Protein 3GSE (pdb70)

InterPro domains:
  IPR004561 Isochorismate synthase [TIGR00543] (122-446)
  IPR005801 ADC synthase [G3DSA:3.60.120.10] (1-457)
  IPR005801 ADC synthase [SSF56322] (25-448)
  IPR015890 Chorismate-utilising enzyme, C-terminal [PF00425] (191-440)
  IPR034681 Isochorismate synthase MenF [MF_01935] (5-450)
  IPR044250 Isochorismate synthase MenF-like [PTHR47253] (3-453)

CATH classification: 3.60.120.10

Foldseek 3Di:
DVVVVLVVVLVVLPDDDFQFFDKDKDKDWDALVCVVQQLLQQLQAQADWWKWKAALVNFKIKIFGAFDDWDLDQVVVLVVQVVCVPDPPQKKFWFQWLDFDDLVGGRITIGRGQWMWMGGHRIIMIMGMAGDRGGSNVRSVVSSVSSVRRDDGDDFDAFDWAFDDKDKVVHLVLLQVLLVVVLVVCCQFKWKAKMKIKTFTPFATSPSNLLVLCPVAWHCWMWMKTHRHPFKIKIFTHNAWLWKFFFQKIKHKQWWFKDWADPDPVVRVVVQVVRLPDPVRVVRSVVLVVLLCVLCVVFFPDKDKDDWHWDHTRTMITIMIMMMTGTPHQRVVSSQVSRPQGCVNFNPPPVVRVVSCVPRRPDGCTRASTWTTMDHNRITIIGGRARMWIGGTRMIMTMWIFMRGNVDDSVVRVVPTSVVSHHHD

Radius of gyration: 22.05 Å; Cα contacts (8 Å, |Δi|>4): 978; chains: 1; bounding box: 44×46×69 Å

Solvent-accessible surface area: 19055 Å² total; per-residue (Å²): 174,27,88,42,18,24,31,95,0,92,138,96,2,78,62,63,24,58,119,110,54,28,42,63,32,2,90,33,109,15,55,32,118,8,0,133,73,1,0,39,7,0,28,20,5,94,25,55,7,0,0,0,0,55,9,35,60,80,111,6,8,0,0,0,0,3,76,26,96,57,14,49,46,7,121,72,0,9,57,18,4,92,133,19,87,100,22,121,29,3,32,0,0,0,0,2,10,31,77,74,31,136,79,173,44,38,49,2,21,0,0,0,0,17,0,4,0,10,5,80,28,178,179,6,29,0,4,0,2,0,17,26,154,87,4,10,55,127,11,1,118,119,0,23,72,23,13,84,86,24,73,70,48,145,92,45,75,129,44,81,7,95,8,91,112,45,53,62,36,12,19,66,65,80,0,96,84,21,2,88,72,0,41,86,57,34,191,45,96,52,0,15,0,12,23,23,9,25,0,32,0,53,76,87,15,38,11,7,4,0,0,10,21,0,57,132,48,10,110,126,2,0,4,0,0,0,29,41,63,103,174,56,2,1,0,0,1,0,3,8,15,3,0,13,5,63,129,67,69,0,29,6,3,0,14,11,1,57,19,62,16,78,140,36,93,96,99,1,60,106,52,14,81,130,0,52,144,27,110,169,19,26,145,62,0,75,100,13,6,85,17,15,35,101,16,0,112,67,8,22,95,59,46,101,54,94,98,37,61,45,25,65,6,74,138,38,2,27,0,16,24,73,0,36,6,94,7,64,199,45,28,3,38,52,2,23,142,61,5,21,6,19,6,38,9,2,1,35,61,85,81,37,0,100,118,9,9,86,159,44,28,130,102,64,8,11,10,17,1,1,1,0,0,0,0,7,75,122,46,0,0,0,0,0,0,30,78,0,0,77,2,50,18,83,62,0,18,12,30,40,26,5,28,0,72,72,74,16,66,10,106,110,33,57,145,108,29,36,65,85,32,10,113,112,133

Organism: Yersinia pestis (NCBI:txid632)

B-factor: mean 21.82, std 6.81, range [2.0, 85.93]

Sequence (425 aa):
QLSGLLGELRQKLCAGFPEQAGIQQLIFPAPGLVGRQLLEWLTAQTHFPQFYWRHRDNHEEAAVCGQTRSFADMKDADDFIQQNPDANGLRIWGLNAFEPVMVNAQASFLFLPRLEILRRGKKTSLTLNLSSETSLQKDALQAITFIDQLMAARALPVLNARIQHSSHTPGYPQWRNLIQQALNDIELDKVVLARTTTLTLNKPLSCAAFMAASRQVNHRCYHFMLRFDDRQAFLGSSPERLYLRQQLHLETEALAGTVSNLDSDPQAAVLADWLMHDEKNQRENLLVVDDICQRLQGGVTAVDVMPPEIIRLRKVQHLRRRICAQLSRASDTDCLQRLQPTAAVAGLPREAARQFIAKHELFSRGWYAGSAGYLSLKRTEFSVALRSARVDGQQIHLYAGAGIVAGSDAEQEWQEILQSLLEHE

Secondary structure (DSSP, 8-state):
-HHHHHHHHHHHHHS---SSSEEEEEEEEE-GGGGGSHHHHHHT---S-EEEEE-TTSSEEEEEEEEEEEESSHHHHHHHHHT-TT-TT--EEEEEEEEEE----EEEEEEEEEEEEEEETTEEEEEEEEEESS-HHHHHHHHHHHHHT-----PPPP---EEEEEEEES-HHHHHHHHHHHHHHH---EEEEEEEEEEEESS---HHHHHHHHHHH-TT-EEEEEESSSSEEEEEEE--EEEEEETTEEEEEEEEEEEE--SSHHHHHHHHHHHHT-HHHHHHHHHHHHHHHHHHGGGEEEEEEPPPEEEE-SSEEEEEEEEEEEESS--HHHHHHHHSS-HHHHEESHHHHHHHHHHH--S--TTTTSEEEEE-SSEEEEEE--SEEEEETTEEEEEEEEEE-TT--HHHHHHH--GGGSEE-

Nearest PDB structures (foldseek):
  3gse-assembly1_A  TM=1.002E+00  e=3.896E-93  Yersinia pestis
  2eua-assembly2_B  TM=9.730E-01  e=2.051E-58  Escherichia coli
  5jxz-assembly1_A  TM=7.949E-01  e=3.054E-24  Escherichia coli O157:H7
  5jy4-assembly2_B  TM=7.811E-01  e=8.581E-24  Escherichia coli O157:H7
  5jy8-assembly1_A  TM=7.919E-01  e=2.704E-23  Escherichia coli O157:H7

Structure (mmCIF, N/CA/C/O backbone):
data_3GSE
#
_entry.id   3GSE
#
_cell.length_a   84.190
_cell.length_b   76.997
_cell.length_c   70.414
_cell.angle_alpha   90.00
_cell.angle_beta   90.39
_cell.angle_gamma   90.00
#
_symmetry.space_group_name_H-M   'C 1 2 1'
#
loop_
_entity.id
_entity.type
_entity.pdbx_description
1 polymer 'Menaquinone-specific isochorismate synthase'
2 non-polymer 'SULFATE ION'
3 water water
#
loop_
_atom_site.group_PDB
_atom_site.id
_atom_site.type_symbol
_atom_site.label_atom_id
_atom_site.label_alt_id
_atom_site.label_comp_id
_atom_site.label_asym_id
_atom_site.label_entity_id
_atom_site.label_seq_id
_atom_site.pdbx_PDB_ins_code
_atom_site.Cartn_x
_atom_site.Cartn_y
_atom_site.Cartn_z
_atom_site.occupancy
_atom_site.B_iso_or_equiv
_atom_site.auth_seq_id
_atom_site.auth_comp_id
_atom_site.auth_asym_id
_atom_site.auth_atom_id
_atom_site.pdbx_PDB_model_num
ATOM 1 N N . GLN A 1 6 ? -3.742 -2.246 10.518 1.00 24.50 3 GLN A N 1
ATOM 2 C CA . GLN A 1 6 ? -3.926 -3.337 9.515 1.00 24.80 3 GLN A CA 1
ATOM 3 C C . GLN A 1 6 ? -5.404 -3.751 9.361 1.00 24.35 3 GLN A C 1
ATOM 4 O O . GLN A 1 6 ? -6.198 -3.691 10.317 1.00 23.78 3 GLN A O 1
ATOM 10 N N . LEU A 1 7 ? -5.760 -4.160 8.141 1.00 23.73 4 LEU A N 1
ATOM 11 C CA . LEU A 1 7 ? -7.089 -4.700 7.830 1.00 23.01 4 LEU A CA 1
ATOM 12 C C . LEU A 1 7 ? -7.489 -5.867 8.728 1.00 22.68 4 LEU A C 1
ATOM 13 O O . LEU A 1 7 ? -8.642 -5.991 9.122 1.00 21.63 4 LEU A O 1
ATOM 18 N N . SER A 1 8 ? -6.522 -6.714 9.064 1.00 22.53 5 SER A N 1
ATOM 19 C CA . SER A 1 8 ? -6.752 -7.824 9.965 1.00 21.79 5 SER A CA 1
ATOM 20 C C . SER A 1 8 ? -7.280 -7.375 11.335 1.00 21.54 5 SER A C 1
ATOM 21 O O . SER A 1 8 ? -8.135 -8.048 11.921 1.00 21.68 5 SER A O 1
ATOM 24 N N . GLY A 1 9 ? -6.804 -6.234 11.834 1.00 20.41 6 GLY A N 1
ATOM 25 C CA . GLY A 1 9 ? -7.322 -5.696 13.098 1.00 19.80 6 GLY A CA 1
ATOM 26 C C . GLY A 1 9 ? -8.795 -5.280 12.942 1.00 19.28 6 GLY A C 1
ATOM 27 O O . GLY A 1 9 ? -9.625 -5.604 13.766 1.00 18.75 6 GLY A O 1
ATOM 28 N N . LEU A 1 10 ? -9.081 -4.548 11.876 1.00 18.68 7 LEU A N 1
ATOM 29 C CA . LEU A 1 10 ? -10.419 -4.026 11.576 1.00 19.32 7 LEU A CA 1
ATOM 30 C C . LEU A 1 10 ? -11.392 -5.171 11.409 1.00 18.19 7 LEU A C 1
ATOM 31 O O . LEU A 1 10 ? -12.475 -5.145 11.966 1.00 17.90 7 LEU A O 1
ATOM 36 N N . LEU A 1 11 ? -10.963 -6.221 10.712 1.00 17.73 8 LEU A N 1
ATOM 37 C CA . LEU A 1 11 ? -11.812 -7.378 10.479 1.00 17.31 8 LEU A CA 1
ATOM 38 C C . LEU A 1 11 ? -12.123 -8.115 11.793 1.00 18.05 8 LEU A C 1
ATOM 39 O O . LEU A 1 11 ? -13.224 -8.654 11.965 1.00 18.06 8 LEU A O 1
ATOM 44 N N . GLY A 1 12 ? -11.177 -8.115 12.727 1.00 18.21 9 GLY A N 1
ATOM 45 C CA . GLY A 1 12 ? -11.458 -8.605 14.097 1.00 18.49 9 GLY A CA 1
ATOM 46 C C . GLY A 1 12 ? -12.475 -7.761 14.875 1.00 18.68 9 GLY A C 1
ATOM 47 O O . GLY A 1 12 ? -13.386 -8.288 15.501 1.00 18.69 9 GLY A O 1
ATOM 48 N N . GLU A 1 13 ? -12.334 -6.445 14.844 1.00 18.69 10 GLU A N 1
ATOM 49 C CA . GLU A 1 13 ? -13.345 -5.579 15.426 1.00 19.19 10 GLU A CA 1
ATOM 50 C C . GLU A 1 13 ? -14.712 -5.851 14.789 1.00 18.76 10 GLU A C 1
ATOM 51 O O . GLU A 1 13 ? -15.727 -5.985 15.473 1.00 19.38 10 GLU A O 1
ATOM 57 N N . LEU A 1 14 ? -14.763 -5.938 13.474 1.00 18.03 11 LEU A N 1
ATOM 58 C CA . LEU A 1 14 ? -16.034 -6.236 12.812 1.00 17.81 11 LEU A CA 1
ATOM 59 C C . LEU A 1 14 ? -16.623 -7.580 13.351 1.00 18.64 11 LEU A C 1
ATOM 60 O O . LEU A 1 14 ? -17.835 -7.729 13.640 1.00 17.68 11 LEU A O 1
ATOM 65 N N . ARG A 1 15 ? -15.744 -8.565 13.460 1.00 18.35 12 ARG A N 1
ATOM 66 C CA . ARG A 1 15 ? -16.158 -9.898 13.828 1.00 18.60 12 ARG A CA 1
ATOM 67 C C . ARG A 1 15 ? -16.725 -9.887 15.237 1.00 18.35 12 ARG A C 1
ATOM 68 O O . ARG A 1 15 ? -17.758 -10.518 15.478 1.00 16.80 12 ARG A O 1
ATOM 76 N N . GLN A 1 16 ? -16.032 -9.189 16.151 1.00 17.78 13 GLN A N 1
ATOM 77 C CA . GLN A 1 16 ? -16.518 -9.008 17.522 1.00 18.43 13 GLN A CA 1
ATOM 78 C C . GLN A 1 16 ? -17.926 -8.426 17.547 1.00 18.49 13 GLN A C 1
ATOM 79 O O . GLN A 1 16 ? -18.781 -8.883 18.311 1.00 18.26 13 GLN A O 1
ATOM 85 N N . LYS A 1 17 ? -18.153 -7.406 16.736 1.00 18.48 14 LYS A N 1
ATOM 86 C CA . LYS A 1 17 ? -19.436 -6.774 16.719 1.00 19.80 14 LYS A CA 1
ATOM 87 C C . LYS A 1 17 ? -20.511 -7.717 16.165 1.00 19.49 14 LYS A C 1
ATOM 88 O O . LYS A 1 17 ? -21.659 -7.696 16.609 1.00 19.53 14 LYS A O 1
ATOM 94 N N . LEU A 1 18 ? -20.135 -8.550 15.218 1.00 19.26 15 LEU A N 1
ATOM 95 C CA . LEU A 1 18 ? -21.065 -9.545 14.689 1.00 19.42 15 LEU A CA 1
ATOM 96 C C . LEU A 1 18 ? -21.449 -10.572 15.748 1.00 20.22 15 LEU A C 1
ATOM 97 O O . LEU A 1 18 ? -22.562 -11.078 15.735 1.00 19.93 15 LEU A O 1
ATOM 102 N N . CYS A 1 19 ? -20.543 -10.833 16.687 1.00 20.77 16 CYS A N 1
ATOM 103 C CA . CYS A 1 19 ? -20.783 -11.822 17.731 1.00 22.16 16 CYS A CA 1
ATOM 104 C C . CYS A 1 19 ? -21.690 -11.366 18.849 1.00 22.71 16 CYS A C 1
ATOM 105 O O . CYS A 1 19 ? -22.172 -12.187 19.592 1.00 22.90 16 CYS A O 1
ATOM 108 N N . ALA A 1 20 ? -21.892 -10.059 18.995 1.00 23.44 17 ALA A N 1
ATOM 109 C CA . ALA A 1 20 ? -22.908 -9.563 19.883 1.00 24.17 17 ALA A CA 1
ATOM 110 C C . ALA A 1 20 ? -24.283 -9.788 19.211 1.00 25.03 17 ALA A C 1
ATOM 111 O O . ALA A 1 20 ? -24.391 -10.266 18.083 1.00 25.62 17 ALA A O 1
ATOM 113 N N . GLY A 1 21 ? -25.356 -9.489 19.900 1.00 26.24 18 GLY A N 1
ATOM 114 C CA . GLY A 1 21 ? -26.668 -9.891 19.361 1.00 26.74 18 GLY A CA 1
ATOM 115 C C . GLY A 1 21 ? -27.096 -9.128 18.116 1.00 26.30 18 GLY A C 1
ATOM 116 O O . GLY A 1 21 ? -26.541 -8.083 17.797 1.00 26.57 18 GLY A O 1
ATOM 117 N N . PHE A 1 22 ? -28.099 -9.669 17.434 1.00 26.04 19 PHE A N 1
ATOM 118 C CA . PHE A 1 22 ? -28.873 -8.964 16.418 1.00 25.81 19 PHE A CA 1
ATOM 119 C C . PHE A 1 22 ? -30.272 -9.479 16.500 1.00 26.60 19 PHE A C 1
ATOM 120 O O . PHE A 1 22 ? -30.478 -10.614 16.910 1.00 26.93 19 PHE A O 1
ATOM 128 N N . PRO A 1 23 ? -31.247 -8.675 16.086 1.00 27.86 20 PRO A N 1
ATOM 129 C CA . PRO A 1 23 ? -32.615 -9.172 16.240 1.00 28.68 20 PRO A CA 1
ATOM 130 C C . PRO A 1 23 ? -32.867 -10.467 15.476 1.00 29.09 20 PRO A C 1
ATOM 131 O O . PRO A 1 23 ? -32.390 -10.635 14.368 1.00 28.86 20 PRO A O 1
ATOM 135 N N . GLU A 1 24 ? -33.602 -11.386 16.080 1.00 30.17 21 GLU A N 1
ATOM 136 C CA . GLU A 1 24 ? -34.117 -12.513 15.330 1.00 30.95 21 GLU A CA 1
ATOM 137 C C . GLU A 1 24 ? -35.388 -12.045 14.645 1.00 31.03 21 GLU A C 1
ATOM 138 O O . GLU A 1 24 ? -36.458 -12.562 14.913 1.00 31.41 21 GLU A O 1
ATOM 144 N N . GLN A 1 25 ? -35.258 -11.049 13.764 1.00 31.09 22 GLN A N 1
ATOM 145 C CA . GLN A 1 25 ? -36.360 -10.616 12.899 1.00 30.97 22 GLN A CA 1
ATOM 146 C C . GLN A 1 25 ? -35.813 -10.031 11.599 1.00 30.38 22 GLN A C 1
ATOM 147 O O . GLN A 1 25 ? -34.617 -9.692 11.514 1.00 30.18 22 GLN A O 1
ATOM 153 N N . ALA A 1 26 ? -36.688 -9.921 10.594 1.00 29.28 23 ALA A N 1
ATOM 154 C CA . ALA A 1 26 ? -36.300 -9.452 9.263 1.00 28.45 23 ALA A CA 1
ATOM 155 C C . ALA A 1 26 ? -35.682 -8.063 9.303 1.00 27.87 23 ALA A C 1
ATOM 156 O O . ALA A 1 26 ? -36.013 -7.259 10.147 1.00 27.80 23 ALA A O 1
ATOM 158 N N . GLY A 1 27 ? -34.757 -7.781 8.406 1.00 27.57 24 GLY A N 1
ATOM 159 C CA . GLY A 1 27 ? -34.175 -6.471 8.397 1.00 27.70 24 GLY A CA 1
ATOM 160 C C . GLY A 1 27 ? -33.001 -6.273 7.487 1.00 27.96 24 GLY A C 1
ATOM 161 O O . GLY A 1 27 ? -32.673 -7.118 6.653 1.00 28.11 24 GLY A O 1
ATOM 162 N N . ILE A 1 28 ? -32.366 -5.129 7.686 1.00 27.75 25 ILE A N 1
ATOM 163 C CA . ILE A 1 28 ? -31.186 -4.750 6.961 1.00 27.71 25 ILE A CA 1
ATOM 164 C C . ILE A 1 28 ? -30.328 -3.904 7.896 1.00 26.43 25 ILE A C 1
ATOM 165 O O . ILE A 1 28 ? -30.857 -3.065 8.625 1.00 26.22 25 ILE A O 1
ATOM 170 N N . GLN A 1 29 ? -29.016 -4.113 7.878 1.00 25.22 26 GLN A N 1
ATOM 171 C CA . GLN A 1 29 ? -28.111 -3.289 8.685 1.00 24.29 26 GLN A CA 1
ATOM 172 C C . GLN A 1 29 ? -26.706 -3.173 8.070 1.00 22.90 26 GLN A C 1
ATOM 173 O O . GLN A 1 29 ? -26.225 -4.094 7.453 1.00 22.30 26 GLN A O 1
ATOM 179 N N . GLN A 1 30 ? -26.062 -2.032 8.264 1.00 21.69 27 GLN A N 1
ATOM 180 C CA . GLN A 1 30 ? -24.726 -1.784 7.763 1.00 21.53 27 GLN A CA 1
ATOM 181 C C . GLN A 1 30 ? -23.792 -1.638 8.962 1.00 20.26 27 GLN A C 1
ATOM 182 O O . GLN A 1 30 ? -24.093 -0.939 9.885 1.00 20.21 27 GLN A O 1
ATOM 188 N N . LEU A 1 31 ? -22.676 -2.338 8.955 1.00 19.71 28 LEU A N 1
ATOM 189 C CA . LEU A 1 31 ? -21.632 -2.116 9.950 1.00 18.94 28 LEU A CA 1
ATOM 190 C C . LEU A 1 31 ? -20.529 -1.409 9.190 1.00 18.93 28 LEU A C 1
ATOM 191 O O . LEU A 1 31 ? -19.988 -1.942 8.225 1.00 19.10 28 LEU A O 1
ATOM 196 N N . ILE A 1 32 ? -20.230 -0.186 9.608 1.00 19.45 29 ILE A N 1
ATOM 197 C CA . ILE A 1 32 ? -19.363 0.717 8.888 1.00 19.38 29 ILE A CA 1
ATOM 198 C C . ILE A 1 32 ? -18.124 1.014 9.748 1.00 19.76 29 ILE A C 1
ATOM 199 O O . ILE A 1 32 ? -18.221 1.520 10.865 1.00 20.43 29 ILE A O 1
ATOM 204 N N . PHE A 1 33 ? -16.964 0.654 9.244 1.00 19.91 30 PHE A N 1
ATOM 205 C CA . PHE A 1 33 ? -15.724 0.805 9.977 1.00 20.69 30 PHE A CA 1
ATOM 206 C C . PHE A 1 33 ? -14.738 1.642 9.153 1.00 20.66 30 PHE A C 1
ATOM 207 O O . PHE A 1 33 ? -14.339 1.229 8.065 1.00 21.13 30 PHE A O 1
ATOM 215 N N . PRO A 1 34 ? -14.367 2.834 9.641 1.00 20.34 31 PRO A N 1
ATOM 216 C CA . PRO A 1 34 ? -13.242 3.525 9.037 1.00 20.74 31 PRO A CA 1
ATOM 217 C C . PRO A 1 34 ? -11.994 2.632 8.916 1.00 20.66 31 PRO A C 1
ATOM 218 O O . PRO A 1 34 ? -11.701 1.880 9.807 1.00 21.56 31 PRO A O 1
ATOM 222 N N . ALA A 1 35 ? -11.314 2.677 7.780 1.00 20.81 32 ALA A N 1
ATOM 223 C CA . ALA A 1 35 ? -10.193 1.790 7.532 1.00 20.81 32 ALA A CA 1
ATOM 224 C C . ALA A 1 35 ? -8.952 2.602 7.351 1.00 20.55 32 ALA A C 1
ATOM 225 O O . ALA A 1 35 ? -9.041 3.755 6.966 1.00 20.88 32 ALA A O 1
ATOM 227 N N . PRO A 1 36 ? -7.782 1.995 7.584 1.00 20.80 33 PRO A N 1
ATOM 228 C CA . PRO A 1 36 ? -6.539 2.713 7.298 1.00 21.19 33 PRO A CA 1
ATOM 229 C C . PRO A 1 36 ? -6.443 3.072 5.808 1.00 21.12 33 PRO A C 1
ATOM 230 O O . PRO A 1 36 ? -6.885 2.316 4.937 1.00 21.74 33 PRO A O 1
ATOM 234 N N . GLY A 1 37 ? -5.908 4.237 5.515 1.00 20.69 34 GLY A N 1
ATOM 235 C CA . GLY A 1 37 ? -5.855 4.681 4.133 1.00 20.66 34 GLY A CA 1
ATOM 236 C C . GLY A 1 37 ? -5.131 3.703 3.222 1.00 20.29 34 GLY A C 1
ATOM 237 O O . GLY A 1 37 ? -5.505 3.524 2.051 1.00 20.80 34 GLY A O 1
ATOM 238 N N . LEU A 1 38 ? -4.096 3.071 3.749 1.00 19.69 35 LEU A N 1
ATOM 239 C CA . LEU A 1 38 ? -3.317 2.124 2.962 1.00 19.65 35 LEU A CA 1
ATOM 240 C C . LEU A 1 38 ? -4.210 1.040 2.378 1.00 19.09 35 LEU A C 1
ATOM 241 O O . LEU A 1 38 ? -3.993 0.612 1.266 1.00 19.38 35 LEU A O 1
ATOM 246 N N . VAL A 1 39 ? -5.206 0.581 3.133 1.00 19.18 36 VAL A N 1
ATOM 247 C CA . VAL A 1 39 ? -6.101 -0.467 2.633 1.00 18.78 36 VAL A CA 1
ATOM 248 C C . VAL A 1 39 ? -6.733 0.009 1.303 1.00 18.42 36 VAL A C 1
ATOM 249 O O . VAL A 1 39 ? -6.956 -0.783 0.400 1.00 18.73 36 VAL A O 1
ATOM 253 N N . GLY A 1 40 ? -6.987 1.305 1.178 1.00 17.55 37 GLY A N 1
ATOM 254 C CA . GLY A 1 40 ? -7.573 1.843 -0.042 1.00 17.79 37 GLY A CA 1
ATOM 255 C C . GLY A 1 40 ? -6.675 1.819 -1.262 1.00 17.71 37 GLY A C 1
ATOM 256 O O . GLY A 1 40 ? -7.141 1.992 -2.391 1.00 17.94 37 GLY A O 1
ATOM 257 N N . ARG A 1 41 ? -5.384 1.622 -1.034 1.00 17.97 38 ARG A N 1
ATOM 258 C CA . ARG A 1 41 ? -4.369 1.554 -2.095 1.00 18.50 38 ARG A CA 1
ATOM 259 C C . ARG A 1 41 ? -4.111 0.071 -2.507 1.00 18.16 38 ARG A C 1
ATOM 260 O O . ARG A 1 41 ? -3.428 -0.203 -3.483 1.00 18.97 38 ARG A O 1
ATOM 268 N N . GLN A 1 42 ? -4.664 -0.872 -1.757 1.00 17.68 39 GLN A N 1
ATOM 269 C CA . GLN A 1 42 ? -4.423 -2.315 -1.956 1.00 17.78 39 GLN A CA 1
ATOM 270 C C . GLN A 1 42 ? -5.706 -3.077 -2.324 1.00 17.33 39 GLN A C 1
ATOM 271 O O . GLN A 1 42 ? -5.850 -4.243 -2.007 1.00 16.74 39 GLN A O 1
ATOM 277 N N . LEU A 1 43 ? -6.640 -2.428 -3.002 1.00 16.75 40 LEU A N 1
ATOM 278 C CA . LEU A 1 43 ? -7.975 -3.037 -3.117 1.00 16.51 40 LEU A CA 1
ATOM 279 C C . LEU A 1 43 ? -8.078 -4.181 -4.138 1.00 16.58 40 LEU A C 1
ATOM 280 O O . LEU A 1 43 ? -8.763 -5.153 -3.877 1.00 15.91 40 LEU A O 1
ATOM 285 N N . LEU A 1 44 ? -7.400 -4.083 -5.288 1.00 17.05 41 LEU A N 1
ATOM 286 C CA . LEU A 1 44 ? -7.391 -5.192 -6.281 1.00 16.95 41 LEU A CA 1
ATOM 287 C C . LEU A 1 44 ? -6.636 -6.414 -5.688 1.00 16.67 41 LEU A C 1
ATOM 288 O O . LEU A 1 44 ? -7.116 -7.547 -5.800 1.00 15.57 41 LEU A O 1
ATOM 293 N N . GLU A 1 45 ? -5.495 -6.154 -5.047 1.00 16.14 42 GLU A N 1
ATOM 294 C CA . GLU A 1 45 ? -4.731 -7.164 -4.308 1.00 16.75 42 GLU A CA 1
ATOM 295 C C . GLU A 1 45 ? -5.592 -7.927 -3.309 1.00 17.09 42 GLU A C 1
ATOM 296 O O . GLU A 1 45 ? -5.486 -9.129 -3.221 1.00 18.14 42 GLU A O 1
ATOM 302 N N . TRP A 1 46 ? -6.446 -7.222 -2.566 1.00 16.50 43 TRP A N 1
ATOM 303 C CA . TRP A 1 46 ? -7.277 -7.843 -1.556 1.00 16.49 43 TRP A CA 1
ATOM 304 C C . TRP A 1 46 ? -8.446 -8.612 -2.201 1.00 16.62 43 TRP A C 1
ATOM 305 O O . TRP A 1 46 ? -8.755 -9.741 -1.810 1.00 16.70 43 TRP A O 1
ATOM 316 N N . LEU A 1 47 ? -9.118 -7.988 -3.158 1.00 16.99 44 LEU A N 1
ATOM 317 C CA . LEU A 1 47 ? -10.310 -8.585 -3.755 1.00 17.11 44 LEU A CA 1
ATOM 318 C C . LEU A 1 47 ? -9.976 -9.943 -4.388 1.00 17.68 44 LEU A C 1
ATOM 319 O O . LEU A 1 47 ? -10.618 -10.947 -4.130 1.00 16.86 44 LEU A O 1
ATOM 324 N N . THR A 1 48 ? -8.934 -9.965 -5.200 1.00 18.69 45 THR A N 1
ATOM 325 C CA . THR A 1 48 ? -8.612 -11.149 -6.006 1.00 18.95 45 THR A CA 1
ATOM 326 C C . THR A 1 48 ? -7.983 -12.307 -5.210 1.00 17.97 45 THR A C 1
ATOM 327 O O . THR A 1 48 ? -7.967 -13.435 -5.696 1.00 19.05 45 THR A O 1
ATOM 331 N N . ALA A 1 49 ? -7.565 -12.067 -3.973 1.00 16.75 46 ALA A N 1
ATOM 332 C CA . ALA A 1 49 ? -7.169 -13.156 -3.079 1.00 16.58 46 ALA A CA 1
ATOM 333 C C . ALA A 1 49 ? -8.400 -13.886 -2.536 1.00 16.55 46 ALA A C 1
ATOM 334 O O . ALA A 1 49 ? -8.288 -14.967 -1.966 1.00 16.51 46 ALA A O 1
ATOM 336 N N . GLN A 1 50 ? -9.576 -13.288 -2.672 1.00 16.36 47 GLN A N 1
ATOM 337 C CA . GLN A 1 50 ? -10.757 -13.873 -2.065 1.00 16.24 47 GLN A CA 1
ATOM 338 C C . GLN A 1 50 ? -11.332 -14.953 -2.962 1.00 15.84 47 GLN A C 1
ATOM 339 O O . GLN A 1 50 ? -11.264 -14.855 -4.173 1.00 16.32 47 GLN A O 1
ATOM 345 N N . THR A 1 51 ? -11.865 -15.987 -2.326 1.00 15.87 48 THR A N 1
ATOM 346 C CA . THR A 1 51 ? -12.587 -17.056 -2.982 1.00 16.20 48 THR A CA 1
ATOM 347 C C . THR A 1 51 ? -14.118 -16.895 -2.898 1.00 15.94 48 THR A C 1
ATOM 348 O O . THR A 1 51 ? -14.826 -17.804 -3.322 1.00 15.67 48 THR A O 1
ATOM 352 N N . HIS A 1 52 ? -14.626 -15.791 -2.327 1.00 16.17 49 HIS A N 1
ATOM 353 C CA . HIS A 1 52 ? -16.092 -15.509 -2.324 1.00 16.21 49 HIS A CA 1
ATOM 354 C C . HIS A 1 52 ? -16.487 -14.718 -3.566 1.00 16.60 49 HIS A C 1
ATOM 355 O O . HIS A 1 52 ? -15.820 -13.748 -3.945 1.00 16.78 49 HIS A O 1
ATOM 362 N N . PHE A 1 53 ? -17.598 -15.088 -4.176 1.00 17.15 50 PHE A N 1
ATOM 363 C CA . PHE A 1 53 ? -18.105 -14.399 -5.356 1.00 18.22 50 PHE A CA 1
ATOM 364 C C . PHE A 1 53 ? -19.571 -13.979 -5.191 1.00 18.20 50 PHE A C 1
ATOM 365 O O . PHE A 1 53 ? -20.290 -14.533 -4.372 1.00 18.61 50 PHE A O 1
ATOM 373 N N . PRO A 1 54 ? -20.040 -13.033 -6.018 1.00 18.22 51 PRO A N 1
ATOM 374 C CA . PRO A 1 54 ? -19.341 -12.274 -7.058 1.00 17.68 51 PRO A CA 1
ATOM 375 C C . PRO A 1 54 ? -18.386 -11.276 -6.455 1.00 17.58 51 PRO A C 1
ATOM 376 O O . PRO A 1 54 ? -18.504 -10.950 -5.274 1.00 16.16 51 PRO A O 1
ATOM 380 N N . GLN A 1 55 ? -17.489 -10.765 -7.291 1.00 17.45 52 GLN A N 1
ATOM 381 C CA . GLN A 1 55 ? -16.555 -9.718 -6.900 1.00 17.25 52 GLN A CA 1
ATOM 382 C C . GLN A 1 55 ? -16.703 -8.584 -7.890 1.00 17.32 52 GLN A C 1
ATOM 383 O O . GLN A 1 55 ? -16.923 -8.825 -9.079 1.00 17.50 52 GLN A O 1
ATOM 389 N N . PHE A 1 56 ? -16.633 -7.345 -7.397 1.00 16.55 53 PHE A N 1
ATOM 390 C CA . PHE A 1 56 ? -16.610 -6.200 -8.292 1.00 16.27 53 PHE A CA 1
ATOM 391 C C . PHE A 1 56 ? -15.552 -5.202 -7.845 1.00 14.95 53 PHE A C 1
ATOM 392 O O . PHE A 1 56 ? -15.540 -4.790 -6.705 1.00 12.50 53 PHE A O 1
ATOM 400 N N . TYR A 1 57 ? -14.649 -4.883 -8.767 1.00 14.82 54 TYR A N 1
ATOM 401 C CA . TYR A 1 57 ? -13.594 -3.898 -8.573 1.00 14.73 54 TYR A CA 1
ATOM 402 C C . TYR A 1 57 ? -13.928 -2.663 -9.386 1.00 14.84 54 TYR A C 1
ATOM 403 O O . TYR A 1 57 ? -14.363 -2.780 -10.514 1.00 15.74 54 TYR A O 1
ATOM 412 N N . TRP A 1 58 ? -13.673 -1.489 -8.831 1.00 14.57 55 TRP A N 1
ATOM 413 C CA . TRP A 1 58 ? -14.034 -0.221 -9.445 1.00 14.64 55 TRP A CA 1
ATOM 414 C C . TRP A 1 58 ? -12.910 0.764 -9.179 1.00 14.43 55 TRP A C 1
ATOM 415 O O . TRP A 1 58 ? -12.480 0.913 -8.034 1.00 14.61 55 TRP A O 1
ATOM 426 N N . ARG A 1 59 ? -12.425 1.414 -10.218 1.00 14.57 56 ARG A N 1
ATOM 427 C CA . ARG A 1 59 ? -11.523 2.541 -10.029 1.00 15.01 56 ARG A CA 1
ATOM 428 C C . ARG A 1 59 ? -11.952 3.660 -10.946 1.00 14.18 56 ARG A C 1
ATOM 429 O O . ARG A 1 59 ? -11.963 3.510 -12.162 1.00 14.17 56 ARG A O 1
ATOM 437 N N . HIS A 1 60 ? -12.329 4.773 -10.345 1.00 13.68 57 HIS A N 1
ATOM 438 C CA . HIS A 1 60 ? -12.785 5.935 -11.096 1.00 13.09 57 HIS A CA 1
ATOM 439 C C . HIS A 1 60 ? -11.657 6.509 -11.969 1.00 13.18 57 HIS A C 1
ATOM 440 O O . HIS A 1 60 ? -10.461 6.479 -11.608 1.00 12.77 57 HIS A O 1
ATOM 447 N N . ARG A 1 61 ? -12.060 7.005 -13.143 1.00 12.92 58 ARG A N 1
ATOM 448 C CA . ARG A 1 61 ? -11.157 7.608 -14.076 1.00 13.20 58 ARG A CA 1
ATOM 449 C C . ARG A 1 61 ? -10.424 8.771 -13.442 1.00 13.82 58 ARG A C 1
ATOM 450 O O . ARG A 1 61 ? -9.350 9.059 -13.878 1.00 12.05 58 ARG A O 1
ATOM 458 N N . ASP A 1 62 ? -11.002 9.403 -12.405 1.00 14.69 59 ASP A N 1
ATOM 459 C CA . ASP A 1 62 ? -10.342 10.510 -11.711 1.00 15.52 59 ASP A CA 1
ATOM 460 C C . ASP A 1 62 ? -9.309 10.122 -10.648 1.00 15.80 59 ASP A C 1
ATOM 461 O O . ASP A 1 62 ? -8.736 11.010 -10.072 1.00 14.47 59 ASP A O 1
ATOM 466 N N . ASN A 1 63 ? -9.100 8.823 -10.393 1.00 16.68 60 ASN A N 1
ATOM 467 C CA . ASN A 1 63 ? -8.090 8.348 -9.416 1.00 17.96 60 ASN A CA 1
ATOM 468 C C . ASN A 1 63 ? -8.496 8.623 -7.949 1.00 17.52 60 ASN A C 1
ATOM 469 O O . ASN A 1 63 ? -7.708 8.357 -7.032 1.00 16.70 60 ASN A O 1
ATOM 474 N N . HIS A 1 64 ? -9.704 9.142 -7.744 1.00 17.14 61 HIS A N 1
ATOM 475 C CA . HIS A 1 64 ? -10.132 9.548 -6.429 1.00 18.48 61 HIS A CA 1
ATOM 476 C C . HIS A 1 64 ? -11.138 8.621 -5.774 1.00 18.69 61 HIS A C 1
ATOM 477 O O . HIS A 1 64 ? -11.307 8.698 -4.570 1.00 20.72 61 HIS A O 1
ATOM 484 N N . GLU A 1 65 ? -11.783 7.746 -6.539 1.00 17.98 62 GLU A N 1
ATOM 485 C CA . GLU A 1 65 ? -12.744 6.798 -5.998 1.00 16.85 62 GLU A CA 1
ATOM 486 C C . GLU A 1 65 ? -12.365 5.380 -6.427 1.00 16.43 62 GLU A C 1
ATOM 487 O O . GLU A 1 65 ? -12.083 5.141 -7.605 1.00 16.60 62 GLU A O 1
ATOM 493 N N . GLU A 1 66 ? -12.393 4.438 -5.484 1.00 15.71 63 GLU A N 1
ATOM 494 C CA . GLU A 1 66 ? -11.995 3.059 -5.750 1.00 15.68 63 GLU A CA 1
ATOM 495 C C . GLU A 1 66 ? -12.636 2.093 -4.771 1.00 15.05 63 GLU A C 1
ATOM 496 O O . GLU A 1 66 ? -12.744 2.379 -3.589 1.00 15.67 63 GLU A O 1
ATOM 502 N N . ALA A 1 67 ? -13.031 0.932 -5.259 1.00 14.60 64 ALA A N 1
ATOM 503 C CA . ALA A 1 67 ? -13.784 -0.020 -4.444 1.00 14.81 64 ALA A CA 1
ATOM 504 C C . ALA A 1 67 ? -13.428 -1.469 -4.759 1.00 14.81 64 ALA A C 1
ATOM 505 O O . ALA A 1 67 ? -13.135 -1.822 -5.914 1.00 14.58 64 ALA A O 1
ATOM 507 N N . ALA A 1 68 ? -13.506 -2.300 -3.720 1.00 15.53 65 ALA A N 1
ATOM 508 C CA . ALA A 1 68 ? -13.453 -3.754 -3.841 1.00 15.88 65 ALA A CA 1
ATOM 509 C C . ALA A 1 68 ? -14.694 -4.285 -3.141 1.00 16.46 65 ALA A C 1
ATOM 510 O O . ALA A 1 68 ? -14.888 -4.062 -1.961 1.00 16.21 65 ALA A O 1
ATOM 512 N N . VAL A 1 69 ? -15.564 -4.950 -3.876 1.00 17.33 66 VAL A N 1
ATOM 513 C CA . VAL A 1 69 ? -16.768 -5.494 -3.273 1.00 17.65 66 VAL A CA 1
ATOM 514 C C . VAL A 1 69 ? -16.841 -6.979 -3.564 1.00 18.82 66 VAL A C 1
ATOM 515 O O . VAL A 1 69 ? -16.549 -7.433 -4.657 1.00 19.21 66 VAL A O 1
ATOM 519 N N . CYS A 1 70 ? -17.292 -7.710 -2.562 1.00 19.96 67 CYS A N 1
ATOM 520 C CA . CYS A 1 70 ? -17.130 -9.121 -2.467 1.00 21.61 67 CYS A CA 1
ATOM 521 C C . CYS A 1 70 ? -18.396 -9.826 -1.847 1.00 20.85 67 CYS A C 1
ATOM 522 O O . CYS A 1 70 ? -18.903 -9.441 -0.805 1.00 20.11 67 CYS A O 1
ATOM 525 N N . GLY A 1 71 ? -18.878 -10.884 -2.473 1.00 20.29 68 GLY A N 1
ATOM 526 C CA . GLY A 1 71 ? -20.031 -11.595 -1.943 1.00 20.37 68 GLY A CA 1
ATOM 527 C C . GLY A 1 71 ? -21.316 -10.821 -2.169 1.00 20.77 68 GLY A C 1
ATOM 528 O O . GLY A 1 71 ? -21.294 -9.659 -2.505 1.00 21.21 68 GLY A O 1
ATOM 529 N N . GLN A 1 72 ? -22.446 -11.453 -1.958 1.00 21.39 69 GLN A N 1
ATOM 530 C CA . GLN A 1 72 ? -23.664 -10.759 -2.125 1.00 22.60 69 GLN A CA 1
ATOM 531 C C . GLN A 1 72 ? -24.647 -11.080 -1.037 1.00 23.07 69 GLN A C 1
ATOM 532 O O . GLN A 1 72 ? -24.634 -12.143 -0.457 1.00 23.48 69 GLN A O 1
ATOM 538 N N . THR A 1 73 ? -25.536 -10.135 -0.825 1.00 23.74 70 THR A N 1
ATOM 539 C CA . THR A 1 73 ? -26.514 -10.199 0.220 1.00 24.62 70 THR A CA 1
ATOM 540 C C . THR A 1 73 ? -27.911 -10.100 -0.461 1.00 24.44 70 THR A C 1
ATOM 541 O O . THR A 1 73 ? -28.871 -10.716 -0.009 1.00 24.61 70 THR A O 1
ATOM 545 N N . ARG A 1 74 ? -27.992 -9.343 -1.559 1.00 24.19 71 ARG A N 1
ATOM 546 C CA . ARG A 1 74 ? -29.130 -9.350 -2.498 1.00 24.62 71 ARG A CA 1
ATOM 547 C C . ARG A 1 74 ? -28.595 -9.143 -3.929 1.00 23.98 71 ARG A C 1
ATOM 548 O O . ARG A 1 74 ? -27.596 -8.451 -4.145 1.00 23.87 71 ARG A O 1
ATOM 556 N N . SER A 1 75 ? -29.260 -9.738 -4.907 1.00 22.94 72 SER A N 1
ATOM 557 C CA . SER A 1 75 ? -28.956 -9.424 -6.294 1.00 22.32 72 SER A CA 1
ATOM 558 C C . SER A 1 75 ? -30.217 -9.105 -7.051 1.00 20.78 72 SER A C 1
ATOM 559 O O . SER A 1 75 ? -31.272 -9.598 -6.729 1.00 20.25 72 SER A O 1
ATOM 562 N N . PHE A 1 76 ? -30.094 -8.259 -8.057 1.00 20.02 73 PHE A N 1
ATOM 563 C CA . PHE A 1 76 ? -31.257 -7.806 -8.810 1.00 19.69 73 PHE A CA 1
ATOM 564 C C . PHE A 1 76 ? -30.916 -8.019 -10.260 1.00 19.39 73 PHE A C 1
ATOM 565 O O . PHE A 1 76 ? -29.753 -7.886 -10.638 1.00 19.24 73 PHE A O 1
ATOM 573 N N . ALA A 1 77 ? -31.936 -8.358 -11.043 1.00 19.36 74 ALA A N 1
ATOM 574 C CA . ALA A 1 77 ? -31.795 -8.654 -12.455 1.00 19.79 74 ALA A CA 1
ATOM 575 C C . ALA A 1 77 ? -32.093 -7.438 -13.329 1.00 20.01 74 ALA A C 1
ATOM 576 O O . ALA A 1 77 ? -31.957 -7.504 -14.555 1.00 19.87 74 ALA A O 1
ATOM 578 N N . ASP A 1 78 ? -32.511 -6.333 -12.724 1.00 20.40 75 ASP A N 1
ATOM 579 C CA . ASP A 1 78 ? -32.674 -5.100 -13.474 1.00 20.66 75 ASP A CA 1
ATOM 580 C C . ASP A 1 78 ? -32.675 -3.863 -12.558 1.00 19.93 75 ASP A C 1
ATOM 581 O O . ASP A 1 78 ? -32.878 -3.956 -11.353 1.00 19.72 75 ASP A O 1
ATOM 586 N N . MET A 1 79 ? -32.405 -2.719 -13.167 1.00 18.89 76 MET A N 1
ATOM 587 C CA . MET A 1 79 ? -32.323 -1.449 -12.485 1.00 18.66 76 MET A CA 1
ATOM 588 C C . MET A 1 79 ? -33.579 -1.093 -11.708 1.00 18.27 76 MET A C 1
ATOM 589 O O . MET A 1 79 ? -33.465 -0.622 -10.582 1.00 17.60 76 MET A O 1
ATOM 594 N N . LYS A 1 80 ? -34.764 -1.296 -12.299 1.00 17.87 77 LYS A N 1
ATOM 595 C CA . LYS A 1 80 ? -36.018 -1.033 -11.597 1.00 17.66 77 LYS A CA 1
ATOM 596 C C . LYS A 1 80 ? -36.047 -1.674 -10.208 1.00 17.67 77 LYS A C 1
ATOM 597 O O . LYS A 1 80 ? -36.318 -1.010 -9.216 1.00 17.79 77 LYS A O 1
ATOM 603 N N . ASP A 1 81 ? -35.773 -2.968 -10.137 1.00 17.80 78 ASP A N 1
ATOM 604 C CA . ASP A 1 81 ? -35.797 -3.686 -8.862 1.00 18.26 78 ASP A CA 1
ATOM 605 C C . ASP A 1 81 ? -34.690 -3.240 -7.903 1.00 18.60 78 ASP A C 1
ATOM 606 O O . ASP A 1 81 ? -34.897 -3.167 -6.695 1.00 18.44 78 ASP A O 1
ATOM 611 N N . ALA A 1 82 ? -33.507 -2.967 -8.435 1.00 18.72 79 ALA A N 1
ATOM 612 C CA . ALA A 1 82 ? -32.400 -2.447 -7.609 1.00 18.99 79 ALA A CA 1
ATOM 613 C C . ALA A 1 82 ? -32.759 -1.065 -7.066 1.00 19.30 79 ALA A C 1
ATOM 614 O O . ALA A 1 82 ? -32.559 -0.784 -5.886 1.00 19.11 79 ALA A O 1
ATOM 616 N N . ASP A 1 83 ? -33.305 -0.223 -7.941 1.00 20.20 80 ASP A N 1
ATOM 617 C CA . ASP A 1 83 ? -33.746 1.136 -7.591 1.00 21.24 80 ASP A CA 1
ATOM 618 C C . ASP A 1 83 ? -34.863 1.095 -6.531 1.00 20.85 80 ASP A C 1
ATOM 619 O O . ASP A 1 83 ? -34.782 1.784 -5.518 1.00 20.41 80 ASP A O 1
ATOM 624 N N . ASP A 1 84 ? -35.873 0.257 -6.766 1.00 20.54 81 ASP A N 1
ATOM 625 C CA . ASP A 1 84 ? -36.988 0.080 -5.826 1.00 20.77 81 ASP A CA 1
ATOM 626 C C . ASP A 1 84 ? -36.505 -0.319 -4.422 1.00 20.90 81 ASP A C 1
ATOM 627 O O . ASP A 1 84 ? -37.008 0.174 -3.423 1.00 21.57 81 ASP A O 1
ATOM 632 N N . PHE A 1 85 ? -35.513 -1.188 -4.355 1.00 20.89 82 PHE A N 1
ATOM 633 C CA . PHE A 1 85 ? -34.902 -1.570 -3.090 1.00 21.10 82 PHE A CA 1
ATOM 634 C C . PHE A 1 85 ? -34.182 -0.399 -2.403 1.00 21.57 82 PHE A C 1
ATOM 635 O O . PHE A 1 85 ? -34.289 -0.229 -1.205 1.00 21.77 82 PHE A O 1
ATOM 643 N N . ILE A 1 86 ? -33.452 0.425 -3.143 1.00 22.58 83 ILE A N 1
ATOM 644 C CA . ILE A 1 86 ? -32.843 1.613 -2.525 1.00 22.64 83 ILE A CA 1
ATOM 645 C C . ILE A 1 86 ? -33.941 2.544 -1.982 1.00 23.22 83 ILE A C 1
ATOM 646 O O . ILE A 1 86 ? -33.820 3.048 -0.867 1.00 22.63 83 ILE A O 1
ATOM 651 N N . GLN A 1 87 ? -35.019 2.739 -2.750 1.00 24.25 84 GLN A N 1
ATOM 652 C CA . GLN A 1 87 ? -36.070 3.694 -2.382 1.00 24.97 84 GLN A CA 1
ATOM 653 C C . GLN A 1 87 ? -36.779 3.251 -1.106 1.00 25.72 84 GLN A C 1
ATOM 654 O O . GLN A 1 87 ? -37.193 4.065 -0.313 1.00 26.26 84 GLN A O 1
ATOM 660 N N . GLN A 1 88 ? -36.932 1.951 -0.939 1.00 26.82 85 GLN A N 1
ATOM 661 C CA . GLN A 1 88 ? -37.558 1.379 0.237 1.00 27.77 85 GLN A CA 1
ATOM 662 C C . GLN A 1 88 ? -36.627 1.400 1.435 1.00 27.84 85 GLN A C 1
ATOM 663 O O . GLN A 1 88 ? -37.022 0.996 2.500 1.00 28.72 85 GLN A O 1
ATOM 669 N N . ASN A 1 89 ? -35.392 1.854 1.271 1.00 27.63 86 ASN A N 1
ATOM 670 C CA . ASN A 1 89 ? -34.485 2.018 2.399 1.00 27.94 86 ASN A CA 1
ATOM 671 C C . ASN A 1 89 ? -33.913 3.429 2.557 1.00 28.08 86 ASN A C 1
ATOM 672 O O . ASN A 1 89 ? -32.718 3.589 2.647 1.00 27.68 86 ASN A O 1
ATOM 677 N N . PRO A 1 90 ? -34.787 4.448 2.654 1.00 28.88 87 PRO A N 1
ATOM 678 C CA . PRO A 1 90 ? -34.340 5.836 2.741 1.00 29.63 87 PRO A CA 1
ATOM 679 C C . PRO A 1 90 ? -33.489 6.078 3.967 1.00 30.52 87 PRO A C 1
ATOM 680 O O . PRO A 1 90 ? -32.595 6.896 3.938 1.00 31.88 87 PRO A O 1
ATOM 684 N N . ASP A 1 91 ? -33.765 5.343 5.025 1.00 31.30 88 ASP A N 1
ATOM 685 C CA . ASP A 1 91 ? -32.952 5.329 6.236 1.00 32.27 88 ASP A CA 1
ATOM 686 C C . ASP A 1 91 ? -31.455 5.123 6.011 1.00 32.65 88 ASP A C 1
ATOM 687 O O . ASP A 1 91 ? -30.623 5.815 6.604 1.00 32.72 88 ASP A O 1
ATOM 692 N N . ALA A 1 92 ? -31.128 4.142 5.179 1.00 32.96 89 ALA A N 1
ATOM 693 C CA . ALA A 1 92 ? -29.821 3.509 5.218 1.00 33.31 89 ALA A CA 1
ATOM 694 C C . ALA A 1 92 ? -28.845 4.276 4.349 1.00 33.21 89 ALA A C 1
ATOM 695 O O . ALA A 1 92 ? -28.776 4.030 3.153 1.00 34.26 89 ALA A O 1
ATOM 697 N N . ASN A 1 93 ? -28.125 5.228 4.933 1.00 32.78 90 ASN A N 1
ATOM 698 C CA . ASN A 1 93 ? -27.134 5.999 4.163 1.00 32.92 90 ASN A CA 1
ATOM 699 C C . ASN A 1 93 ? -25.976 5.103 3.701 1.00 31.29 90 ASN A C 1
ATOM 700 O O . ASN A 1 93 ? -25.500 4.256 4.459 1.00 31.59 90 ASN A O 1
ATOM 705 N N . GLY A 1 94 ? -25.539 5.274 2.453 1.00 29.43 91 GLY A N 1
ATOM 706 C CA . GLY A 1 94 ? -24.376 4.530 1.960 1.00 27.44 91 GLY A CA 1
ATOM 707 C C . GLY A 1 94 ? -24.690 3.106 1.565 1.00 25.13 91 GLY A C 1
ATOM 708 O O . GLY A 1 94 ? -23.807 2.329 1.321 1.00 24.16 91 GLY A O 1
ATOM 709 N N . LEU A 1 95 ? -25.969 2.775 1.496 1.00 23.41 92 LEU A N 1
ATOM 710 C CA . LEU A 1 95 ? -26.410 1.527 0.900 1.00 21.19 92 LEU A CA 1
ATOM 711 C C . LEU A 1 95 ? -26.157 1.585 -0.617 1.00 18.73 92 LEU A C 1
ATOM 712 O O . LEU A 1 95 ? -26.944 2.117 -1.382 1.00 18.36 92 LEU A O 1
ATOM 717 N N . ARG A 1 96 ? -25.056 1.017 -1.056 1.00 16.38 93 ARG A N 1
ATOM 718 C CA . ARG A 1 96 ? -24.715 1.081 -2.459 1.00 15.73 93 ARG A CA 1
ATOM 719 C C . ARG A 1 96 ? -24.874 -0.265 -3.117 1.00 14.32 93 ARG A C 1
ATOM 720 O O . ARG A 1 96 ? -24.399 -1.265 -2.598 1.00 14.17 93 ARG A O 1
ATOM 728 N N . ILE A 1 97 ? -25.479 -0.264 -4.294 1.00 13.10 94 ILE A N 1
ATOM 729 C CA . ILE A 1 97 ? -25.633 -1.466 -5.088 1.00 12.35 94 ILE A CA 1
ATOM 730 C C . ILE A 1 97 ? -24.710 -1.389 -6.297 1.00 12.41 94 ILE A C 1
ATOM 731 O O . ILE A 1 97 ? -24.678 -0.363 -6.967 1.00 12.13 94 ILE A O 1
ATOM 736 N N . TRP A 1 98 ? -23.998 -2.479 -6.595 1.00 12.29 95 TRP A N 1
ATOM 737 C CA . TRP A 1 98 ? -22.912 -2.470 -7.567 1.00 12.11 95 TRP A CA 1
ATOM 738 C C . TRP A 1 98 ? -23.179 -3.445 -8.727 1.00 12.09 95 TRP A C 1
ATOM 739 O O . TRP A 1 98 ? -23.787 -4.495 -8.546 1.00 11.11 95 TRP A O 1
ATOM 750 N N . GLY A 1 99 ? -22.692 -3.089 -9.909 1.00 11.81 96 GLY A N 1
ATOM 751 C CA . GLY A 1 99 ? -22.673 -4.018 -11.017 1.00 12.39 96 GLY A CA 1
ATOM 752 C C . GLY A 1 99 ? -22.843 -3.442 -12.412 1.00 12.24 96 GLY A C 1
ATOM 753 O O . GLY A 1 99 ? -22.429 -2.300 -12.718 1.00 12.65 96 GLY A O 1
ATOM 754 N N . LEU A 1 100 ? -23.472 -4.271 -13.237 1.00 11.69 97 LEU A N 1
ATOM 755 C CA . LEU A 1 100 ? -23.509 -4.148 -14.675 1.00 11.34 97 LEU A CA 1
ATOM 756 C C . LEU A 1 100 ? -24.920 -3.985 -15.162 1.00 11.51 97 LEU A C 1
ATOM 757 O O . LEU A 1 100 ? -25.827 -4.659 -14.673 1.00 10.86 97 LEU A O 1
ATOM 762 N N . ASN A 1 101 ? -25.098 -3.086 -16.128 1.00 12.21 98 ASN A N 1
ATOM 763 C CA . ASN A 1 101 ? -26.316 -3.054 -16.941 1.00 12.88 98 ASN A CA 1
ATOM 764 C C . ASN A 1 101 ? -25.951 -3.410 -18.370 1.00 13.44 98 ASN A C 1
ATOM 765 O O . ASN A 1 101 ? -25.229 -2.653 -19.046 1.00 14.79 98 ASN A O 1
ATOM 770 N N . ALA A 1 102 ? -26.444 -4.548 -18.841 1.00 13.26 99 ALA A N 1
ATOM 771 C CA . ALA A 1 102 ? -26.085 -5.028 -20.166 1.00 13.75 99 ALA A CA 1
ATOM 772 C C . ALA A 1 102 ? -26.590 -4.143 -21.307 1.00 14.40 99 ALA A C 1
ATOM 773 O O . ALA A 1 102 ? -27.579 -3.409 -21.187 1.00 13.09 99 ALA A O 1
ATOM 775 N N . PHE A 1 103 ? -25.901 -4.237 -22.439 1.00 15.24 100 PHE A N 1
ATOM 776 C CA . PHE A 1 103 ? -26.400 -3.653 -23.669 1.00 15.37 100 PHE A CA 1
ATOM 777 C C . PHE A 1 103 ? -27.621 -4.486 -24.055 1.00 16.63 100 PHE A C 1
ATOM 778 O O . PHE A 1 103 ? -28.642 -3.943 -24.456 1.00 17.13 100 PHE A O 1
ATOM 786 N N . GLU A 1 104 ? -27.509 -5.806 -23.918 1.00 18.42 101 GLU A N 1
ATOM 787 C CA . GLU A 1 104 ? -28.603 -6.741 -24.257 1.00 19.83 101 GLU A CA 1
ATOM 788 C C . GLU A 1 104 ? -28.596 -7.837 -23.195 1.00 20.20 101 GLU A C 1
ATOM 789 O O . GLU A 1 104 ? -27.508 -8.231 -22.741 1.00 19.43 101 GLU A O 1
ATOM 795 N N . PRO A 1 105 ? -29.795 -8.328 -22.783 1.00 20.83 102 PRO A N 1
ATOM 796 C CA . PRO A 1 105 ? -29.864 -9.203 -21.597 1.00 21.33 102 PRO A CA 1
ATOM 797 C C . PRO A 1 105 ? -28.987 -10.470 -21.652 1.00 21.91 102 PRO A C 1
ATOM 798 O O . PRO A 1 105 ? -28.905 -11.109 -22.683 1.00 21.69 102 PRO A O 1
ATOM 802 N N . VAL A 1 106 ? -28.364 -10.830 -20.534 1.00 23.13 103 VAL A N 1
ATOM 803 C CA . VAL A 1 106 ? -27.405 -11.936 -20.481 1.00 24.05 103 VAL A CA 1
ATOM 804 C C . VAL A 1 106 ? -27.870 -13.050 -19.533 1.00 24.86 103 VAL A C 1
ATOM 805 O O . VAL A 1 106 ? -28.295 -12.790 -18.420 1.00 24.93 103 VAL A O 1
ATOM 809 N N . MET A 1 107 ? -27.730 -14.294 -19.963 1.00 26.29 104 MET A N 1
ATOM 810 C CA . MET A 1 107 ? -27.859 -15.445 -19.063 1.00 27.43 104 MET A CA 1
ATOM 811 C C . MET A 1 107 ? -26.675 -15.523 -18.091 1.00 27.62 104 MET A C 1
ATOM 812 O O . MET A 1 107 ? -25.570 -15.819 -18.516 1.00 27.49 104 MET A O 1
ATOM 817 N N . VAL A 1 108 ? -26.906 -15.270 -16.801 1.00 28.06 105 VAL A N 1
ATOM 818 C CA . VAL A 1 108 ? -25.795 -15.075 -15.841 1.00 28.99 105 VAL A CA 1
ATOM 819 C C . VAL A 1 108 ? -25.506 -16.272 -14.904 1.00 29.56 105 VAL A C 1
ATOM 820 O O . VAL A 1 108 ? -26.354 -17.165 -14.707 1.00 30.26 105 VAL A O 1
ATOM 824 N N . ASN A 1 122 ? -34.267 -17.234 -17.447 1.00 24.47 119 ASN A N 1
ATOM 825 C CA . ASN A 1 122 ? -34.231 -15.977 -18.196 1.00 24.75 119 ASN A CA 1
ATOM 826 C C . ASN A 1 122 ? -32.897 -15.220 -18.120 1.00 23.93 119 ASN A C 1
ATOM 827 O O . ASN A 1 122 ? -32.228 -15.212 -17.099 1.00 24.11 119 ASN A O 1
ATOM 832 N N . ALA A 1 123 ? -32.538 -14.593 -19.231 1.00 23.28 120 ALA A N 1
ATOM 833 C CA . ALA A 1 123 ? -31.446 -13.644 -19.293 1.00 23.09 120 ALA A CA 1
ATOM 834 C C . ALA A 1 123 ? -31.846 -12.363 -18.537 1.00 22.38 120 ALA A C 1
ATOM 835 O O . ALA A 1 123 ? -33.023 -12.017 -18.479 1.00 23.07 120 ALA A O 1
ATOM 837 N N . GLN A 1 124 ? -30.861 -11.661 -17.995 1.00 21.11 121 GLN A N 1
ATOM 838 C CA . GLN A 1 124 ? -31.066 -10.480 -17.139 1.00 20.10 121 GLN A CA 1
ATOM 839 C C . GLN A 1 124 ? -30.569 -9.225 -17.826 1.00 18.29 121 GLN A C 1
ATOM 840 O O . GLN A 1 124 ? -29.465 -9.246 -18.366 1.00 16.99 121 GLN A O 1
ATOM 846 N N . ALA A 1 125 ? -31.355 -8.147 -17.755 1.00 16.49 122 ALA A N 1
ATOM 847 C CA . ALA A 1 125 ? -30.970 -6.827 -18.290 1.00 16.05 122 ALA A CA 1
ATOM 848 C C . ALA A 1 125 ? -29.799 -6.219 -17.507 1.00 15.62 122 ALA A C 1
ATOM 849 O O . ALA A 1 125 ? -29.029 -5.445 -18.064 1.00 14.89 122 ALA A O 1
ATOM 851 N N . SER A 1 126 ? -29.670 -6.603 -16.238 1.00 15.05 123 SER A N 1
ATOM 852 C CA . SER A 1 126 ? -28.612 -6.122 -15.383 1.00 15.49 123 SER A CA 1
ATOM 853 C C . SER A 1 126 ? -28.142 -7.244 -14.441 1.00 15.78 123 SER A C 1
ATOM 854 O O . SER A 1 126 ? -28.846 -8.238 -14.295 1.00 15.63 123 SER A O 1
ATOM 857 N N . PHE A 1 127 ? -26.929 -7.098 -13.895 1.00 15.44 124 PHE A N 1
ATOM 858 C CA . PHE A 1 127 ? -26.437 -7.904 -12.774 1.00 16.36 124 PHE A CA 1
ATOM 859 C C . PHE A 1 127 ? -25.963 -6.952 -11.684 1.00 16.65 124 PHE A C 1
ATOM 860 O O . PHE A 1 127 ? -24.801 -6.469 -11.693 1.00 16.88 124 PHE A O 1
ATOM 868 N N . LEU A 1 128 ? -26.867 -6.670 -10.747 1.00 16.40 125 LEU A N 1
ATOM 869 C CA . LEU A 1 128 ? -26.647 -5.636 -9.729 1.00 15.74 125 LEU A CA 1
ATOM 870 C C . LEU A 1 128 ? -26.761 -6.307 -8.366 1.00 15.18 125 LEU A C 1
ATOM 871 O O . LEU A 1 128 ? -27.693 -7.056 -8.136 1.00 15.56 125 LEU A O 1
ATOM 876 N N . PHE A 1 129 ? -25.823 -6.058 -7.469 1.00 14.81 126 PHE A N 1
ATOM 877 C CA . PHE A 1 129 ? -25.876 -6.721 -6.184 1.00 14.57 126 PHE A CA 1
ATOM 878 C C . PHE A 1 129 ? -25.495 -5.827 -5.023 1.00 14.56 126 PHE A C 1
ATOM 879 O O . PHE A 1 129 ? -24.637 -4.938 -5.160 1.00 13.85 126 PHE A O 1
ATOM 887 N N . LEU A 1 130 ? -26.209 -6.032 -3.914 1.00 13.56 127 LEU A N 1
ATOM 888 C CA . LEU A 1 130 ? -25.849 -5.482 -2.631 1.00 14.40 127 LEU A CA 1
ATOM 889 C C . LEU A 1 130 ? -24.739 -6.360 -2.095 1.00 14.41 127 LEU A C 1
ATOM 890 O O . LEU A 1 130 ? -24.950 -7.549 -1.888 1.00 15.90 127 LEU A O 1
ATOM 895 N N . PRO A 1 131 ? -23.544 -5.812 -1.910 1.00 15.48 128 PRO A N 1
ATOM 896 C CA . PRO A 1 131 ? -22.446 -6.715 -1.498 1.00 16.26 128 PRO A CA 1
ATOM 897 C C . PRO A 1 131 ? -22.547 -7.220 -0.050 1.00 16.89 128 PRO A C 1
ATOM 898 O O . PRO A 1 131 ? -23.240 -6.626 0.794 1.00 17.44 128 PRO A O 1
ATOM 902 N N . ARG A 1 132 ? -21.892 -8.342 0.225 1.00 16.97 129 ARG A N 1
ATOM 903 C CA . ARG A 1 132 ? -21.642 -8.717 1.626 1.00 16.88 129 ARG A CA 1
ATOM 904 C C . ARG A 1 132 ? -20.669 -7.729 2.223 1.00 16.15 129 ARG A C 1
ATOM 905 O O . ARG A 1 132 ? -20.883 -7.268 3.314 1.00 16.57 129 ARG A O 1
ATOM 913 N N . LEU A 1 133 ? -19.592 -7.446 1.498 1.00 15.59 130 LEU A N 1
ATOM 914 C CA . LEU A 1 133 ? -18.518 -6.608 1.997 1.00 15.71 130 LEU A CA 1
ATOM 915 C C . LEU A 1 133 ? -18.080 -5.598 0.952 1.00 14.94 130 LEU A C 1
ATOM 916 O O . LEU A 1 133 ? -17.912 -5.941 -0.204 1.00 14.87 130 LEU A O 1
ATOM 921 N N . GLU A 1 134 ? -17.891 -4.351 1.375 1.00 14.20 131 GLU A N 1
ATOM 922 C CA . GLU A 1 134 ? -17.513 -3.280 0.480 1.00 13.34 131 GLU A CA 1
ATOM 923 C C . GLU A 1 134 ? -16.417 -2.521 1.137 1.00 12.29 131 GLU A C 1
ATOM 924 O O . GLU A 1 134 ? -16.589 -2.046 2.264 1.00 11.97 131 GLU A O 1
ATOM 930 N N . ILE A 1 135 ? -15.296 -2.400 0.451 1.00 11.71 132 ILE A N 1
ATOM 931 C CA . ILE A 1 135 ? -14.215 -1.524 0.904 1.00 12.54 132 ILE A CA 1
ATOM 932 C C . ILE A 1 135 ? -14.097 -0.417 -0.138 1.00 13.19 132 ILE A C 1
ATOM 933 O O . ILE A 1 135 ? -13.762 -0.685 -1.300 1.00 13.34 132 ILE A O 1
ATOM 938 N N . LEU A 1 136 ? -14.398 0.805 0.292 1.00 13.67 133 LEU A N 1
ATOM 939 C CA . LEU A 1 136 ? -14.554 1.953 -0.584 1.00 14.13 133 LEU A CA 1
ATOM 940 C C . LEU A 1 136 ? -13.548 3.017 -0.248 1.00 14.74 133 LEU A C 1
ATOM 941 O O . LEU A 1 136 ? -13.449 3.439 0.915 1.00 14.67 133 LEU A O 1
ATOM 946 N N . ARG A 1 137 ? -12.793 3.466 -1.248 1.00 15.38 134 ARG A N 1
ATOM 947 C CA . ARG A 1 137 ? -11.925 4.637 -1.049 1.00 15.69 134 ARG A CA 1
ATOM 948 C C . ARG A 1 137 ? -12.473 5.838 -1.815 1.00 16.21 134 ARG A C 1
ATOM 949 O O . ARG A 1 137 ? -12.792 5.731 -2.992 1.00 14.83 134 ARG A O 1
ATOM 957 N N . ARG A 1 138 ? -12.605 6.960 -1.112 1.00 17.54 135 ARG A N 1
ATOM 958 C CA . ARG A 1 138 ? -12.830 8.254 -1.720 1.00 19.93 135 ARG A CA 1
ATOM 959 C C . ARG A 1 138 ? -11.740 9.221 -1.269 1.00 21.24 135 ARG A C 1
ATOM 960 O O . ARG A 1 138 ? -11.720 9.639 -0.112 1.00 21.32 135 ARG A O 1
ATOM 968 N N . GLY A 1 139 ? -10.829 9.560 -2.184 1.00 23.04 136 GLY A N 1
ATOM 969 C CA . GLY A 1 139 ? -9.687 10.420 -1.867 1.00 24.00 136 GLY A CA 1
ATOM 970 C C . GLY A 1 139 ? -8.742 9.659 -0.963 1.00 25.21 136 GLY A C 1
ATOM 971 O O . GLY A 1 139 ? -8.227 8.607 -1.352 1.00 25.74 136 GLY A O 1
ATOM 972 N N . LYS A 1 140 ? -8.525 10.178 0.242 1.00 26.53 137 LYS A N 1
ATOM 973 C CA . LYS A 1 140 ? -7.653 9.546 1.238 1.00 27.67 137 LYS A CA 1
ATOM 974 C C . LYS A 1 140 ? -8.419 8.721 2.290 1.00 27.91 137 LYS A C 1
ATOM 975 O O . LYS A 1 140 ? -7.790 7.966 3.021 1.00 29.00 137 LYS A O 1
ATOM 981 N N . LYS A 1 141 ? -9.748 8.894 2.395 1.00 27.84 138 LYS A N 1
ATOM 982 C CA . LYS A 1 141 ? -10.565 8.171 3.393 1.00 26.53 138 LYS A CA 1
ATOM 983 C C . LYS A 1 141 ? -11.096 6.864 2.829 1.00 24.98 138 LYS A C 1
ATOM 984 O O . LYS A 1 141 ? -11.770 6.851 1.806 1.00 23.41 138 LYS A O 1
ATOM 990 N N . THR A 1 142 ? -10.791 5.770 3.530 1.00 23.90 139 THR A N 1
ATOM 991 C CA . THR A 1 142 ? -11.277 4.453 3.192 1.00 22.58 139 THR A CA 1
ATOM 992 C C . THR A 1 142 ? -12.207 3.933 4.309 1.00 22.03 139 THR A C 1
ATOM 993 O O . THR A 1 142 ? -11.928 4.059 5.513 1.00 20.86 139 THR A O 1
ATOM 997 N N . SER A 1 143 ? -13.316 3.341 3.889 1.00 20.99 140 SER A N 1
ATOM 998 C CA . SER A 1 143 ? -14.169 2.631 4.799 1.00 21.08 140 SER A CA 1
ATOM 999 C C . SER A 1 143 ? -14.548 1.251 4.300 1.00 20.45 140 SER A C 1
ATOM 1000 O O . SER A 1 143 ? -14.728 0.993 3.100 1.00 19.94 140 SER A O 1
ATOM 1003 N N . LEU A 1 144 ? -14.703 0.384 5.287 1.00 20.56 141 LEU A N 1
ATOM 1004 C CA . LEU A 1 144 ? -15.139 -0.996 5.137 1.00 20.26 141 LEU A CA 1
ATOM 1005 C C . LEU A 1 144 ? -16.571 -1.063 5.625 1.00 19.56 141 LEU A C 1
ATOM 1006 O O . LEU A 1 144 ? -16.870 -0.556 6.697 1.00 19.47 141 LEU A O 1
ATOM 1011 N N . THR A 1 145 ? -17.443 -1.672 4.839 1.00 18.54 142 THR A N 1
ATOM 1012 C CA . THR A 1 145 ? -18.835 -1.841 5.202 1.00 18.78 142 THR A CA 1
ATOM 1013 C C . THR A 1 145 ? -19.294 -3.288 5.044 1.00 18.39 142 THR A C 1
ATOM 1014 O O . THR A 1 145 ? -19.035 -3.914 4.016 1.00 18.62 142 THR A O 1
ATOM 1018 N N . LEU A 1 146 ? -19.973 -3.824 6.060 1.00 17.96 143 LEU A N 1
ATOM 1019 C CA . LEU A 1 146 ? -20.511 -5.180 5.971 1.00 17.61 143 LEU A CA 1
ATOM 1020 C C . LEU A 1 146 ? -22.002 -5.061 6.036 1.00 17.37 143 LEU A C 1
ATOM 1021 O O . LEU A 1 146 ? -22.523 -4.517 7.006 1.00 16.57 143 LEU A O 1
ATOM 1026 N N . ASN A 1 147 ? -22.682 -5.563 5.007 1.00 17.14 144 ASN A N 1
ATOM 1027 C CA . ASN A 1 147 ? -24.127 -5.537 4.977 1.00 17.60 144 ASN A CA 1
ATOM 1028 C C . ASN A 1 147 ? -24.706 -6.809 5.549 1.00 18.39 144 ASN A C 1
ATOM 1029 O O . ASN A 1 147 ? -24.278 -7.924 5.171 1.00 17.61 144 ASN A O 1
ATOM 1034 N N . LEU A 1 148 ? -25.684 -6.632 6.444 1.00 18.54 145 LEU A N 1
ATOM 1035 C CA . LEU A 1 148 ? -26.508 -7.720 6.926 1.00 19.08 145 LEU A CA 1
ATOM 1036 C C . LEU A 1 148 ? -27.905 -7.500 6.388 1.00 19.69 145 LEU A C 1
ATOM 1037 O O . LEU A 1 148 ? -28.404 -6.373 6.317 1.00 19.65 145 LEU A O 1
ATOM 1042 N N . SER A 1 149 ? -28.555 -8.606 6.064 1.00 20.67 146 SER A N 1
ATOM 1043 C CA . SER A 1 149 ? -29.846 -8.586 5.380 1.00 21.03 146 SER A CA 1
ATOM 1044 C C . SER A 1 149 ? -30.514 -9.910 5.610 1.00 21.20 146 SER A C 1
ATOM 1045 O O . SER A 1 149 ? -29.875 -10.965 5.417 1.00 21.51 146 SER A O 1
ATOM 1048 N N . SER A 1 150 ? -31.782 -9.877 6.008 1.00 21.01 147 SER A N 1
ATOM 1049 C CA . SER A 1 150 ? -32.573 -11.098 6.036 1.00 21.47 147 SER A CA 1
ATOM 1050 C C . SER A 1 150 ? -34.063 -10.845 5.964 1.00 22.43 147 SER A C 1
ATOM 1051 O O . SER A 1 150 ? -34.531 -9.776 6.348 1.00 22.09 147 SER A O 1
ATOM 1054 N N . GLU A 1 151 ? -34.791 -11.859 5.498 1.00 23.45 148 GLU A N 1
ATOM 1055 C CA . GLU A 1 151 ? -36.270 -11.845 5.506 1.00 24.79 148 GLU A CA 1
ATOM 1056 C C . GLU A 1 151 ? -36.848 -12.388 6.803 1.00 24.28 148 GLU A C 1
ATOM 1057 O O . GLU A 1 151 ? -38.062 -12.356 7.006 1.00 24.73 148 GLU A O 1
ATOM 1063 N N . THR A 1 152 ? -35.990 -12.897 7.680 1.00 24.03 149 THR A N 1
ATOM 1064 C CA . THR A 1 152 ? -36.467 -13.561 8.887 1.00 23.58 149 THR A CA 1
ATOM 1065 C C . THR A 1 152 ? -35.704 -13.179 10.133 1.00 23.56 149 THR A C 1
ATOM 1066 O O . THR A 1 152 ? -36.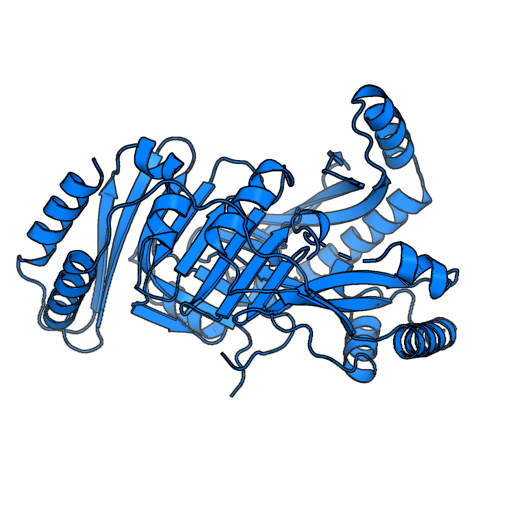314 -12.915 11.182 1.00 23.90 149 THR A O 1
ATOM 1070 N N . SER A 1 153 ? -34.377 -13.176 10.027 1.00 22.27 150 SER A N 1
ATOM 1071 C CA . SER A 1 153 ? -33.522 -13.014 11.187 1.00 22.08 150 SER A CA 1
ATOM 1072 C C . SER A 1 153 ? -32.165 -12.410 10.858 1.00 21.08 150 SER A C 1
ATOM 1073 O O . SER A 1 153 ? -31.347 -13.024 10.176 1.00 20.77 150 SER A O 1
ATOM 1076 N N . LEU A 1 154 ? -31.933 -11.210 11.365 1.00 20.43 151 LEU A N 1
ATOM 1077 C CA . LEU A 1 154 ? -30.638 -10.570 11.251 1.00 20.22 151 LEU A CA 1
ATOM 1078 C C . LEU A 1 154 ? -29.603 -11.338 12.051 1.00 20.43 151 LEU A C 1
ATOM 1079 O O . LEU A 1 154 ? -28.429 -11.312 11.707 1.00 20.98 151 LEU A O 1
ATOM 1084 N N . GLN A 1 155 ? -30.021 -12.000 13.124 1.00 21.07 152 GLN A N 1
ATOM 1085 C CA . GLN A 1 155 ? -29.131 -12.911 13.850 1.00 21.48 152 GLN A CA 1
ATOM 1086 C C . GLN A 1 155 ? -28.688 -14.084 12.968 1.00 21.84 152 GLN A C 1
ATOM 1087 O O . GLN A 1 155 ? -27.496 -14.384 12.893 1.00 21.29 152 GLN A O 1
ATOM 1093 N N . LYS A 1 156 ? -29.623 -14.753 12.294 1.00 22.15 153 LYS A N 1
ATOM 1094 C CA . LYS A 1 156 ? -29.216 -15.805 11.369 1.00 22.46 153 LYS A CA 1
ATOM 1095 C C . LYS A 1 156 ? -28.175 -15.241 10.401 1.00 22.20 153 LYS A C 1
ATOM 1096 O O . LYS A 1 156 ? -27.135 -15.868 10.176 1.00 22.31 153 LYS A O 1
ATOM 1102 N N . ASP A 1 157 ? -28.438 -14.066 9.831 1.00 21.02 154 ASP A N 1
ATOM 1103 C CA . ASP A 1 157 ? -27.515 -13.524 8.837 1.00 20.47 154 ASP A CA 1
ATOM 1104 C C . ASP A 1 157 ? -26.159 -13.142 9.422 1.00 19.62 154 ASP A C 1
ATOM 1105 O O . ASP A 1 157 ? -25.133 -13.310 8.745 1.00 18.85 154 ASP A O 1
ATOM 1110 N N . ALA A 1 158 ? -26.144 -12.643 10.659 1.00 18.58 155 ALA A N 1
ATOM 1111 C CA . ALA A 1 158 ? -24.869 -12.273 11.321 1.00 18.53 155 ALA A CA 1
ATOM 1112 C C . ALA A 1 158 ? -23.972 -13.503 11.417 1.00 18.34 155 ALA A C 1
ATOM 1113 O O . ALA A 1 158 ? -22.779 -13.440 11.154 1.00 18.10 155 ALA A O 1
ATOM 1115 N N . LEU A 1 159 ? -24.577 -14.640 11.728 1.00 19.09 156 LEU A N 1
ATOM 1116 C CA . LEU A 1 159 ? -23.850 -15.909 11.786 1.00 19.64 156 LEU A CA 1
ATOM 1117 C C . LEU A 1 159 ? -23.177 -16.261 10.466 1.00 18.60 156 LEU A C 1
ATOM 1118 O O . LEU A 1 159 ? -21.984 -16.523 10.412 1.00 18.43 156 LEU A O 1
ATOM 1123 N N . GLN A 1 160 ? -23.941 -16.240 9.384 1.00 17.92 157 GLN A N 1
ATOM 1124 C CA . GLN A 1 160 ? -23.354 -16.458 8.061 1.00 17.62 157 GLN A CA 1
ATOM 1125 C C . GLN A 1 160 ? -22.263 -15.466 7.740 1.00 16.08 157 GLN A C 1
ATOM 1126 O O . GLN A 1 160 ? -21.286 -15.819 7.111 1.00 15.92 157 GLN A O 1
ATOM 1132 N N . ALA A 1 161 ? -22.441 -14.212 8.150 1.00 15.24 158 ALA A N 1
ATOM 1133 C CA . ALA A 1 161 ? -21.412 -13.189 7.939 1.00 14.95 158 ALA A CA 1
ATOM 1134 C C . ALA A 1 161 ? -20.116 -13.507 8.683 1.00 14.03 158 ALA A C 1
ATOM 1135 O O . ALA A 1 161 ? -19.043 -13.183 8.191 1.00 12.29 158 ALA A O 1
ATOM 1137 N N . ILE A 1 162 ? -20.229 -14.076 9.887 1.00 14.27 159 ILE A N 1
ATOM 1138 C CA . ILE A 1 162 ? -19.045 -14.528 10.642 1.00 14.62 159 ILE A CA 1
ATOM 1139 C C . ILE A 1 162 ? -18.302 -15.610 9.833 1.00 14.09 159 ILE A C 1
ATOM 1140 O O . ILE A 1 162 ? -17.100 -15.542 9.673 1.00 13.68 159 ILE A O 1
ATOM 1145 N N . THR A 1 163 ? -19.034 -16.561 9.278 1.00 14.51 160 THR A N 1
ATOM 1146 C CA . THR A 1 163 ? -18.439 -17.608 8.402 1.00 14.86 160 THR A CA 1
ATOM 1147 C C . THR A 1 163 ? -17.664 -17.007 7.211 1.00 15.64 160 THR A C 1
ATOM 1148 O O . THR A 1 163 ? -16.501 -17.348 6.971 1.00 14.98 160 THR A O 1
ATOM 1152 N N . PHE A 1 164 ? -18.331 -16.094 6.495 1.00 16.17 161 PHE A N 1
ATOM 1153 C CA . PHE A 1 164 ? -17.756 -15.336 5.395 1.00 16.06 161 PHE A CA 1
ATOM 1154 C C . PHE A 1 164 ? -16.436 -14.661 5.812 1.00 16.28 161 PHE A C 1
ATOM 1155 O O . PHE A 1 164 ? -15.407 -14.763 5.133 1.00 15.38 161 PHE A O 1
ATOM 1163 N N . ILE A 1 165 ? -16.467 -13.977 6.937 1.00 17.06 162 ILE A N 1
ATOM 1164 C CA . ILE A 1 165 ? -15.266 -13.312 7.435 1.00 18.17 162 ILE A CA 1
ATOM 1165 C C . ILE A 1 165 ? -14.147 -14.327 7.710 1.00 17.30 162 ILE A C 1
ATOM 1166 O O . ILE A 1 165 ? -13.016 -14.113 7.313 1.00 17.42 162 ILE A O 1
ATOM 1171 N N . ASP A 1 166 ? -14.479 -15.440 8.362 1.00 17.06 163 ASP A N 1
ATOM 1172 C CA . ASP A 1 166 ? -13.475 -16.460 8.717 1.00 16.33 163 ASP A CA 1
ATOM 1173 C C . ASP A 1 166 ? -12.848 -17.145 7.503 1.00 15.77 163 ASP A C 1
ATOM 1174 O O . ASP A 1 166 ? -11.780 -17.751 7.635 1.00 15.83 163 ASP A O 1
ATOM 1179 N N . GLN A 1 167 ? -13.534 -17.068 6.359 1.00 14.77 164 GLN A N 1
ATOM 1180 C CA . GLN A 1 167 ? -13.053 -17.573 5.065 1.00 14.99 164 GLN A CA 1
ATOM 1181 C C . GLN A 1 167 ? -12.391 -16.515 4.133 1.00 15.08 164 GLN A C 1
ATOM 1182 O O . GLN A 1 167 ? -11.962 -16.847 3.023 1.00 14.74 164 GLN A O 1
ATOM 1188 N N . LEU A 1 168 ? -12.284 -15.264 4.576 1.00 15.21 165 LEU A N 1
ATOM 1189 C CA . LEU A 1 168 ? -11.444 -14.301 3.879 1.00 15.64 165 LEU A CA 1
ATOM 1190 C C . LEU A 1 168 ? -9.972 -14.717 3.899 1.00 16.44 165 LEU A C 1
ATOM 1191 O O . LEU A 1 168 ? -9.513 -15.409 4.826 1.00 16.60 165 LEU A O 1
ATOM 1196 N N . MET A 1 169 ? -9.248 -14.291 2.868 1.00 17.05 166 MET A N 1
ATOM 1197 C CA . MET A 1 169 ? -7.834 -14.602 2.710 1.00 17.90 166 MET A CA 1
ATOM 1198 C C . MET A 1 169 ? -7.027 -13.324 2.768 1.00 17.98 166 MET A C 1
ATOM 1199 O O . MET A 1 169 ? -7.539 -12.223 2.484 1.00 19.39 166 MET A O 1
ATOM 1204 N N . ALA A 1 170 ? -5.750 -13.485 3.078 1.00 17.33 167 ALA A N 1
ATOM 1205 C CA . ALA A 1 170 ? -4.815 -12.371 3.164 1.00 16.58 167 ALA A CA 1
ATOM 1206 C C . ALA A 1 170 ? -4.616 -11.791 1.775 1.00 16.33 167 ALA A C 1
ATOM 1207 O O . ALA A 1 170 ? -4.515 -12.536 0.817 1.00 16.01 167 ALA A O 1
ATOM 1209 N N . ALA A 1 171 ? -4.578 -10.465 1.648 1.00 16.32 168 ALA A N 1
ATOM 1210 C CA . ALA A 1 171 ? -4.176 -9.841 0.393 1.00 16.21 168 ALA A CA 1
ATOM 1211 C C . ALA A 1 171 ? -2.717 -10.230 0.077 1.00 17.36 168 ALA A C 1
ATOM 1212 O O . ALA A 1 171 ? -1.882 -10.392 0.995 1.00 16.11 168 ALA A O 1
ATOM 1214 N N . ARG A 1 172 ? -2.451 -10.358 -1.226 1.00 17.90 169 ARG A N 1
ATOM 1215 C CA . ARG A 1 172 ? -1.158 -10.718 -1.767 1.00 18.98 169 ARG A CA 1
ATOM 1216 C C . ARG A 1 172 ? -0.887 -9.847 -2.977 1.00 18.58 169 ARG A C 1
ATOM 1217 O O . ARG A 1 172 ? -1.840 -9.456 -3.701 1.00 18.54 169 ARG A O 1
ATOM 1225 N N . ALA A 1 173 ? 0.404 -9.585 -3.215 1.00 18.21 170 ALA A N 1
ATOM 1226 C CA . ALA A 1 173 ? 0.876 -8.904 -4.424 1.00 18.41 170 ALA A CA 1
ATOM 1227 C C . ALA A 1 173 ? 0.301 -9.589 -5.647 1.00 18.76 170 ALA A C 1
ATOM 1228 O O . ALA A 1 173 ? 0.047 -10.778 -5.646 1.00 18.90 170 ALA A O 1
ATOM 1230 N N . LEU A 1 174 ? 0.111 -8.813 -6.691 1.00 20.35 171 LEU A N 1
ATOM 1231 C CA . LEU A 1 174 ? -0.591 -9.276 -7.879 1.00 21.62 171 LEU A CA 1
ATOM 1232 C C . LEU A 1 174 ? 0.265 -10.201 -8.724 1.00 22.84 171 LEU A C 1
ATOM 1233 O O . LEU A 1 174 ? 1.409 -9.851 -9.059 1.00 22.20 171 LEU A O 1
ATOM 1238 N N . PRO A 1 175 ? -0.306 -11.367 -9.109 1.00 24.33 172 PRO A N 1
ATOM 1239 C CA . PRO A 1 175 ? 0.366 -12.306 -9.998 1.00 24.68 172 PRO A CA 1
ATOM 1240 C C . PRO A 1 175 ? 0.661 -11.727 -11.370 1.00 25.21 172 PRO A C 1
ATOM 1241 O O . PRO A 1 175 ? -0.161 -11.024 -11.943 1.00 25.74 172 PRO A O 1
ATOM 1245 N N . VAL A 1 176 ? 1.827 -12.065 -11.900 1.00 25.55 173 VAL A N 1
ATOM 1246 C CA . VAL A 1 176 ? 2.310 -11.547 -13.189 1.00 25.41 173 VAL A CA 1
ATOM 1247 C C . VAL A 1 176 ? 1.379 -11.979 -14.339 1.00 25.31 173 VAL A C 1
ATOM 1248 O O . VAL A 1 176 ? 0.782 -13.063 -14.290 1.00 26.02 173 VAL A O 1
ATOM 1252 N N . LEU A 1 177 ? 1.227 -11.127 -15.350 1.00 24.81 174 LEU A N 1
ATOM 1253 C CA . LEU A 1 177 ? 0.317 -11.425 -16.453 1.00 24.31 174 LEU A CA 1
ATOM 1254 C C . LEU A 1 177 ? 1.032 -12.446 -17.267 1.00 24.93 174 LEU A C 1
ATOM 1255 O O . LEU A 1 177 ? 2.110 -12.173 -17.807 1.00 23.92 174 LEU A O 1
ATOM 1260 N N . ASN A 1 178 ? 0.460 -13.648 -17.325 1.00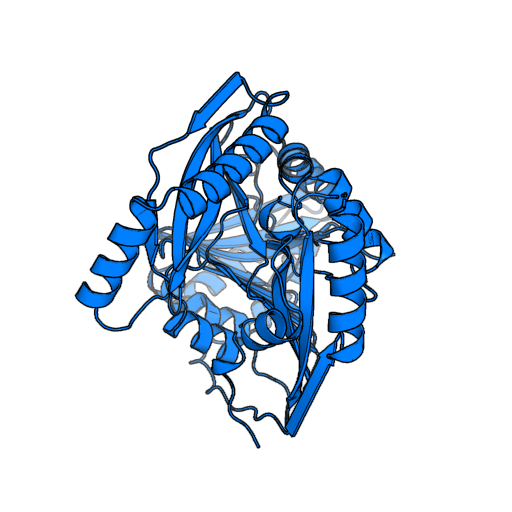 25.55 175 ASN A N 1
ATOM 1261 C CA . ASN A 1 178 ? 1.228 -14.788 -17.793 1.00 25.82 175 ASN A CA 1
ATOM 1262 C C . ASN A 1 178 ? 0.706 -15.537 -19.022 1.00 25.48 175 ASN A C 1
ATOM 1263 O O . ASN A 1 178 ? 1.502 -16.048 -19.810 1.00 25.23 175 ASN A O 1
ATOM 1268 N N . ALA A 1 179 ? -0.610 -15.593 -19.193 1.00 25.40 176 ALA A N 1
ATOM 1269 C CA . ALA A 1 179 ? -1.194 -16.400 -20.257 1.00 25.14 176 ALA A CA 1
ATOM 1270 C C . ALA A 1 179 ? -0.740 -15.898 -21.598 1.00 25.12 176 ALA A C 1
ATOM 1271 O O . ALA A 1 179 ? -0.437 -14.716 -21.768 1.00 25.37 176 ALA A O 1
ATOM 1273 N N . ARG A 1 180 ? -0.659 -16.833 -22.540 1.00 25.20 177 ARG A N 1
ATOM 1274 C CA . ARG A 1 180 ? -0.243 -16.561 -23.885 1.00 24.81 177 ARG A CA 1
ATOM 1275 C C . ARG A 1 180 ? -1.254 -17.097 -24.863 1.00 24.47 177 ARG A C 1
ATOM 1276 O O . ARG A 1 180 ? -1.871 -18.156 -24.639 1.00 23.61 177 ARG A O 1
ATOM 1284 N N . ILE A 1 181 ? -1.386 -16.347 -25.960 1.00 23.92 178 ILE A N 1
ATOM 1285 C CA . ILE A 1 181 ? -2.368 -16.613 -27.006 1.00 23.61 178 ILE A CA 1
ATOM 1286 C C . ILE A 1 181 ? -1.913 -17.795 -27.882 1.00 23.11 178 ILE A C 1
ATOM 1287 O O . ILE A 1 181 ? -0.797 -17.809 -28.401 1.00 22.35 178 ILE A O 1
ATOM 1292 N N . GLN A 1 182 ? -2.785 -18.780 -28.045 1.00 22.69 179 GLN A N 1
ATOM 1293 C CA . GLN A 1 182 ? -2.506 -19.860 -28.975 1.00 22.46 179 GLN A CA 1
ATOM 1294 C C . GLN A 1 182 ? -3.445 -19.886 -30.180 1.00 22.14 179 GLN A C 1
ATOM 1295 O O . GLN A 1 182 ? -3.201 -20.609 -31.122 1.00 21.74 179 GLN A O 1
ATOM 1301 N N . HIS A 1 183 ? -4.508 -19.098 -30.152 1.00 22.05 180 HIS A N 1
ATOM 1302 C CA . HIS A 1 183 ? -5.371 -18.960 -31.300 1.00 21.91 180 HIS A CA 1
ATOM 1303 C C . HIS A 1 183 ? -6.260 -17.722 -31.163 1.00 21.45 180 HIS A C 1
ATOM 1304 O O . HIS A 1 183 ? -6.688 -17.346 -30.070 1.00 20.72 180 HIS A O 1
ATOM 1311 N N . SER A 1 184 ? -6.512 -17.098 -32.295 1.00 21.44 181 SER A N 1
ATOM 1312 C CA . SER A 1 184 ? -7.373 -15.943 -32.388 1.00 21.69 181 SER A CA 1
ATOM 1313 C C . SER A 1 184 ? -8.396 -16.204 -33.493 1.00 21.56 181 SER A C 1
ATOM 1314 O O . SER A 1 184 ? -8.122 -16.896 -34.464 1.00 21.31 181 SER A O 1
ATOM 1317 N N . SER A 1 185 ? -9.597 -15.697 -33.299 1.00 21.45 182 SER A N 1
ATOM 1318 C CA . SER A 1 185 ? -10.603 -15.684 -34.338 1.00 21.83 182 SER A CA 1
ATOM 1319 C C . SER A 1 185 ? -11.477 -14.461 -34.113 1.00 21.67 182 SER A C 1
ATOM 1320 O O . SER A 1 185 ? -11.421 -13.817 -33.059 1.00 21.80 182 SER A O 1
ATOM 1323 N N . HIS A 1 186 ? -12.258 -14.130 -35.121 1.00 21.62 183 HIS A N 1
ATOM 1324 C CA . HIS A 1 186 ? -13.058 -12.942 -35.078 1.00 21.97 183 HIS A CA 1
ATOM 1325 C C . HIS A 1 186 ? -14.504 -13.259 -35.330 1.00 21.83 183 HIS A C 1
ATOM 1326 O O . HIS A 1 186 ? -14.811 -14.028 -36.197 1.00 21.67 183 HIS A O 1
ATOM 1333 N N . THR A 1 187 ? -15.377 -12.647 -34.534 1.00 22.32 184 THR A N 1
ATOM 1334 C CA . THR A 1 187 ? -16.799 -12.629 -34.783 1.00 21.70 184 THR A CA 1
ATOM 1335 C C . THR A 1 187 ? -17.293 -11.169 -34.819 1.00 20.53 184 THR A C 1
ATOM 1336 O O . THR A 1 187 ? -17.174 -10.446 -33.845 1.00 19.57 184 THR A O 1
ATOM 1340 N N . PRO A 1 188 ? -17.876 -10.744 -35.946 1.00 19.75 185 PRO A N 1
ATOM 1341 C CA . PRO A 1 188 ? -17.944 -11.515 -37.195 1.00 18.86 185 PRO A CA 1
ATOM 1342 C C . PRO A 1 188 ? -16.561 -11.628 -37.859 1.00 18.31 185 PRO A C 1
ATOM 1343 O O . PRO A 1 188 ? -15.687 -10.769 -37.640 1.00 17.33 185 PRO A O 1
ATOM 1347 N N . GLY A 1 189 ? -16.363 -12.692 -38.637 1.00 17.21 186 GLY A N 1
ATOM 1348 C CA . GLY A 1 189 ? -15.224 -12.775 -39.557 1.00 17.21 186 GLY A CA 1
ATOM 1349 C C . GLY A 1 189 ? -15.295 -11.718 -40.664 1.00 16.93 186 GLY A C 1
ATOM 1350 O O . GLY A 1 189 ? -16.331 -11.055 -40.837 1.00 15.99 186 GLY A O 1
ATOM 1351 N N . TYR A 1 190 ? -14.210 -11.568 -41.426 1.00 16.93 187 TYR A N 1
ATOM 1352 C CA . TYR A 1 190 ? -14.113 -10.454 -42.376 1.00 17.12 187 TYR A CA 1
ATOM 1353 C C . T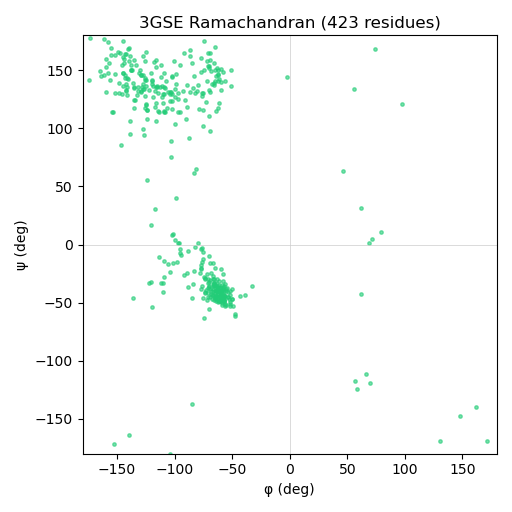YR A 1 190 ? -15.218 -10.443 -43.442 1.00 16.63 187 TYR A C 1
ATOM 1354 O O . TYR A 1 190 ? -15.787 -9.399 -43.726 1.00 16.49 187 TYR A O 1
ATOM 1363 N N . PRO A 1 191 ? -15.494 -11.593 -44.064 1.00 17.42 188 PRO A N 1
ATOM 1364 C CA . PRO A 1 191 ? -16.535 -11.603 -45.084 1.00 17.42 188 PRO A CA 1
ATOM 1365 C C . PRO A 1 191 ? -17.890 -11.139 -44.539 1.00 17.67 188 PRO A C 1
ATOM 1366 O O . PRO A 1 191 ? -18.595 -10.401 -45.206 1.00 17.26 188 PRO A O 1
ATOM 1370 N N . GLN A 1 192 ? -18.216 -11.532 -43.315 1.00 18.28 189 GLN A N 1
ATOM 1371 C CA . GLN A 1 192 ? -19.499 -11.155 -42.708 1.00 18.66 189 GLN A CA 1
ATOM 1372 C C . GLN A 1 192 ? -19.486 -9.682 -42.326 1.00 19.24 189 GLN A C 1
ATOM 1373 O O . GLN A 1 192 ? -20.486 -8.967 -42.498 1.00 19.03 189 GLN A O 1
ATOM 1379 N N . TRP A 1 193 ? -18.342 -9.228 -41.821 1.00 19.48 190 TRP A N 1
ATOM 1380 C CA . TRP A 1 193 ? -18.093 -7.803 -41.559 1.00 20.45 190 TRP A CA 1
ATOM 1381 C C . TRP A 1 193 ? -18.297 -6.955 -42.817 1.00 20.35 190 TRP A C 1
ATOM 1382 O O . TRP A 1 193 ? -19.032 -5.964 -42.822 1.00 20.04 190 TRP A O 1
ATOM 1393 N N . ARG A 1 194 ? -17.614 -7.364 -43.876 1.00 20.47 191 ARG A N 1
ATOM 1394 C CA . ARG A 1 194 ? -17.767 -6.758 -45.175 1.00 20.99 191 ARG A CA 1
ATOM 1395 C C . ARG A 1 194 ? -19.231 -6.808 -45.667 1.00 20.61 191 ARG A C 1
ATOM 1396 O O . ARG A 1 194 ? -19.778 -5.792 -46.065 1.00 20.29 191 ARG A O 1
ATOM 1404 N N . ASN A 1 195 ? -19.877 -7.968 -45.601 1.00 20.90 192 ASN A N 1
ATOM 1405 C CA . ASN A 1 195 ? -21.294 -8.088 -46.026 1.00 21.34 192 ASN A CA 1
ATOM 1406 C C . ASN A 1 195 ? -22.237 -7.226 -45.186 1.00 21.82 192 ASN A C 1
ATOM 1407 O O . ASN A 1 195 ? -23.202 -6.686 -45.684 1.00 21.48 192 ASN A O 1
ATOM 1412 N N . LEU A 1 196 ? -21.934 -7.104 -43.894 1.00 23.02 193 LEU A N 1
ATOM 1413 C CA . LEU A 1 196 ? -22.751 -6.329 -42.980 1.00 23.74 193 LEU A CA 1
ATOM 1414 C C . LEU A 1 196 ? -22.594 -4.844 -43.283 1.00 24.41 193 LEU A C 1
ATOM 1415 O O . LEU A 1 196 ? -23.588 -4.123 -43.356 1.00 24.37 193 LEU A O 1
ATOM 1420 N N . ILE A 1 197 ? -21.349 -4.402 -43.490 1.00 25.15 194 ILE A N 1
ATOM 1421 C CA . ILE A 1 197 ? -21.071 -2.998 -43.812 1.00 25.90 194 ILE A CA 1
ATOM 1422 C C . ILE A 1 197 ? -21.706 -2.584 -45.145 1.00 27.20 194 ILE A C 1
ATOM 1423 O O . ILE A 1 197 ? -22.223 -1.488 -45.250 1.00 27.57 194 ILE A O 1
ATOM 1428 N N . GLN A 1 198 ? -21.708 -3.470 -46.141 1.00 28.67 195 GLN A N 1
ATOM 1429 C CA . GLN A 1 198 ? -22.402 -3.192 -47.415 1.00 29.69 195 GLN A CA 1
ATOM 1430 C C . GLN A 1 198 ? -23.886 -2.988 -47.169 1.00 30.66 195 GLN A C 1
ATOM 1431 O O . GLN A 1 198 ? -24.524 -2.126 -47.773 1.00 30.20 195 GLN A O 1
ATOM 1437 N N . GLN A 1 199 ? -24.428 -3.812 -46.277 1.00 31.96 196 GLN A N 1
ATOM 1438 C CA . GLN A 1 199 ? -25.830 -3.704 -45.913 1.00 32.67 196 GLN A CA 1
ATOM 1439 C C . GLN A 1 199 ? -26.108 -2.342 -45.254 1.00 32.67 196 GLN A C 1
ATOM 1440 O O . GLN A 1 199 ? -27.206 -1.802 -45.388 1.00 32.73 196 GLN A O 1
ATOM 1446 N N . ALA A 1 200 ? -25.107 -1.780 -44.573 1.00 32.93 197 ALA A N 1
ATOM 1447 C CA . ALA A 1 200 ? -25.261 -0.461 -43.932 1.00 33.23 197 ALA A CA 1
ATOM 1448 C C . ALA A 1 200 ? -25.002 0.706 -44.894 1.00 33.27 197 ALA A C 1
ATOM 1449 O O . ALA A 1 200 ? -25.624 1.759 -44.767 1.00 33.36 197 ALA A O 1
ATOM 1451 N N . LEU A 1 201 ? -24.081 0.528 -45.836 1.00 33.23 198 LEU A N 1
ATOM 1452 C CA . LEU A 1 201 ? -23.876 1.513 -46.896 1.00 33.46 198 LEU A CA 1
ATOM 1453 C C . LEU A 1 201 ? -25.115 1.657 -47.794 1.00 33.79 198 LEU A C 1
ATOM 1454 O O . LEU A 1 201 ? -25.471 2.781 -48.190 1.00 33.63 198 LEU A O 1
ATOM 1459 N N . ASN A 1 202 ? -25.768 0.534 -48.104 1.00 34.07 199 ASN A N 1
ATOM 1460 C CA . ASN A 1 202 ? -27.002 0.564 -48.903 1.00 34.39 199 ASN A CA 1
ATOM 1461 C C . ASN A 1 202 ? -28.159 1.177 -48.104 1.00 34.59 199 ASN A C 1
ATOM 1462 O O . ASN A 1 202 ? -29.021 1.865 -48.674 1.00 33.74 199 ASN A O 1
ATOM 1467 N N . ASP A 1 203 ? -28.175 0.907 -46.792 1.00 35.18 200 ASP A N 1
ATOM 1468 C CA . ASP A 1 203 ? -29.175 1.482 -45.870 1.00 35.79 200 ASP A CA 1
ATOM 1469 C C . ASP A 1 203 ? -28.957 2.973 -45.649 1.00 35.97 200 ASP A C 1
ATOM 1470 O O . ASP A 1 203 ? -29.925 3.722 -45.532 1.00 36.26 200 ASP A O 1
ATOM 1475 N N . ILE A 1 204 ? -27.698 3.410 -45.605 1.00 36.00 201 ILE A N 1
ATOM 1476 C CA . ILE A 1 204 ? -27.405 4.838 -45.476 1.00 36.22 201 ILE A CA 1
ATOM 1477 C C . ILE A 1 204 ? -28.011 5.625 -46.664 1.00 36.81 201 ILE A C 1
ATOM 1478 O O . ILE A 1 204 ? -28.258 6.823 -46.536 1.00 37.02 201 ILE A O 1
ATOM 1483 N N . GLU A 1 205 ? -28.288 4.947 -47.788 1.00 37.33 202 GLU A N 1
ATOM 1484 C CA . GLU A 1 205 ? -29.037 5.540 -48.916 1.00 37.65 202 GLU A CA 1
ATOM 1485 C C . GLU A 1 205 ? -30.521 5.148 -48.921 1.00 37.70 202 GLU A C 1
ATOM 1486 O O . GLU A 1 205 ? -31.379 5.901 -48.450 1.00 37.67 202 GLU A O 1
ATOM 1492 N N . LEU A 1 209 ? -31.079 5.686 -42.237 1.00 35.32 206 LEU A N 1
ATOM 1493 C CA . LEU A 1 209 ? -29.846 5.572 -41.472 1.00 35.92 206 LEU A CA 1
ATOM 1494 C C . LEU A 1 209 ? -28.797 6.598 -41.928 1.00 36.01 206 LEU A C 1
ATOM 1495 O O . LEU A 1 209 ? -28.577 6.781 -43.125 1.00 35.90 206 LEU A O 1
ATOM 1500 N N . ASP A 1 210 ? -28.168 7.261 -40.957 1.00 36.11 207 ASP A N 1
ATOM 1501 C CA . ASP A 1 210 ? -27.054 8.183 -41.199 1.00 36.22 207 ASP A CA 1
ATOM 1502 C C . ASP A 1 210 ? -25.739 7.589 -40.665 1.00 35.51 207 ASP A C 1
ATOM 1503 O O . ASP A 1 210 ? -24.692 7.713 -41.298 1.00 35.81 207 ASP A O 1
ATOM 1508 N N . LYS A 1 211 ? -25.788 6.956 -39.492 1.00 34.84 208 LYS A N 1
ATOM 1509 C CA . LYS A 1 211 ? -24.600 6.282 -38.911 1.00 33.78 208 LYS A CA 1
ATOM 1510 C C . LYS A 1 211 ? -24.955 5.004 -38.133 1.00 32.44 208 LYS A C 1
ATOM 1511 O O . LYS A 1 211 ? -25.909 5.000 -37.359 1.00 32.77 208 LYS A O 1
ATOM 1517 N N . VAL A 1 212 ? -24.188 3.929 -38.329 1.00 30.64 209 VAL A N 1
ATOM 1518 C CA . VAL A 1 212 ? -24.317 2.744 -37.458 1.00 29.02 209 VAL A CA 1
ATOM 1519 C C . VAL A 1 212 ? -22.965 2.256 -36.964 1.00 27.69 209 VAL A C 1
ATOM 1520 O O . VAL A 1 212 ? -22.032 2.164 -37.729 1.00 27.06 209 VAL A O 1
ATOM 1524 N N . VAL A 1 213 ? -22.896 1.945 -35.668 1.00 26.68 210 VAL A N 1
ATOM 1525 C CA . VAL A 1 213 ? -21.699 1.409 -35.034 1.00 25.28 210 VAL A CA 1
ATOM 1526 C C . VAL A 1 213 ? -21.810 -0.104 -34.958 1.00 24.63 210 VAL A C 1
ATOM 1527 O O . VAL A 1 213 ? -22.778 -0.650 -34.428 1.00 23.76 210 VAL A O 1
ATOM 1531 N N . 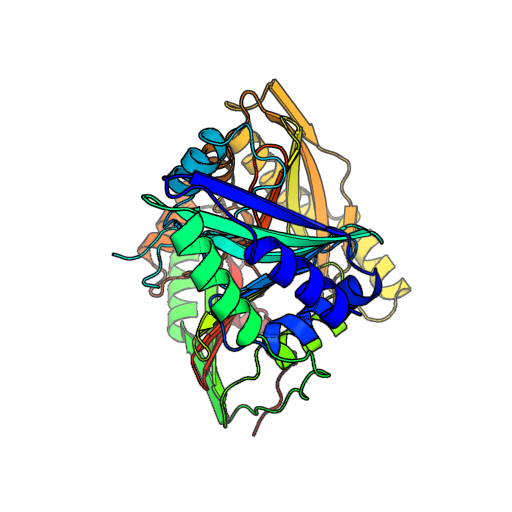LEU A 1 214 ? -20.809 -0.785 -35.495 1.00 24.05 211 LEU A N 1
ATOM 1532 C CA . LEU A 1 214 ? -20.851 -2.237 -35.606 1.00 23.80 211 LEU A CA 1
ATOM 1533 C C . LEU A 1 214 ? -19.740 -2.804 -34.753 1.00 23.11 211 LEU A C 1
ATOM 1534 O O . LEU A 1 214 ? -18.621 -2.313 -34.789 1.00 22.43 211 LEU A O 1
ATOM 1539 N N . ALA A 1 215 ? -20.079 -3.839 -33.999 1.00 23.12 212 ALA A N 1
ATOM 1540 C CA . ALA A 1 215 ? -19.186 -4.445 -33.025 1.00 23.66 212 ALA A CA 1
ATOM 1541 C C . ALA A 1 215 ? -18.455 -5.632 -33.622 1.00 23.52 212 ALA A C 1
ATOM 1542 O O . ALA A 1 215 ? -18.930 -6.268 -34.553 1.00 23.15 212 ALA A O 1
ATOM 1544 N N . ARG A 1 216 ? -17.290 -5.923 -33.071 1.00 23.85 213 ARG A N 1
ATOM 1545 C CA . ARG A 1 216 ? -16.594 -7.145 -33.399 1.00 24.14 213 ARG A CA 1
ATOM 1546 C C . ARG A 1 216 ? -15.940 -7.679 -32.148 1.00 24.66 213 ARG A C 1
ATOM 1547 O O . ARG A 1 216 ? -15.307 -6.917 -31.407 1.00 24.55 213 ARG A O 1
ATOM 1555 N N . THR A 1 217 ? -16.115 -8.980 -31.924 1.00 24.72 214 THR A N 1
ATOM 1556 C CA . THR A 1 217 ? -15.378 -9.707 -30.905 1.00 25.65 214 THR A CA 1
ATOM 1557 C C . THR A 1 217 ? -14.166 -10.487 -31.491 1.00 25.05 214 THR A C 1
ATOM 1558 O O . THR A 1 217 ? -14.227 -11.092 -32.593 1.00 24.77 214 THR A O 1
ATOM 1562 N N . THR A 1 218 ? -13.068 -10.422 -30.750 1.00 24.13 215 THR A N 1
ATOM 1563 C CA . THR A 1 218 ? -11.853 -11.137 -31.019 1.00 23.79 215 THR A CA 1
ATOM 1564 C C . THR A 1 218 ? -11.755 -12.200 -29.931 1.00 24.22 215 THR A C 1
ATOM 1565 O O . THR A 1 218 ? -11.623 -11.871 -28.755 1.00 24.61 215 THR A O 1
ATOM 1569 N N . THR A 1 219 ? -11.842 -13.478 -30.290 1.00 23.89 216 THR A N 1
ATOM 1570 C CA . THR A 1 219 ? -11.789 -14.525 -29.275 1.00 23.40 216 THR A CA 1
ATOM 1571 C C . THR A 1 219 ? -10.404 -15.120 -29.211 1.00 23.69 216 THR A C 1
ATOM 1572 O O . THR A 1 219 ? -10.026 -15.913 -30.075 1.00 23.51 216 THR A O 1
ATOM 1576 N N . LEU A 1 220 ? -9.656 -14.736 -28.178 1.00 23.46 217 LEU A N 1
ATOM 1577 C CA . LEU A 1 220 ? -8.334 -15.298 -27.939 1.00 23.03 217 LEU A CA 1
ATOM 1578 C C . LEU A 1 220 ? -8.487 -16.559 -27.125 1.00 23.00 217 LEU A C 1
ATOM 1579 O O . LEU A 1 220 ? -9.208 -16.559 -26.133 1.00 23.83 217 LEU A O 1
ATOM 1584 N N . THR A 1 221 ? -7.829 -17.628 -27.563 1.00 22.60 218 THR A N 1
ATOM 1585 C CA . THR A 1 221 ? -7.715 -18.846 -26.798 1.00 22.45 218 THR A CA 1
ATOM 1586 C C . THR A 1 221 ? -6.323 -18.887 -26.219 1.00 22.51 218 THR A C 1
ATOM 1587 O O . THR A 1 221 ? -5.333 -18.704 -26.935 1.00 22.01 218 THR A O 1
ATOM 1591 N N . LEU A 1 222 ? -6.267 -19.124 -24.909 1.00 23.24 219 LEU A N 1
ATOM 1592 C CA . LEU A 1 222 ? -5.038 -19.013 -24.138 1.00 23.29 219 LEU A CA 1
ATOM 1593 C C . LEU A 1 222 ? -4.565 -20.367 -23.657 1.00 24.19 219 LEU A C 1
ATOM 1594 O O . LEU A 1 222 ? -5.363 -21.293 -23.494 1.00 24.39 219 LEU A O 1
ATOM 1599 N N . ASN A 1 223 ? -3.259 -20.475 -23.433 1.00 25.05 220 ASN A N 1
ATOM 1600 C CA . ASN A 1 223 ? -2.676 -21.705 -22.912 1.00 26.43 220 ASN A CA 1
ATOM 1601 C C . ASN A 1 223 ? -3.085 -22.062 -21.467 1.00 27.07 220 ASN A C 1
ATOM 1602 O O . ASN A 1 223 ? -2.886 -23.196 -21.046 1.00 27.32 220 ASN A O 1
ATOM 1607 N N . LYS A 1 224 ? -3.641 -21.106 -20.720 1.00 27.93 221 LYS A N 1
ATOM 1608 C CA . LYS A 1 224 ? -4.214 -21.391 -19.399 1.00 28.67 221 LYS A CA 1
ATOM 1609 C C . LYS A 1 224 ? -5.223 -20.323 -19.003 1.00 28.53 221 LYS A C 1
ATOM 1610 O O . LYS A 1 224 ? -5.402 -19.344 -19.742 1.00 28.39 221 LYS A O 1
ATOM 1616 N N . PRO A 1 225 ? -5.915 -20.525 -17.856 1.00 28.23 222 PRO A N 1
ATOM 1617 C CA . PRO A 1 225 ? -6.891 -19.537 -17.386 1.00 27.70 222 PRO A CA 1
ATOM 1618 C C . PRO A 1 225 ? -6.287 -18.158 -17.130 1.00 27.23 222 PRO A C 1
ATOM 1619 O O . PRO A 1 225 ? -5.233 -18.033 -16.491 1.00 27.04 222 PRO A O 1
ATOM 1623 N N . LEU A 1 226 ? -6.952 -17.129 -17.631 1.00 26.13 223 LEU A N 1
ATOM 1624 C CA . LEU A 1 226 ? -6.435 -15.786 -17.458 1.00 26.23 223 LEU A CA 1
ATOM 1625 C C . LEU A 1 226 ? -6.582 -15.407 -15.974 1.00 25.45 223 LEU A C 1
ATOM 1626 O O . LEU A 1 226 ? -7.612 -15.669 -15.345 1.00 25.40 223 LEU A O 1
ATOM 1631 N N . SER A 1 227 ? -5.516 -14.859 -15.410 1.00 24.32 224 SER A N 1
ATOM 1632 C CA . SER A 1 227 ? -5.614 -14.155 -14.153 1.00 23.37 224 SER A CA 1
ATOM 1633 C C . SER A 1 227 ? -6.254 -12.782 -14.426 1.00 23.28 224 SER A C 1
ATOM 1634 O O . SER A 1 227 ? -5.582 -11.889 -14.939 1.00 21.09 224 SER A O 1
ATOM 1637 N N . CYS A 1 228 ? -7.554 -12.653 -14.108 1.00 23.37 225 CYS A N 1
ATOM 1638 C CA . CYS A 1 228 ? -8.293 -11.398 -14.203 1.00 23.96 225 CYS A CA 1
ATOM 1639 C C . CYS A 1 228 ? -7.612 -10.267 -13.448 1.00 23.64 225 CYS A C 1
ATOM 1640 O O . CYS A 1 228 ? -7.527 -9.137 -13.949 1.00 22.95 225 CYS A O 1
ATOM 1643 N N . ALA A 1 229 ? -7.173 -10.583 -12.232 1.00 23.02 226 ALA A N 1
ATOM 1644 C CA . ALA A 1 229 ? -6.354 -9.668 -11.432 1.00 23.11 226 ALA A CA 1
ATOM 1645 C C . ALA A 1 229 ? -5.240 -9.110 -12.257 1.00 22.64 226 ALA A C 1
ATOM 1646 O O . ALA A 1 229 ? -5.151 -7.897 -12.427 1.00 23.31 226 ALA A O 1
ATOM 1648 N N . ALA A 1 230 ? -4.392 -10.008 -12.772 1.00 22.66 227 ALA A N 1
ATOM 1649 C CA . ALA A 1 230 ? -3.163 -9.627 -13.514 1.00 22.01 227 ALA A CA 1
ATOM 1650 C C . ALA A 1 230 ? -3.469 -8.801 -14.791 1.00 21.60 227 ALA A C 1
ATOM 1651 O O . ALA A 1 230 ? -2.736 -7.869 -15.144 1.00 21.22 227 ALA A O 1
ATOM 1653 N N . PHE A 1 231 ? -4.586 -9.123 -15.442 1.00 21.29 228 PHE A N 1
ATOM 1654 C CA . PHE A 1 231 ? -5.016 -8.444 -16.644 1.00 21.23 228 PHE A CA 1
ATOM 1655 C C . PHE A 1 231 ? -5.519 -7.054 -16.328 1.00 21.40 228 PHE A C 1
ATOM 1656 O O . PHE A 1 231 ? -5.137 -6.080 -16.977 1.00 21.31 228 PHE A O 1
ATOM 1664 N N . MET A 1 232 ? -6.371 -6.959 -15.314 1.00 21.99 229 MET A N 1
ATOM 1665 C CA . MET A 1 232 ? -6.824 -5.665 -14.810 1.00 22.33 229 MET A CA 1
ATOM 1666 C C . MET A 1 232 ? -5.629 -4.784 -14.382 1.00 22.27 229 MET A C 1
ATOM 1667 O O . MET A 1 232 ? -5.638 -3.565 -14.646 1.00 23.20 229 MET A O 1
ATOM 1672 N N . ALA A 1 233 ? -4.605 -5.363 -13.748 1.00 20.32 230 ALA A N 1
ATOM 1673 C CA . ALA A 1 233 ? -3.495 -4.536 -13.267 1.00 19.92 230 ALA A CA 1
ATOM 1674 C C . ALA A 1 233 ? -2.678 -3.963 -14.431 1.00 19.54 230 ALA A C 1
ATOM 1675 O O . ALA A 1 233 ? -2.244 -2.805 -14.398 1.00 19.64 230 ALA A O 1
ATOM 1677 N N . ALA A 1 234 ? -2.472 -4.786 -15.453 1.00 19.16 231 ALA A N 1
ATOM 1678 C CA . ALA A 1 234 ? -1.754 -4.360 -16.642 1.00 18.87 231 ALA A CA 1
ATOM 1679 C C . ALA A 1 234 ? -2.539 -3.263 -17.387 1.00 18.26 231 ALA A C 1
ATOM 1680 O O . ALA A 1 234 ? -1.967 -2.281 -17.834 1.00 17.22 231 ALA A O 1
ATOM 1682 N N . SER A 1 235 ? -3.855 -3.392 -17.475 1.00 19.14 232 SER A N 1
ATOM 1683 C CA . SER A 1 235 ? -4.662 -2.356 -18.132 1.00 19.41 232 SER A CA 1
ATOM 1684 C C . SER A 1 235 ? -4.632 -1.024 -17.376 1.00 20.10 232 SER A C 1
ATOM 1685 O O . SER A 1 235 ? -4.639 0.042 -18.000 1.00 20.46 232 SER A O 1
ATOM 1688 N N . ARG A 1 236 ? -4.598 -1.067 -16.044 1.00 20.31 233 ARG A N 1
ATOM 1689 C CA . ARG A 1 236 ? -4.484 0.152 -15.238 1.00 20.63 233 ARG A CA 1
ATOM 1690 C C . ARG A 1 236 ? -3.182 0.884 -15.452 1.00 21.00 233 ARG A C 1
ATOM 1691 O O . ARG A 1 236 ? -3.124 2.094 -15.281 1.00 20.83 233 ARG A O 1
ATOM 1699 N N . GLN A 1 237 ? -2.104 0.151 -15.714 1.00 21.53 234 GLN A N 1
ATOM 1700 C CA . GLN A 1 237 ? -0.812 0.790 -15.813 1.00 21.84 234 GLN A CA 1
ATOM 1701 C C . GLN A 1 237 ? -0.756 1.554 -17.103 1.00 21.78 234 GLN A C 1
ATOM 1702 O O . GLN A 1 237 ? -0.050 2.525 -17.199 1.00 21.71 234 GLN A O 1
ATOM 1708 N N . VAL A 1 238 ? -1.494 1.104 -18.109 1.00 22.12 235 VAL A N 1
ATOM 1709 C CA . VAL A 1 238 ? -1.363 1.676 -19.435 1.00 22.31 235 VAL A CA 1
ATOM 1710 C C . VAL A 1 238 ? -2.561 2.539 -19.911 1.00 22.15 235 VAL A C 1
ATOM 1711 O O . VAL A 1 238 ? -2.395 3.441 -20.717 1.00 22.38 235 VAL A O 1
ATOM 1715 N N . ASN A 1 239 ? -3.759 2.253 -19.412 1.00 22.06 236 ASN A N 1
ATOM 1716 C CA . ASN A 1 239 ? -4.960 2.946 -19.824 1.00 21.55 236 ASN A CA 1
ATOM 1717 C C . ASN A 1 239 ? -5.362 3.944 -18.774 1.00 21.53 236 ASN A C 1
ATOM 1718 O O . ASN A 1 239 ? -6.329 3.735 -18.030 1.00 21.64 236 ASN A O 1
ATOM 1723 N N . HIS A 1 240 ? -4.617 5.039 -18.735 1.00 21.29 237 HIS A N 1
ATOM 1724 C CA . HIS A 1 240 ? -4.911 6.154 -17.849 1.00 21.66 237 HIS A CA 1
ATOM 1725 C C . HIS A 1 240 ? -6.185 6.905 -18.244 1.00 21.37 237 HIS A C 1
ATOM 1726 O O . HIS A 1 240 ? -6.631 6.838 -19.392 1.00 21.43 237 HIS A O 1
ATOM 1733 N N . ARG A 1 241 ? -6.758 7.621 -17.281 1.00 21.33 238 ARG A N 1
ATOM 1734 C CA . ARG A 1 241 ? -7.967 8.419 -17.478 1.00 21.25 238 ARG A CA 1
ATOM 1735 C C . ARG A 1 241 ? -9.159 7.575 -17.875 1.00 20.83 238 ARG A C 1
ATOM 1736 O O . ARG A 1 241 ? -10.052 8.049 -18.616 1.00 20.82 238 ARG A O 1
ATOM 1744 N N . CYS A 1 242 ? -9.178 6.341 -17.376 1.00 19.44 239 CYS A N 1
ATOM 1745 C CA . CYS A 1 242 ? -10.228 5.384 -17.663 1.00 18.93 239 CYS A CA 1
ATOM 1746 C C . CYS A 1 242 ? -10.822 4.854 -16.362 1.00 18.19 239 CYS A C 1
ATOM 1747 O O . CYS A 1 242 ? -10.114 4.710 -15.356 1.00 16.53 239 CYS A O 1
ATOM 1750 N N . TYR A 1 243 ? -12.137 4.626 -16.382 1.00 17.38 240 TYR A N 1
ATOM 1751 C CA . TYR A 1 243 ? -12.794 3.830 -15.349 1.00 17.81 240 TYR A CA 1
ATOM 1752 C C . TYR A 1 243 ? -12.435 2.363 -15.544 1.00 18.48 240 TYR A C 1
ATOM 1753 O O . TYR A 1 243 ? -12.676 1.815 -16.624 1.00 18.81 240 TYR A O 1
ATOM 1762 N N . HIS A 1 244 ? -11.857 1.733 -14.522 1.00 18.84 241 HIS A N 1
ATOM 1763 C CA . HIS A 1 244 ? -11.536 0.300 -14.563 1.00 18.91 241 HIS A CA 1
ATOM 1764 C C . HIS A 1 244 ? -12.608 -0.400 -13.751 1.00 18.85 241 HIS A C 1
ATOM 1765 O O . HIS A 1 244 ? -12.943 0.034 -12.629 1.00 19.45 241 HIS A O 1
ATOM 1772 N N . PHE A 1 245 ? -13.203 -1.424 -14.348 1.00 18.37 242 PHE A N 1
ATOM 1773 C CA . PHE A 1 245 ? -14.230 -2.182 -13.701 1.00 17.37 242 PHE A CA 1
ATOM 1774 C C . PHE A 1 245 ? -13.993 -3.641 -13.979 1.00 17.89 242 PHE A C 1
ATOM 1775 O O . PHE A 1 245 ? -13.432 -3.992 -15.017 1.00 18.20 242 PHE A O 1
ATOM 1783 N N . MET A 1 246 ? -14.406 -4.494 -13.036 1.00 18.29 243 MET A N 1
ATOM 1784 C CA . MET A 1 246 ? -14.230 -5.927 -13.151 1.00 18.73 243 MET A CA 1
ATOM 1785 C C . MET A 1 246 ? -15.279 -6.631 -12.340 1.00 18.42 243 MET A C 1
ATOM 1786 O O . MET A 1 246 ? -15.293 -6.522 -11.121 1.00 18.76 243 MET A O 1
ATOM 1791 N N . LEU A 1 247 ? -16.166 -7.355 -13.012 1.00 18.00 244 LEU A N 1
ATOM 1792 C CA . LEU A 1 247 ? -17.111 -8.161 -12.310 1.00 17.23 244 LEU A CA 1
ATOM 1793 C C . LEU A 1 247 ? -16.692 -9.618 -12.513 1.00 17.64 244 LEU A C 1
ATOM 1794 O O . LEU A 1 247 ? -16.667 -10.087 -13.619 1.00 17.99 244 LEU A O 1
ATOM 1799 N N . ARG A 1 248 ? -16.280 -10.300 -11.454 1.00 17.29 245 ARG A N 1
ATOM 1800 C CA . ARG A 1 248 ? -16.052 -11.749 -11.523 1.00 17.62 245 ARG A CA 1
ATOM 1801 C C . ARG A 1 248 ? -17.301 -12.458 -10.981 1.00 16.81 245 ARG A C 1
ATOM 1802 O O . ARG A 1 248 ? -17.660 -12.312 -9.810 1.00 14.58 245 ARG A O 1
ATOM 1810 N N . PHE A 1 249 ? -17.987 -13.174 -11.868 1.00 17.20 246 PHE A N 1
ATOM 1811 C CA . PHE A 1 249 ? -19.217 -13.908 -11.511 1.00 17.55 246 PHE A CA 1
ATOM 1812 C C . PHE A 1 249 ? -18.865 -15.131 -10.695 1.00 17.81 246 PHE A C 1
ATOM 1813 O O . PHE A 1 249 ? -19.550 -15.460 -9.762 1.00 16.92 246 PHE A O 1
ATOM 1821 N N . ASP A 1 250 ? -17.800 -15.803 -11.107 1.00 19.43 247 ASP A N 1
ATOM 1822 C CA . ASP A 1 250 ? -17.182 -16.880 -10.351 1.00 21.49 247 ASP A CA 1
ATOM 1823 C C . ASP A 1 250 ? -15.712 -16.925 -10.742 1.00 22.99 247 ASP A C 1
ATOM 1824 O O . ASP A 1 250 ? -15.248 -16.021 -11.472 1.00 23.25 247 ASP A O 1
ATOM 1829 N N . ASP A 1 251 ? -14.981 -17.950 -10.290 1.00 24.59 248 ASP A N 1
ATOM 1830 C CA . ASP A 1 251 ? -13.537 -17.995 -10.518 1.00 26.51 248 ASP A CA 1
ATOM 1831 C C . ASP A 1 251 ? -13.153 -18.237 -11.993 1.00 26.80 248 ASP A C 1
ATOM 1832 O O . ASP A 1 251 ? -11.996 -18.056 -12.353 1.00 27.82 248 ASP A O 1
ATOM 1837 N N . ARG A 1 252 ? -14.120 -18.568 -12.848 1.00 26.90 249 ARG A N 1
ATOM 1838 C CA . ARG A 1 252 ? -13.869 -18.702 -14.275 1.00 27.07 249 ARG A CA 1
ATOM 1839 C C . ARG A 1 252 ? -14.497 -17.618 -15.180 1.00 26.58 249 ARG A C 1
ATOM 1840 O O . ARG A 1 252 ? -13.924 -17.323 -16.231 1.00 27.42 249 ARG A O 1
ATOM 1848 N N . GLN A 1 253 ? -15.676 -17.080 -14.822 1.00 25.14 250 GLN A N 1
ATOM 1849 C CA . GLN A 1 253 ? -16.382 -16.070 -15.637 1.00 24.14 250 GLN A CA 1
ATOM 1850 C C . GLN A 1 253 ? -16.239 -14.669 -15.067 1.00 22.69 250 GLN A C 1
ATOM 1851 O O . GLN A 1 253 ? -16.516 -14.450 -13.884 1.00 21.39 250 GLN A O 1
ATOM 1857 N N . ALA A 1 254 ? -15.868 -13.719 -15.930 1.00 21.93 251 ALA A N 1
ATOM 1858 C CA . ALA A 1 254 ? -15.834 -12.286 -15.581 1.00 20.87 251 ALA A CA 1
ATOM 1859 C C . ALA A 1 254 ? -16.174 -11.404 -16.783 1.00 20.42 251 ALA A C 1
ATOM 1860 O O . ALA A 1 254 ? -16.176 -11.874 -17.934 1.00 19.68 251 ALA A O 1
ATOM 1862 N N . PHE A 1 255 ? -16.470 -10.133 -16.486 1.00 19.77 252 PHE A N 1
ATOM 1863 C CA . PHE A 1 255 ? -16.544 -9.051 -17.469 1.00 19.21 252 PHE A CA 1
ATOM 1864 C C . PHE A 1 255 ? -15.753 -7.872 -16.912 1.00 18.79 252 PHE A C 1
ATOM 1865 O O . PHE A 1 255 ? -15.955 -7.478 -15.781 1.00 18.97 252 PHE A O 1
ATOM 1873 N N . LEU A 1 256 ? -14.835 -7.328 -17.689 1.00 18.61 253 LEU A N 1
ATOM 1874 C CA . LEU A 1 256 ? -13.988 -6.253 -17.205 1.00 19.07 253 LEU A CA 1
ATOM 1875 C C . LEU A 1 256 ? -13.670 -5.256 -18.320 1.00 18.82 253 LEU A C 1
ATOM 1876 O O . LEU A 1 256 ? -13.813 -5.579 -19.500 1.00 19.57 253 LEU A O 1
ATOM 1881 N N . GLY A 1 257 ? -13.239 -4.056 -17.959 1.00 17.81 254 GLY A N 1
ATOM 1882 C CA . GLY A 1 257 ? -12.802 -3.090 -18.972 1.00 17.27 254 GLY A CA 1
ATOM 1883 C C . GLY A 1 257 ? -12.186 -1.820 -18.441 1.00 16.81 254 GLY A C 1
ATOM 1884 O O . GLY A 1 257 ? -12.098 -1.616 -17.237 1.00 17.66 254 GLY A O 1
ATOM 1885 N N . SER A 1 258 ? -11.749 -0.968 -19.353 1.00 16.60 255 SER A N 1
ATOM 1886 C CA . SER A 1 258 ? -11.185 0.315 -19.006 1.00 17.19 255 SER A CA 1
ATOM 1887 C C . SER A 1 258 ? -11.746 1.323 -20.030 1.00 17.57 255 SER A C 1
ATOM 1888 O O . SER A 1 258 ? -11.223 1.463 -21.125 1.00 17.12 255 SER A O 1
ATOM 1891 N N . SER A 1 259 ? -12.832 1.980 -19.641 1.00 17.14 256 SER A N 1
ATOM 1892 C CA . SER A 1 259 ? -13.550 2.908 -20.465 1.00 17.12 256 SER A CA 1
ATOM 1893 C C . SER A 1 259 ? -13.256 4.339 -20.052 1.00 16.72 256 SER A C 1
ATOM 1894 O O . SER A 1 259 ? -13.350 4.675 -18.873 1.00 16.96 256 SER A O 1
ATOM 1897 N N . PRO A 1 260 ? -12.936 5.203 -21.030 1.00 16.39 257 PRO A N 1
ATOM 1898 C CA . PRO A 1 260 ? -12.768 6.623 -20.722 1.00 16.36 257 PRO A CA 1
ATOM 1899 C C . PRO A 1 260 ? -14.083 7.376 -20.497 1.00 15.54 257 PRO A C 1
ATOM 1900 O O . PRO A 1 260 ? -14.047 8.509 -20.088 1.00 15.35 257 PRO A O 1
ATOM 1904 N N . GLU A 1 261 ? -15.228 6.731 -20.721 1.00 16.02 258 GLU A N 1
ATOM 1905 C CA . GLU A 1 261 ? -16.511 7.436 -20.829 1.00 16.64 258 GLU A CA 1
ATOM 1906 C C . GLU A 1 261 ? -17.493 7.228 -19.692 1.00 16.81 258 GLU A C 1
ATOM 1907 O O . GLU A 1 261 ? -17.833 6.103 -19.299 1.00 17.51 258 GLU A O 1
ATOM 1913 N N . ARG A 1 262 ? -17.988 8.336 -19.190 1.00 16.87 259 ARG A N 1
ATOM 1914 C CA . ARG A 1 262 ? -19.020 8.297 -18.198 1.00 16.67 259 ARG A CA 1
ATOM 1915 C C . ARG A 1 262 ? -20.351 8.167 -18.916 1.00 15.97 259 ARG A C 1
ATOM 1916 O O . ARG A 1 262 ? -20.550 8.880 -19.879 1.00 16.32 259 ARG A O 1
ATOM 1924 N N . LEU A 1 263 ? -21.237 7.280 -18.447 1.00 15.28 260 LEU A N 1
ATOM 1925 C CA . LEU A 1 263 ? -22.666 7.315 -18.826 1.00 14.50 260 LEU A CA 1
ATOM 1926 C C . LEU A 1 263 ? -23.379 8.470 -18.093 1.00 14.92 260 LEU A C 1
ATOM 1927 O O . LEU A 1 263 ? -23.927 9.399 -18.744 1.00 15.29 260 LEU A O 1
ATOM 1932 N N . TYR A 1 264 ? -23.419 8.396 -16.758 1.00 14.28 261 TYR A N 1
ATOM 1933 C CA . TYR A 1 264 ? -23.881 9.531 -15.949 1.00 14.58 261 TYR A CA 1
ATOM 1934 C C . TYR A 1 264 ? -23.435 9.487 -14.512 1.00 14.24 261 TYR A C 1
ATOM 1935 O O . TYR A 1 264 ? -23.165 8.424 -13.988 1.00 14.97 261 TYR A O 1
ATOM 1944 N N . LEU A 1 265 ? -23.328 10.671 -13.914 1.00 14.15 262 LEU A N 1
ATOM 1945 C CA . LEU A 1 265 ? -23.112 10.838 -12.481 1.00 14.37 262 LEU A CA 1
ATOM 1946 C C . LEU A 1 265 ? -24.324 11.554 -11.953 1.00 14.07 262 LEU A C 1
ATOM 1947 O O . LEU A 1 265 ? -24.800 12.499 -12.571 1.00 13.90 262 LEU A O 1
ATOM 1952 N N . ARG A 1 266 ? -24.884 11.043 -10.861 1.00 14.67 263 ARG A N 1
ATOM 1953 C CA . ARG A 1 266 ? -26.024 11.687 -10.240 1.00 15.00 263 ARG A CA 1
ATOM 1954 C C . ARG A 1 266 ? -25.751 11.963 -8.772 1.00 14.96 263 ARG A C 1
ATOM 1955 O O . ARG A 1 266 ? -25.374 11.079 -8.007 1.00 14.22 263 ARG A O 1
ATOM 1963 N N . GLN A 1 267 ? -25.961 13.217 -8.386 1.00 15.69 264 GLN A N 1
ATOM 1964 C CA . GLN A 1 267 ? -25.825 13.632 -7.014 1.00 15.74 264 GLN A CA 1
ATOM 1965 C C . GLN A 1 267 ? -27.098 14.341 -6.646 1.00 16.65 264 GLN A C 1
ATOM 1966 O O . GLN A 1 267 ? -27.275 15.508 -6.948 1.00 16.70 264 GLN A O 1
ATOM 1972 N N . GLN A 1 268 ? -27.990 13.626 -5.975 1.00 17.83 265 GLN A N 1
ATOM 1973 C CA . GLN A 1 268 ? -29.327 14.139 -5.674 1.00 18.13 265 GLN A CA 1
ATOM 1974 C C . GLN A 1 268 ? -29.892 14.445 -7.037 1.00 17.62 265 GLN A C 1
ATOM 1975 O O . GLN A 1 268 ? -29.935 13.557 -7.869 1.00 17.52 265 GLN A O 1
ATOM 1981 N N . LEU A 1 269 ? -30.338 15.666 -7.294 1.00 17.27 266 LEU A N 1
ATOM 1982 C CA . LEU A 1 269 ? -31.008 15.947 -8.566 1.00 17.52 266 LEU A CA 1
ATOM 1983 C C . LEU A 1 269 ? -29.998 16.521 -9.563 1.00 17.37 266 LEU A C 1
ATOM 1984 O O . LEU A 1 269 ? -30.367 16.849 -10.690 1.00 17.93 266 LEU A O 1
ATOM 1989 N N . HIS A 1 270 ? -28.729 16.647 -9.167 1.00 16.87 267 HIS A N 1
ATOM 1990 C CA . HIS A 1 270 ? -27.700 17.020 -10.117 1.00 16.54 267 HIS A CA 1
ATOM 1991 C C . HIS A 1 270 ? -27.288 15.833 -11.030 1.00 16.83 267 HIS A C 1
ATOM 1992 O O . HIS A 1 270 ? -27.029 14.736 -10.551 1.00 16.57 267 HIS A O 1
ATOM 1999 N N . LEU A 1 271 ? -27.250 16.044 -12.344 1.00 17.06 268 LEU A N 1
ATOM 2000 C CA . LEU A 1 271 ? -26.755 15.023 -13.266 1.00 16.91 268 LEU A CA 1
ATOM 2001 C C . LEU A 1 271 ? -25.688 15.596 -14.206 1.00 16.85 268 LEU A C 1
ATOM 2002 O O . LEU A 1 271 ? -25.804 16.740 -14.687 1.00 16.22 268 LEU A O 1
ATOM 2007 N N . GLU A 1 272 ? -24.607 14.830 -14.380 1.00 16.67 269 GLU A N 1
ATOM 2008 C CA . GLU A 1 272 ? -23.675 15.050 -15.443 1.00 17.25 269 GLU A CA 1
ATOM 2009 C C . GLU A 1 272 ? -23.588 13.846 -16.343 1.00 16.55 269 GLU A C 1
ATOM 2010 O O . GLU A 1 272 ? -23.588 12.697 -15.899 1.00 15.87 269 GLU A O 1
ATOM 2016 N N . THR A 1 273 ? -23.490 14.140 -17.630 1.00 16.77 270 THR A N 1
ATOM 2017 C CA . THR A 1 273 ? -23.103 13.157 -18.628 1.00 16.50 270 THR A CA 1
ATOM 2018 C C . THR A 1 273 ? -22.176 13.872 -19.594 1.00 15.83 270 THR A C 1
ATOM 2019 O O . THR A 1 273 ? -21.656 14.930 -19.278 1.00 14.78 270 THR A O 1
ATOM 2023 N N . GLU A 1 274 ? -21.938 13.297 -20.762 1.00 16.65 271 GLU A N 1
ATOM 2024 C CA . GLU A 1 274 ? -20.990 13.908 -21.668 1.00 17.27 271 GLU A CA 1
ATOM 2025 C C . GLU A 1 274 ? -21.116 13.348 -23.058 1.00 18.13 271 GLU A C 1
ATOM 2026 O O . GLU A 1 274 ? -21.456 12.168 -23.226 1.00 17.90 271 GLU A O 1
ATOM 2032 N N . ALA A 1 275 ? -20.808 14.188 -24.041 1.00 18.59 272 ALA A N 1
ATOM 2033 C CA . ALA A 1 275 ? -20.610 13.747 -25.425 1.00 19.05 272 ALA A CA 1
ATOM 2034 C C . ALA A 1 275 ? -19.122 13.537 -25.617 1.00 19.90 272 ALA A C 1
ATOM 2035 O O . ALA A 1 275 ? -18.358 14.486 -25.508 1.00 20.10 272 ALA A O 1
ATOM 2037 N N . LEU A 1 276 ? -18.727 12.286 -25.841 1.00 20.84 273 LEU A N 1
ATOM 2038 C CA . LEU A 1 276 ? -17.349 11.887 -26.108 1.00 22.04 273 LEU A CA 1
ATOM 2039 C C . LEU A 1 276 ? -17.373 11.319 -27.526 1.00 22.32 273 LEU A C 1
ATOM 2040 O O . LEU A 1 276 ? -17.935 10.226 -27.773 1.00 23.07 273 LEU A O 1
ATOM 2045 N N . ALA A 1 277 ? -16.832 12.103 -28.455 1.00 22.18 274 ALA A N 1
ATOM 2046 C CA . ALA A 1 277 ? -16.958 11.846 -29.885 1.00 21.83 274 ALA A CA 1
ATOM 2047 C C . ALA A 1 277 ? -16.110 12.857 -30.643 1.00 21.56 274 ALA A C 1
ATOM 2048 O O . ALA A 1 277 ? -16.012 14.015 -30.248 1.00 20.82 274 ALA A O 1
ATOM 2050 N N . GLY A 1 278 ? -15.470 12.405 -31.716 1.00 21.70 275 GLY A N 1
ATOM 2051 C CA . GLY A 1 278 ? -14.492 13.219 -32.405 1.00 21.47 275 GLY A CA 1
ATOM 2052 C C . GLY A 1 278 ? -13.121 12.808 -31.913 1.00 21.88 275 GLY A C 1
ATOM 2053 O O . GLY A 1 278 ? -12.845 12.905 -30.716 1.00 21.18 275 GLY A O 1
ATOM 2054 N N . THR A 1 279 ? -12.263 12.354 -32.840 1.00 21.83 276 THR A N 1
ATOM 2055 C CA . THR A 1 279 ? -10.990 11.711 -32.483 1.00 22.13 276 THR A CA 1
ATOM 2056 C C . THR A 1 279 ? -9.806 12.173 -33.346 1.00 21.10 276 THR A C 1
ATOM 2057 O O . THR A 1 279 ? -9.968 12.564 -34.460 1.00 19.31 276 THR A O 1
ATOM 2061 N N . VAL A 1 280 ? -8.614 12.153 -32.769 1.00 21.69 277 VAL A N 1
ATOM 2062 C CA . VAL A 1 280 ? -7.360 12.111 -33.532 1.00 21.45 277 VAL A CA 1
ATOM 2063 C C . VAL A 1 280 ? -6.393 11.210 -32.780 1.00 20.90 277 VAL A C 1
ATOM 2064 O O . VAL A 1 280 ? -6.622 10.928 -31.606 1.00 20.20 277 VAL A O 1
ATOM 2068 N N . SER A 1 281 ? -5.321 10.761 -33.444 1.00 20.25 278 SER A N 1
ATOM 2069 C CA . SER A 1 281 ? -4.377 9.905 -32.757 1.00 20.52 278 SER A CA 1
ATOM 2070 C C . SER A 1 281 ? -3.680 10.631 -31.622 1.00 19.24 278 SER A C 1
ATOM 2071 O O . SER A 1 281 ? -3.537 11.853 -31.606 1.00 19.19 278 SER A O 1
ATOM 2074 N N . ASN A 1 282 ? -3.325 9.853 -30.628 1.00 18.54 279 ASN A N 1
ATOM 2075 C CA . ASN A 1 282 ? -2.375 10.285 -29.640 1.00 18.26 279 ASN A CA 1
ATOM 2076 C C . ASN A 1 282 ? -1.010 9.960 -30.184 1.00 18.53 279 ASN A C 1
ATOM 2077 O O . ASN A 1 282 ? -0.896 9.147 -31.099 1.00 18.20 279 ASN A O 1
ATOM 2082 N N . LEU A 1 283 ? 0.011 10.590 -29.607 1.00 19.18 280 LEU A N 1
ATOM 2083 C CA . LEU A 1 283 ? 1.397 10.235 -29.832 1.00 19.75 280 LEU A CA 1
ATOM 2084 C C . LEU A 1 283 ? 2.152 10.401 -28.517 1.00 20.20 280 LEU A C 1
ATOM 2085 O O . LEU A 1 283 ? 1.878 11.333 -27.768 1.00 20.62 280 LEU A O 1
ATOM 2090 N N . ASP A 1 284 ? 3.107 9.510 -28.247 1.00 21.08 281 ASP A N 1
ATOM 2091 C CA . ASP A 1 284 ? 3.853 9.526 -26.973 1.00 22.01 281 ASP A CA 1
ATOM 2092 C C . ASP A 1 284 ? 4.483 10.890 -26.667 1.00 21.78 281 ASP A C 1
ATOM 2093 O O . ASP A 1 284 ? 4.481 11.332 -25.524 1.00 20.61 281 ASP A O 1
ATOM 2098 N N . SER A 1 285 ? 5.033 11.545 -27.691 1.00 21.65 282 SER A N 1
ATOM 2099 C CA . SER A 1 285 ? 5.516 12.923 -27.526 1.00 21.55 282 SER A CA 1
ATOM 2100 C C . SER A 1 285 ? 4.382 13.902 -27.155 1.00 21.32 282 SER A C 1
ATOM 2101 O O . SER A 1 285 ? 3.431 14.121 -27.914 1.00 21.13 282 SER A O 1
ATOM 2104 N N . ASP A 1 286 ? 4.520 14.485 -25.972 1.00 20.73 283 ASP A N 1
ATOM 2105 C CA . ASP A 1 286 ? 3.594 15.478 -25.453 1.00 20.36 283 ASP A CA 1
ATOM 2106 C C . ASP A 1 286 ? 3.334 16.630 -26.433 1.00 19.35 283 ASP A C 1
ATOM 2107 O O . ASP A 1 286 ? 2.185 16.940 -26.715 1.00 18.61 283 ASP A O 1
ATOM 2112 N N . PRO A 1 287 ? 4.400 17.286 -26.928 1.00 18.15 284 PRO A N 1
ATOM 2113 C CA . PRO A 1 287 ? 4.089 18.372 -27.844 1.00 17.79 284 PRO A CA 1
ATOM 2114 C C . PRO A 1 287 ? 3.573 17.911 -29.226 1.00 17.33 284 PRO A C 1
ATOM 2115 O O . PRO A 1 287 ? 2.875 18.670 -29.873 1.00 17.14 284 PRO A O 1
ATOM 2119 N N . GLN A 1 288 ? 3.906 16.706 -29.677 1.00 17.11 285 GLN A N 1
ATOM 2120 C CA . GLN A 1 288 ? 3.356 16.212 -30.952 1.00 17.03 285 GLN A CA 1
ATOM 2121 C C . GLN A 1 288 ? 1.869 16.000 -30.741 1.00 17.60 285 GLN A C 1
ATOM 2122 O O . GLN A 1 288 ? 1.050 16.399 -31.560 1.00 17.42 285 GLN A O 1
ATOM 2128 N N . ALA A 1 289 ? 1.530 15.412 -29.592 1.00 18.56 286 ALA A N 1
ATOM 2129 C CA . ALA A 1 289 ? 0.150 15.192 -29.180 1.00 18.62 286 ALA A CA 1
ATOM 2130 C C . ALA A 1 289 ? -0.619 16.493 -29.044 1.00 18.51 286 ALA A C 1
ATOM 2131 O O . ALA A 1 289 ? -1.768 16.580 -29.529 1.00 19.38 286 ALA A O 1
ATOM 2133 N N . ALA A 1 290 ? -0.003 17.495 -28.415 1.00 17.64 287 ALA A N 1
ATOM 2134 C CA . ALA A 1 290 ? -0.629 18.818 -28.245 1.00 18.16 287 ALA A CA 1
ATOM 2135 C C . ALA A 1 290 ? -1.006 19.435 -29.600 1.00 18.34 287 ALA A C 1
ATOM 2136 O O . ALA A 1 290 ? -2.098 19.971 -29.803 1.00 18.02 287 ALA A O 1
ATOM 2138 N N . VAL A 1 291 ? -0.076 19.347 -30.533 1.00 18.26 288 VAL A N 1
ATOM 2139 C CA . VAL A 1 291 ? -0.296 19.827 -31.882 1.00 18.59 288 VAL A CA 1
ATOM 2140 C C . VAL A 1 291 ? -1.547 19.154 -32.547 1.00 19.09 288 VAL A C 1
ATOM 2141 O O . VAL A 1 291 ? -2.401 19.834 -33.135 1.00 18.85 288 VAL A O 1
ATOM 2145 N N . LEU A 1 292 ? -1.705 17.836 -32.381 1.00 19.24 289 LEU A N 1
ATOM 2146 C CA . LEU A 1 292 ? -2.883 17.137 -32.930 1.00 18.43 289 LEU A CA 1
ATOM 2147 C C . LEU A 1 292 ? -4.200 17.452 -32.199 1.00 18.53 289 LEU A C 1
ATOM 2148 O O . LEU A 1 292 ? -5.255 17.469 -32.832 1.00 17.81 289 LEU A O 1
ATOM 2153 N N . ALA A 1 293 ? -4.121 17.686 -30.883 1.00 18.85 290 ALA A N 1
ATOM 2154 C CA . ALA A 1 293 ? -5.265 18.107 -30.046 1.00 19.61 290 ALA A CA 1
ATOM 2155 C C . ALA A 1 293 ? -5.773 19.478 -30.481 1.00 19.75 290 ALA A C 1
ATOM 2156 O O . ALA A 1 293 ? -6.970 19.690 -30.660 1.00 19.15 290 ALA A O 1
ATOM 2158 N N . ASP A 1 294 ? -4.834 20.395 -30.684 1.00 20.47 291 ASP A N 1
ATOM 2159 C CA . ASP A 1 294 ? -5.130 21.708 -31.294 1.00 21.41 291 ASP A CA 1
ATOM 2160 C C . ASP A 1 294 ? -5.889 21.545 -32.597 1.00 20.99 291 ASP A C 1
ATOM 2161 O O . ASP A 1 294 ? -6.937 22.162 -32.800 1.00 21.09 291 ASP A O 1
ATOM 2166 N N . TRP A 1 295 ? -5.366 20.699 -33.481 1.00 20.38 292 TRP A N 1
ATOM 2167 C CA . TRP A 1 295 ? -6.033 20.451 -34.762 1.00 20.04 292 TRP A CA 1
ATOM 2168 C C . TRP A 1 295 ? -7.459 19.945 -34.544 1.00 18.63 292 TRP A C 1
ATOM 2169 O O . TRP A 1 295 ? -8.378 20.356 -35.227 1.00 17.52 292 TRP A O 1
ATOM 2180 N N . LEU A 1 296 ? -7.608 19.016 -33.604 1.00 18.61 293 LEU A N 1
ATOM 2181 C CA . LEU A 1 296 ? -8.897 18.387 -33.313 1.00 17.96 293 LEU A CA 1
ATOM 2182 C C . LEU A 1 296 ? -9.862 19.446 -32.787 1.00 19.21 293 LEU A C 1
ATOM 2183 O O . LEU A 1 296 ? -10.983 19.558 -33.303 1.00 18.93 293 LEU A O 1
ATOM 2188 N N . MET A 1 297 ? -9.392 20.236 -31.812 1.00 19.94 294 MET A N 1
ATOM 2189 C CA . MET A 1 297 ? -10.152 21.350 -31.249 1.00 21.27 294 MET A CA 1
ATOM 2190 C C . MET A 1 297 ? -10.723 22.264 -32.328 1.00 21.91 294 MET A C 1
ATOM 2191 O O . MET A 1 297 ? -11.851 22.707 -32.215 1.00 22.02 294 MET A O 1
ATOM 2196 N N . HIS A 1 298 ? -9.972 22.514 -33.397 1.00 22.31 295 HIS A N 1
ATOM 2197 C CA . HIS A 1 298 ? -10.427 23.437 -34.439 1.00 22.06 295 HIS A CA 1
ATOM 2198 C C . HIS A 1 298 ? -10.976 22.761 -35.687 1.00 21.69 295 HIS A C 1
ATOM 2199 O O . HIS A 1 298 ? -11.238 23.434 -36.666 1.00 21.66 295 HIS A O 1
ATOM 2206 N N . ASP A 1 299 ? -11.172 21.447 -35.665 1.00 21.40 296 ASP A N 1
ATOM 2207 C CA . ASP A 1 299 ? -11.673 20.757 -36.853 1.00 21.43 296 ASP A CA 1
ATOM 2208 C C . ASP A 1 299 ? -13.180 20.702 -36.909 1.00 20.95 296 ASP A C 1
ATOM 2209 O O . ASP A 1 299 ? -13.798 20.059 -36.095 1.00 20.93 296 ASP A O 1
ATOM 2214 N N . GLU A 1 300 ? -13.755 21.309 -37.936 1.00 21.99 297 GLU A N 1
ATOM 2215 C CA . GLU A 1 300 ? -15.207 21.411 -38.069 1.00 21.63 297 GLU A CA 1
ATOM 2216 C C . GLU A 1 300 ? -15.897 20.064 -38.073 1.00 21.81 297 GLU A C 1
ATOM 2217 O O . GLU A 1 300 ? -16.913 19.883 -37.393 1.00 21.98 297 GLU A O 1
ATOM 2223 N N . LYS A 1 301 ? -15.353 19.118 -38.836 1.00 21.53 298 LYS A N 1
ATOM 2224 C CA . LYS A 1 301 ? -16.021 17.834 -39.025 1.00 21.85 298 LYS A CA 1
ATOM 2225 C C . LYS A 1 301 ? -16.141 17.109 -37.688 1.00 20.99 298 LYS A C 1
ATOM 2226 O O . LYS A 1 301 ? -17.215 16.612 -37.328 1.00 19.38 298 LYS A O 1
ATOM 2232 N N . ASN A 1 302 ? -15.024 17.061 -36.962 1.00 20.38 299 ASN A N 1
ATOM 2233 C CA . ASN A 1 302 ? -15.006 16.409 -35.658 1.00 20.38 299 ASN A CA 1
ATOM 2234 C C . ASN A 1 302 ? -15.864 17.143 -34.613 1.00 19.98 299 ASN A C 1
ATOM 2235 O O . ASN A 1 302 ? -16.528 16.520 -33.804 1.00 20.17 299 ASN A O 1
ATOM 2240 N N . GLN A 1 303 ? -15.820 18.469 -34.627 1.00 19.50 300 GLN A N 1
ATOM 2241 C CA . GLN A 1 303 ? -16.648 19.262 -33.752 1.00 19.23 300 GLN A CA 1
ATOM 2242 C C . GLN A 1 303 ? -18.131 18.979 -34.007 1.00 18.77 300 GLN A C 1
ATOM 2243 O O . GLN A 1 303 ? -18.885 18.800 -33.050 1.00 18.30 300 GLN A O 1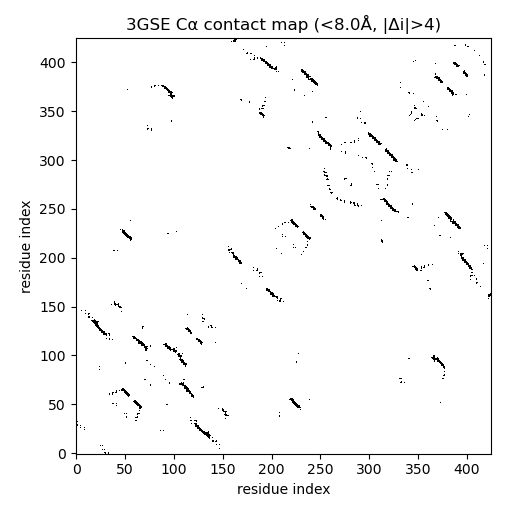
ATOM 2249 N N . ARG A 1 304 ? -18.540 18.961 -35.278 1.00 18.84 301 ARG A N 1
ATOM 2250 C CA . ARG A 1 304 ? -19.948 18.657 -35.646 1.00 19.70 301 ARG A CA 1
ATOM 2251 C C . ARG A 1 304 ? -20.358 17.266 -35.116 1.00 19.52 301 ARG A C 1
ATOM 2252 O O . ARG A 1 304 ? -21.431 17.115 -34.517 1.00 18.88 301 ARG A O 1
ATOM 2260 N N . GLU A 1 305 ? -19.490 16.272 -35.293 1.00 19.75 302 GLU A N 1
ATOM 2261 C CA . GLU A 1 305 ? -19.790 14.905 -34.796 1.00 20.25 302 GLU A CA 1
ATOM 2262 C C . GLU A 1 305 ? -20.053 14.957 -33.302 1.00 19.57 302 GLU A C 1
ATOM 2263 O O . GLU A 1 305 ? -21.012 14.385 -32.819 1.00 20.30 302 GLU A O 1
ATOM 2269 N N . ASN A 1 306 ? -19.188 15.651 -32.566 1.00 18.89 303 ASN A N 1
ATOM 2270 C CA . ASN A 1 306 ? -19.392 15.843 -31.135 1.00 17.99 303 ASN A CA 1
ATOM 2271 C C . ASN A 1 306 ? -20.703 16.554 -30.828 1.00 17.31 303 ASN A C 1
ATOM 2272 O O . ASN A 1 306 ? -21.401 16.168 -29.904 1.00 17.34 303 ASN A O 1
ATOM 2277 N N . LEU A 1 307 ? -21.046 17.579 -31.593 1.00 17.35 304 LEU A N 1
ATOM 2278 C CA . LEU A 1 307 ? -22.270 18.341 -31.300 1.00 17.18 304 LEU A CA 1
ATOM 2279 C C . LEU A 1 307 ? -23.542 17.542 -31.580 1.00 16.90 304 LEU A C 1
ATOM 2280 O O . LEU A 1 307 ? -24.547 17.716 -30.912 1.00 17.22 304 LEU A O 1
ATOM 2285 N N . LEU A 1 308 ? -23.522 16.668 -32.564 1.00 17.73 305 LEU A N 1
ATOM 2286 C CA . LEU A 1 308 ? -24.726 15.824 -32.800 1.00 17.80 305 LEU A CA 1
ATOM 2287 C C . LEU A 1 308 ? -24.902 14.829 -31.667 1.00 17.42 305 LEU A C 1
ATOM 2288 O O . LEU A 1 308 ? -26.032 14.450 -31.344 1.00 17.90 305 LEU A O 1
ATOM 2293 N N . VAL A 1 309 ? -23.799 14.395 -31.055 1.00 16.78 306 VAL A N 1
ATOM 2294 C CA . VAL A 1 309 ? -23.930 13.610 -29.828 1.00 16.41 306 VAL A CA 1
ATOM 2295 C C . VAL A 1 309 ? -24.571 14.448 -28.691 1.00 16.78 306 VAL A C 1
ATOM 2296 O O . VAL A 1 309 ? -25.506 13.988 -28.030 1.00 16.70 306 VAL A O 1
ATOM 2300 N N . VAL A 1 310 ? -24.112 15.687 -28.516 1.00 16.73 307 VAL A N 1
ATOM 2301 C CA . VAL A 1 310 ? -24.676 16.573 -27.528 1.00 16.66 307 VAL A CA 1
ATOM 2302 C C . VAL A 1 310 ? -26.182 16.770 -27.767 1.00 17.59 307 VAL A C 1
ATOM 2303 O O . VAL A 1 310 ? -26.972 16.742 -26.810 1.00 17.20 307 VAL A O 1
ATOM 2307 N N . ASP A 1 311 ? -26.575 16.948 -29.026 1.00 17.69 308 ASP A N 1
ATOM 2308 C CA . ASP A 1 311 ? -27.982 17.096 -29.366 1.00 18.96 308 ASP A CA 1
ATOM 2309 C C . ASP A 1 311 ? -28.830 15.862 -29.018 1.00 19.21 308 ASP A C 1
ATOM 2310 O O . ASP A 1 311 ? -29.910 15.998 -28.476 1.00 19.15 308 ASP A O 1
ATOM 2315 N N . ASP A 1 312 ? -28.323 14.665 -29.298 1.00 18.93 309 ASP A N 1
ATOM 2316 C CA . ASP A 1 312 ? -29.028 13.451 -28.961 1.00 18.71 309 ASP A CA 1
ATOM 2317 C C . ASP A 1 312 ? -29.238 13.352 -27.434 1.00 18.43 309 ASP A C 1
ATOM 2318 O O . ASP A 1 312 ? -30.348 13.116 -26.949 1.00 18.57 309 ASP A O 1
ATOM 2323 N N . ILE A 1 313 ? -28.177 13.579 -26.671 1.00 17.68 310 ILE A N 1
ATOM 2324 C CA . ILE A 1 313 ? -28.225 13.481 -25.218 1.00 16.90 310 ILE A CA 1
ATOM 2325 C C . ILE A 1 313 ? -29.244 14.474 -24.661 1.00 17.92 310 ILE A C 1
ATOM 2326 O O . ILE A 1 313 ? -30.117 14.107 -23.853 1.00 18.19 310 ILE A O 1
ATOM 2331 N N . CYS A 1 314 ? -29.167 15.719 -25.119 1.00 18.25 311 CYS A N 1
ATOM 2332 C CA . CYS A 1 314 ? -30.127 16.742 -24.697 1.00 19.11 311 CYS A CA 1
ATOM 2333 C C . CYS A 1 314 ? -31.539 16.354 -25.069 1.00 19.10 311 CYS A C 1
ATOM 2334 O O . CYS A 1 314 ? -32.458 16.533 -24.279 1.00 19.58 311 CYS A O 1
ATOM 2337 N N . GLN A 1 315 ? -31.702 15.793 -26.255 1.00 19.22 312 GLN A N 1
ATOM 2338 C CA . GLN A 1 315 ? -33.012 15.352 -26.704 1.00 20.03 312 GLN A CA 1
ATOM 2339 C C . GLN A 1 315 ? -33.556 14.251 -25.770 1.00 19.62 312 GLN A C 1
ATOM 2340 O O . GLN A 1 315 ? -34.720 14.235 -25.455 1.00 18.94 312 GLN A O 1
ATOM 2346 N N . ARG A 1 316 ? -32.697 13.356 -25.311 1.00 20.19 313 ARG A N 1
ATOM 2347 C CA . ARG A 1 316 ? -33.130 12.244 -24.451 1.00 20.80 313 ARG A CA 1
ATOM 2348 C C . ARG A 1 316 ? -33.448 12.704 -23.020 1.00 20.22 313 ARG A C 1
ATOM 2349 O O . ARG A 1 316 ? -34.213 12.059 -22.329 1.00 19.55 313 ARG A O 1
ATOM 2357 N N . LEU A 1 317 ? -32.806 13.777 -22.561 1.00 20.30 314 LEU A N 1
ATOM 2358 C CA . LEU A 1 317 ? -33.010 14.301 -21.198 1.00 20.10 314 LEU A CA 1
ATOM 2359 C C . LEU A 1 317 ? -34.228 15.221 -21.006 1.00 21.58 314 LEU A C 1
ATOM 2360 O O . LEU A 1 317 ? -34.719 15.372 -19.895 1.00 21.50 314 LEU A O 1
ATOM 2365 N N . GLN A 1 318 ? -34.707 15.845 -22.077 1.00 23.13 315 GLN A N 1
ATOM 2366 C CA . GLN A 1 318 ? -35.488 17.084 -21.927 1.00 24.41 315 GLN A CA 1
ATOM 2367 C C . GLN A 1 318 ? -36.792 16.953 -21.108 1.00 24.38 315 GLN A C 1
ATOM 2368 O O . GLN A 1 318 ? -37.140 17.877 -20.320 1.00 25.52 315 GLN A O 1
ATOM 2374 N N . GLY A 1 319 ? -37.495 15.832 -21.252 1.00 22.87 316 GLY A N 1
ATOM 2375 C CA . GLY A 1 319 ? -38.715 15.630 -20.471 1.00 22.57 316 GLY A CA 1
ATOM 2376 C C . GLY A 1 319 ? -38.521 15.244 -19.007 1.00 21.84 316 GLY A C 1
ATOM 2377 O O . GLY A 1 319 ? -39.503 15.103 -18.269 1.00 21.51 316 GLY A O 1
ATOM 2378 N N . GLY A 1 320 ? -37.266 15.045 -18.598 1.00 20.90 317 GLY A N 1
ATOM 2379 C CA . GLY A 1 320 ? -36.924 14.677 -17.230 1.00 20.02 317 GLY A CA 1
ATOM 2380 C C . GLY A 1 320 ? -36.012 15.677 -16.546 1.00 19.75 317 GLY A C 1
ATOM 2381 O O . GLY A 1 320 ? -35.419 15.393 -15.516 1.00 19.40 317 GLY A O 1
ATOM 2382 N N . VAL A 1 321 ? -35.897 16.878 -17.082 1.00 19.99 318 VAL A N 1
ATOM 2383 C CA . VAL A 1 321 ? -35.036 17.847 -16.426 1.00 19.46 318 VAL A CA 1
ATOM 2384 C C . VAL A 1 321 ? -35.734 19.158 -16.317 1.00 19.66 318 VAL A C 1
ATOM 2385 O O . VAL A 1 321 ? -36.645 19.447 -17.087 1.00 19.96 318 VAL A O 1
ATOM 2389 N N . THR A 1 322 ? -35.328 19.940 -15.324 1.00 20.43 319 THR A N 1
ATOM 2390 C CA . THR A 1 322 ? -35.750 21.329 -15.240 1.00 21.18 319 THR A CA 1
ATOM 2391 C C . THR A 1 322 ? -34.746 22.211 -16.011 1.00 21.21 319 THR A C 1
ATOM 2392 O O . THR A 1 322 ? -35.102 23.287 -16.470 1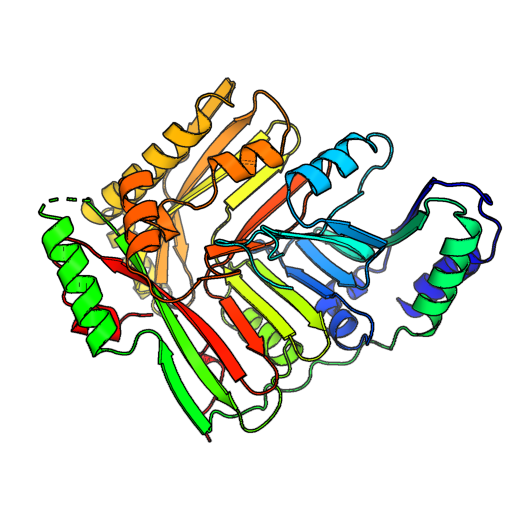.00 22.85 319 THR A O 1
ATOM 2396 N N . ALA A 1 323 ? -33.506 21.757 -16.172 1.00 20.67 320 ALA A N 1
ATOM 2397 C CA . ALA A 1 323 ? -32.503 22.519 -16.913 1.00 20.53 320 ALA A CA 1
ATOM 2398 C C . ALA A 1 323 ? -31.403 21.607 -17.411 1.00 20.39 320 ALA A C 1
ATOM 2399 O O . ALA A 1 323 ? -31.086 20.595 -16.761 1.00 21.14 320 ALA A O 1
ATOM 2401 N N . VAL A 1 324 ? -30.834 21.946 -18.568 1.00 19.69 321 VAL A N 1
ATOM 2402 C CA . VAL A 1 324 ? -29.666 21.227 -19.100 1.00 19.49 321 VAL A CA 1
ATOM 2403 C C . VAL A 1 324 ? -28.786 22.247 -19.756 1.00 19.15 321 VAL A C 1
ATOM 2404 O O . VAL A 1 324 ? -29.276 23.246 -20.308 1.00 19.50 321 VAL A O 1
ATOM 2408 N N . ASP A 1 325 ? -27.481 22.033 -19.678 1.00 18.10 322 ASP A N 1
ATOM 2409 C CA . ASP A 1 325 ? -26.558 22.957 -20.273 1.00 17.33 322 ASP A CA 1
ATOM 2410 C C . ASP A 1 325 ? -25.270 22.242 -20.587 1.00 16.87 322 ASP A C 1
ATOM 2411 O O . ASP A 1 325 ? -25.005 21.167 -20.044 1.00 16.91 322 ASP A O 1
ATOM 2416 N N . VAL A 1 326 ? -24.465 22.864 -21.444 1.00 15.94 323 VAL A N 1
ATOM 2417 C CA . VAL A 1 326 ? -23.305 22.230 -22.052 1.00 14.98 323 VAL A CA 1
ATOM 2418 C C . VAL A 1 326 ? -22.092 23.133 -21.853 1.00 15.61 323 VAL A C 1
ATOM 2419 O O . VAL A 1 326 ? -22.139 24.341 -22.112 1.00 14.68 323 VAL A O 1
ATOM 2423 N N . MET A 1 327 ? -21.003 22.546 -21.387 1.00 16.02 324 MET A N 1
ATOM 2424 C CA . MET A 1 327 ? -19.766 23.278 -21.207 1.00 17.08 324 MET A CA 1
ATOM 2425 C C . MET A 1 327 ? -18.932 23.305 -22.483 1.00 16.61 324 MET A C 1
ATOM 2426 O O . MET A 1 327 ? -19.220 22.564 -23.416 1.00 16.13 324 MET A O 1
ATOM 2431 N N . PRO A 1 328 ? -17.902 24.166 -22.530 1.00 16.10 325 PRO A N 1
ATOM 2432 C CA . PRO A 1 328 ? -16.982 24.209 -23.649 1.00 16.03 325 PRO A CA 1
ATOM 2433 C C . PRO A 1 328 ? -16.238 22.888 -23.882 1.00 15.73 325 PRO A C 1
ATOM 2434 O O . PRO A 1 328 ? -16.040 22.119 -22.953 1.00 15.02 325 PRO A O 1
ATOM 2438 N N . PRO A 1 329 ? -15.871 22.619 -25.149 1.00 15.48 326 PRO A N 1
ATOM 2439 C CA . PRO A 1 329 ? -15.295 21.365 -25.495 1.00 15.74 326 PRO A CA 1
ATOM 2440 C C . PRO A 1 329 ? -13.915 21.229 -24.872 1.00 16.49 326 PRO A C 1
ATOM 2441 O O . PRO A 1 329 ? -13.206 22.224 -24.678 1.00 15.27 326 PRO A O 1
ATOM 2445 N N . GLU A 1 330 ? -13.533 20.007 -24.555 1.00 17.22 327 GLU A N 1
ATOM 2446 C CA . GLU A 1 330 ? -12.149 19.784 -24.154 1.00 18.86 327 GLU A CA 1
ATOM 2447 C C . GLU A 1 330 ? -11.638 18.490 -24.722 1.00 18.02 327 GLU A C 1
ATOM 2448 O O . GLU A 1 330 ? -12.411 17.713 -25.307 1.00 18.25 327 GLU A O 1
ATOM 2454 N N . ILE A 1 331 ? -10.317 18.317 -24.624 1.00 18.24 328 ILE A N 1
ATOM 2455 C CA . ILE A 1 331 ? -9.604 17.194 -25.173 1.00 17.82 328 ILE A CA 1
ATOM 2456 C C . ILE A 1 331 ? -9.310 16.180 -24.097 1.00 18.11 328 ILE A C 1
ATOM 2457 O O . ILE A 1 331 ? -8.728 16.521 -23.073 1.00 18.71 328 ILE A O 1
ATOM 2462 N N . ILE A 1 332 ? -9.676 14.918 -24.314 1.00 18.15 329 ILE A N 1
ATOM 2463 C CA . ILE A 1 332 ? -9.201 13.859 -23.428 1.00 17.58 329 ILE A CA 1
ATOM 2464 C C . ILE A 1 332 ? -8.073 13.127 -24.127 1.00 16.60 329 ILE A C 1
ATOM 2465 O O . ILE A 1 332 ? -8.292 12.504 -25.151 1.00 16.71 329 ILE A O 1
ATOM 2470 N N . ARG A 1 333 ? -6.870 13.191 -23.563 1.00 16.13 330 ARG A N 1
ATOM 2471 C CA . ARG A 1 333 ? -5.734 12.474 -24.110 1.00 15.64 330 ARG A CA 1
ATOM 2472 C C . ARG A 1 333 ? -5.587 11.057 -23.534 1.00 15.86 330 ARG A C 1
ATOM 2473 O O . ARG A 1 333 ? -5.161 10.912 -22.402 1.00 15.40 330 ARG A O 1
ATOM 2481 N N . LEU A 1 334 ? -5.894 10.033 -24.345 1.00 16.32 331 LEU A N 1
ATOM 2482 C CA . LEU A 1 334 ? -5.817 8.630 -23.935 1.00 17.36 331 LEU A CA 1
ATOM 2483 C C . LEU A 1 334 ? -4.582 7.942 -24.516 1.00 18.10 331 LEU A C 1
ATOM 2484 O O . LEU A 1 334 ? -3.822 8.553 -25.261 1.00 18.67 331 LEU A O 1
ATOM 2489 N N . ARG A 1 335 ? -4.386 6.658 -24.223 1.00 19.00 332 ARG A N 1
ATOM 2490 C CA . ARG A 1 335 ? -3.139 6.011 -24.650 1.00 19.32 332 ARG A CA 1
ATOM 2491 C C . ARG A 1 335 ? -2.873 6.120 -26.164 1.00 18.53 332 ARG A C 1
ATOM 2492 O O . ARG A 1 335 ? -1.804 6.593 -26.568 1.00 17.18 332 ARG A O 1
ATOM 2500 N N . LYS A 1 336 ? -3.840 5.740 -26.993 1.00 18.08 333 LYS A N 1
ATOM 2501 C CA . LYS A 1 336 ? -3.643 5.785 -28.452 1.00 18.35 333 LYS A CA 1
ATOM 2502 C C . LYS A 1 336 ? -4.440 6.858 -29.177 1.00 18.40 333 LYS A C 1
ATOM 2503 O O . LYS A 1 336 ? -4.176 7.124 -30.331 1.00 17.98 333 LYS A O 1
ATOM 2509 N N . VAL A 1 337 ? -5.435 7.446 -28.520 1.00 18.90 334 VAL A N 1
ATOM 2510 C CA . VAL A 1 337 ? -6.295 8.412 -29.167 1.00 18.04 334 VAL A CA 1
ATOM 2511 C C . VAL A 1 337 ? -6.570 9.576 -28.231 1.00 17.63 334 VAL A C 1
ATOM 2512 O O . VAL A 1 337 ? -6.326 9.489 -27.040 1.00 16.93 334 VAL A O 1
ATOM 2516 N N . GLN A 1 338 ? -7.029 10.676 -28.817 1.00 17.19 335 GLN A N 1
ATOM 2517 C CA . GLN A 1 338 ? -7.414 11.870 -28.108 1.00 17.45 335 GLN A CA 1
ATOM 2518 C C . GLN A 1 338 ? -8.828 12.197 -28.577 1.00 18.07 335 GLN A C 1
ATOM 2519 O O . GLN A 1 338 ? -9.116 12.102 -29.786 1.00 19.11 335 GLN A O 1
ATOM 2525 N N . HIS A 1 339 ? -9.719 12.505 -27.638 1.00 18.36 336 HIS A N 1
ATOM 2526 C CA . HIS A 1 339 ? -11.144 12.724 -27.962 1.00 18.70 336 HIS A CA 1
ATOM 2527 C C . HIS A 1 339 ? -11.602 14.151 -27.666 1.00 18.32 336 HIS A C 1
ATOM 2528 O O . HIS A 1 339 ? -11.085 14.801 -26.784 1.00 17.89 336 HIS A O 1
ATOM 2535 N N . LEU A 1 340 ? -12.603 14.610 -28.395 1.00 18.53 337 LEU A N 1
ATOM 2536 C CA . LEU A 1 340 ? -13.319 15.818 -28.027 1.00 18.76 337 LEU A CA 1
ATOM 2537 C C . LEU A 1 340 ? -14.313 15.402 -26.927 1.00 18.72 337 LEU A C 1
ATOM 2538 O O . LEU A 1 340 ? -14.950 14.357 -27.027 1.00 19.45 337 LEU A O 1
ATOM 2543 N N . ARG A 1 341 ? -14.445 16.206 -25.879 1.00 19.17 338 ARG A N 1
ATOM 2544 C CA . ARG A 1 341 ? -15.444 15.931 -24.841 1.00 19.59 338 ARG A CA 1
ATOM 2545 C C . ARG A 1 341 ? -16.163 17.205 -24.478 1.00 19.08 338 ARG A C 1
ATOM 2546 O O . ARG A 1 341 ? -15.522 18.235 -24.293 1.00 19.89 338 ARG A O 1
ATOM 2554 N N . ARG A 1 342 ? -17.486 17.129 -24.385 1.00 18.14 339 ARG A N 1
ATOM 2555 C CA . ARG A 1 342 ? -18.297 18.190 -23.806 1.00 17.52 339 ARG A CA 1
ATOM 2556 C C . ARG A 1 342 ? -19.131 17.608 -22.664 1.00 16.94 339 ARG A C 1
ATOM 2557 O O . ARG A 1 342 ? -19.996 16.788 -22.907 1.00 17.67 339 ARG A O 1
ATOM 2565 N N . ARG A 1 343 ? -18.879 18.065 -21.443 1.00 15.66 340 ARG A N 1
ATOM 2566 C CA . ARG A 1 343 ? -19.733 17.800 -20.295 1.00 16.17 340 ARG A CA 1
ATOM 2567 C C . ARG A 1 343 ? -21.106 18.446 -20.452 1.00 15.43 340 ARG A C 1
ATOM 2568 O O . ARG A 1 343 ? -21.211 19.579 -20.930 1.00 15.25 340 ARG A O 1
ATOM 2576 N N . ILE A 1 344 ? -22.134 17.708 -20.023 1.00 15.35 341 ILE A N 1
ATOM 2577 C CA . ILE A 1 344 ? -23.523 18.128 -20.102 1.00 15.35 341 ILE A CA 1
ATOM 2578 C C . ILE A 1 344 ? -24.059 18.027 -18.679 1.00 16.44 341 ILE A C 1
ATOM 2579 O O . ILE A 1 344 ? -24.014 16.961 -18.076 1.00 17.67 341 ILE A O 1
ATOM 2584 N N . CYS A 1 345 ? -24.520 19.144 -18.140 1.00 16.46 342 CYS A N 1
ATOM 2585 C CA . CYS A 1 345 ? -25.009 19.240 -16.789 1.00 17.96 342 CYS A CA 1
ATOM 2586 C C . CYS A 1 345 ? -26.503 19.467 -16.781 1.00 17.45 342 CYS A C 1
ATOM 2587 O O . CYS A 1 345 ? -26.999 20.343 -17.505 1.00 17.00 342 CYS A O 1
ATOM 2590 N N . ALA A 1 346 ? -27.202 18.753 -15.904 1.00 16.88 343 ALA A N 1
ATOM 2591 C CA . ALA A 1 346 ? -28.644 18.886 -15.808 1.00 16.88 343 ALA A CA 1
ATOM 2592 C C . ALA A 1 346 ? -29.133 18.875 -14.359 1.00 16.38 343 ALA A C 1
ATOM 2593 O O . ALA A 1 346 ? -28.451 18.367 -13.467 1.00 15.84 343 ALA A O 1
ATOM 2595 N N . GLN A 1 347 ? -30.321 19.435 -14.143 1.00 15.72 344 GLN A N 1
ATOM 2596 C CA . GLN A 1 347 ? -31.041 19.210 -12.904 1.00 16.17 344 GLN A CA 1
ATOM 2597 C C . GLN A 1 347 ? -32.228 18.364 -13.243 1.00 15.81 344 GLN A C 1
ATOM 2598 O O . GLN A 1 347 ? -33.076 18.757 -14.070 1.00 14.86 344 GLN A O 1
ATOM 2604 N N . LEU A 1 348 ? -32.300 17.205 -12.592 1.00 15.97 345 LEU A N 1
ATOM 2605 C CA . LEU A 1 348 ? -33.375 16.262 -12.851 1.00 16.30 345 LEU A CA 1
ATOM 2606 C C . LEU A 1 348 ? -34.679 16.735 -12.227 1.00 16.79 345 LEU A C 1
ATOM 2607 O O . LEU A 1 348 ? -34.665 17.365 -11.172 1.00 16.15 345 LEU A O 1
ATOM 2612 N N . SER A 1 349 ? -35.804 16.380 -12.840 1.00 17.27 346 SER A N 1
ATOM 2613 C CA . SER A 1 349 ? -37.103 16.614 -12.205 1.00 18.38 346 SER A CA 1
ATOM 2614 C C . SER A 1 349 ? -37.315 15.705 -10.981 1.00 18.44 346 SER A C 1
ATOM 2615 O O . SER A 1 349 ? -37.904 16.143 -9.989 1.00 19.05 346 SER A O 1
ATOM 2618 N N . ARG A 1 350 ? -36.853 14.455 -11.087 1.00 18.88 347 ARG A N 1
ATOM 2619 C CA . ARG A 1 350 ? -36.987 13.394 -10.067 1.00 19.45 347 ARG A CA 1
ATOM 2620 C C . ARG A 1 350 ? -35.650 12.716 -9.963 1.00 19.13 347 ARG A C 1
ATOM 2621 O O . ARG A 1 350 ? -34.875 12.761 -10.894 1.00 19.98 347 ARG A O 1
ATOM 2629 N N . ALA A 1 351 ? -35.401 12.047 -8.853 1.00 19.37 348 ALA A N 1
ATOM 2630 C CA . ALA A 1 351 ? -34.165 11.324 -8.628 1.00 19.44 348 ALA A CA 1
ATOM 2631 C C . ALA A 1 351 ? -34.496 9.849 -8.848 1.00 19.38 348 ALA A C 1
ATOM 2632 O O . ALA A 1 351 ? -34.900 9.168 -7.900 1.00 21.18 348 ALA A O 1
ATOM 2634 N N . SER A 1 352 ? -34.372 9.375 -10.081 1.00 17.54 349 SER A N 1
ATOM 2635 C CA . SER A 1 352 ? -34.735 8.023 -10.423 1.00 16.10 349 SER A CA 1
ATOM 2636 C C . SER A 1 352 ? -33.665 7.474 -11.360 1.00 15.50 349 SER A C 1
ATOM 2637 O O . SER A 1 352 ? -33.581 7.866 -12.526 1.00 15.93 349 SER A O 1
ATOM 2640 N N . ASP A 1 353 ? -32.839 6.585 -10.835 1.00 15.08 350 ASP A N 1
ATOM 2641 C CA . ASP A 1 353 ? -31.773 5.925 -11.616 1.00 15.31 350 ASP A CA 1
ATOM 2642 C C . ASP A 1 353 ? -32.388 5.028 -12.706 1.00 14.61 350 ASP A C 1
ATOM 2643 O O . ASP A 1 353 ? -31.891 4.949 -13.807 1.00 14.24 350 ASP A O 1
ATOM 2648 N N . THR A 1 354 ? -33.518 4.406 -12.414 1.00 14.94 351 THR A N 1
ATOM 2649 C CA . THR A 1 354 ? -34.288 3.708 -13.459 1.00 14.98 351 THR A CA 1
ATOM 2650 C C . THR A 1 354 ? -34.516 4.629 -14.683 1.00 15.87 351 THR A C 1
ATOM 2651 O O . THR A 1 354 ? -34.293 4.267 -15.836 1.00 15.71 351 THR A O 1
ATOM 2655 N N . ASP A 1 355 ? -34.930 5.849 -14.432 1.00 17.04 352 ASP A N 1
ATOM 2656 C CA . ASP A 1 355 ? -35.298 6.700 -15.546 1.00 17.78 352 ASP A CA 1
ATOM 2657 C C . ASP A 1 355 ? -34.047 7.226 -16.242 1.00 17.36 352 ASP A C 1
ATOM 2658 O O . ASP A 1 355 ? -34.017 7.331 -17.485 1.00 15.95 352 ASP A O 1
ATOM 2663 N N . CYS A 1 356 ? -33.004 7.503 -15.456 1.00 17.26 353 CYS A N 1
ATOM 2664 C CA . CYS A 1 356 ? -31.745 7.923 -16.033 1.00 17.89 353 CYS A CA 1
ATOM 2665 C C . CYS A 1 356 ? -31.217 6.932 -17.010 1.00 18.10 353 CYS A C 1
ATOM 2666 O O . CYS A 1 356 ? -30.775 7.308 -18.104 1.00 18.09 353 CYS A O 1
ATOM 2669 N N . LEU A 1 357 ? -31.210 5.672 -16.593 1.00 18.14 354 LEU A N 1
ATOM 2670 C CA . LEU A 1 357 ? -30.639 4.595 -17.394 1.00 18.47 354 LEU A CA 1
ATOM 2671 C C . LEU A 1 357 ? -31.422 4.396 -18.705 1.00 18.35 354 LEU A C 1
ATOM 2672 O O . LEU A 1 357 ? -30.863 4.275 -19.800 1.00 17.99 354 LEU A O 1
ATOM 2677 N N . GLN A 1 358 ? -32.738 4.353 -18.561 1.00 18.79 355 GLN A N 1
ATOM 2678 C CA . GLN A 1 358 ? -33.642 4.173 -19.674 1.00 18.15 355 GLN A CA 1
ATOM 2679 C C . GLN A 1 358 ? -33.455 5.314 -20.688 1.00 17.83 355 GLN A C 1
ATOM 2680 O O . GLN A 1 358 ? -33.446 5.072 -21.893 1.00 17.31 355 GLN A O 1
ATOM 2686 N N . ARG A 1 359 ? -33.255 6.549 -20.226 1.00 17.53 356 ARG A N 1
ATOM 2687 C CA . ARG A 1 359 ? -33.021 7.670 -21.165 1.00 16.97 356 ARG A CA 1
ATOM 2688 C C . ARG A 1 359 ? -31.632 7.683 -21.841 1.00 16.61 356 ARG A C 1
ATOM 2689 O O . ARG A 1 359 ? -31.524 8.022 -22.990 1.00 15.80 356 ARG A O 1
ATOM 2697 N N . LEU A 1 360 ? -30.574 7.382 -21.101 1.00 16.43 357 LEU A N 1
ATOM 2698 C CA . LEU A 1 360 ? -29.210 7.537 -21.601 1.00 16.15 357 LEU A CA 1
ATOM 2699 C C . LEU A 1 360 ? -28.610 6.297 -22.281 1.00 16.58 357 LEU A C 1
ATOM 2700 O O . LEU A 1 360 ? -27.708 6.429 -23.101 1.00 15.94 357 LEU A O 1
ATOM 2705 N N . GLN A 1 361 ? -29.079 5.098 -21.929 1.00 17.14 358 GLN A N 1
ATOM 2706 C CA . GLN A 1 361 ? -28.464 3.865 -22.421 1.00 18.02 358 GLN A CA 1
ATOM 2707 C C . GLN A 1 361 ? -29.452 3.114 -23.297 1.00 18.55 358 GLN A C 1
ATOM 2708 O O . GLN A 1 361 ? -30.623 2.996 -22.942 1.00 19.72 358 GLN A O 1
ATOM 2714 N N . PRO A 1 362 ? -28.997 2.616 -24.451 1.00 18.98 359 PRO A N 1
ATOM 2715 C CA . PRO A 1 362 ? -27.659 2.755 -25.011 1.00 19.10 359 PRO A CA 1
ATOM 2716 C C . PRO A 1 362 ? -27.426 4.132 -25.636 1.00 19.09 359 PRO A C 1
ATOM 2717 O O . PRO A 1 362 ? -28.355 4.769 -26.123 1.00 18.74 359 PRO A O 1
ATOM 2721 N N . THR A 1 363 ? -26.182 4.578 -25.577 1.00 18.75 360 THR A N 1
ATOM 2722 C CA . THR A 1 363 ? -25.793 5.886 -26.056 1.00 19.10 360 THR A CA 1
ATOM 2723 C C . THR A 1 363 ? -25.712 5.865 -27.573 1.00 19.39 360 THR A C 1
ATOM 2724 O O . THR A 1 363 ? -25.583 4.807 -28.196 1.00 18.47 360 THR A O 1
ATOM 2728 N N . ALA A 1 364 ? -25.756 7.043 -28.175 1.00 19.88 361 ALA A N 1
ATOM 2729 C CA . ALA A 1 364 ? -25.610 7.139 -29.618 1.00 20.26 361 ALA A CA 1
ATOM 2730 C C . ALA A 1 364 ? -24.197 6.704 -30.010 1.00 20.41 361 ALA A C 1
ATOM 2731 O O . ALA A 1 364 ? -24.001 6.101 -31.061 1.00 19.95 361 ALA A O 1
ATOM 2733 N N . ALA A 1 365 ? -23.230 6.985 -29.137 1.00 21.24 362 ALA A N 1
ATOM 2734 C CA . ALA A 1 365 ? -21.820 6.658 -29.370 1.00 21.65 362 ALA A CA 1
ATOM 2735 C C . ALA A 1 365 ? -21.579 5.163 -29.594 1.00 22.02 362 ALA A C 1
ATOM 2736 O O . ALA A 1 365 ? -20.717 4.794 -30.400 1.00 21.93 362 ALA A O 1
ATOM 2738 N N . VAL A 1 366 ? -22.342 4.297 -28.921 1.00 22.06 363 VAL A N 1
ATOM 2739 C CA . VAL A 1 366 ? -22.202 2.837 -29.146 1.00 22.10 363 VAL A CA 1
ATOM 2740 C C . VAL A 1 366 ? -23.186 2.242 -30.148 1.00 22.45 363 VAL A C 1
ATOM 2741 O O . VAL A 1 366 ? -23.055 1.078 -30.510 1.00 22.42 363 VAL A O 1
ATOM 2745 N N . ALA A 1 367 ? -24.156 3.029 -30.598 1.00 22.57 364 ALA A N 1
ATOM 2746 C CA . ALA A 1 367 ? -25.212 2.521 -31.459 1.00 23.35 364 ALA A CA 1
ATOM 2747 C C . ALA A 1 367 ? -25.231 3.239 -32.816 1.00 24.18 364 ALA A C 1
ATOM 2748 O O . ALA A 1 367 ? -25.170 2.588 -33.862 1.00 24.09 364 ALA A O 1
ATOM 2750 N N . GLY A 1 368 ? -25.303 4.573 -32.787 1.00 24.88 365 GLY A N 1
ATOM 2751 C CA . GLY A 1 368 ? -25.274 5.405 -34.002 1.00 25.50 365 GLY A CA 1
ATOM 2752 C C . GLY A 1 368 ? -26.387 6.448 -34.056 1.00 26.05 365 GLY A C 1
ATOM 2753 O O . GLY A 1 368 ? -27.096 6.668 -33.065 1.00 25.95 365 GLY A O 1
ATOM 2754 N N . LEU A 1 369 ? -26.547 7.069 -35.231 1.00 26.66 366 LEU A N 1
ATOM 2755 C CA . LEU A 1 369 ? -27.569 8.106 -35.465 1.00 26.87 366 LEU A CA 1
ATOM 2756 C C . LEU A 1 369 ? -28.265 7.891 -36.808 1.00 27.26 366 LEU A C 1
ATOM 2757 O O . LEU A 1 369 ? -27.606 7.562 -37.786 1.00 27.50 366 LEU A O 1
ATOM 2762 N N . PRO A 1 370 ? -29.597 8.077 -36.863 1.00 27.51 367 PRO A N 1
ATOM 2763 C CA . PRO A 1 370 ? -30.473 8.444 -35.750 1.00 27.75 367 PRO A CA 1
ATOM 2764 C C . PRO A 1 370 ? -30.659 7.303 -34.750 1.00 28.04 367 PRO A C 1
ATOM 2765 O O . PRO A 1 370 ? -30.541 6.137 -35.113 1.00 28.29 367 PRO A O 1
ATOM 2769 N N . ARG A 1 371 ? -30.943 7.652 -33.500 1.00 28.06 368 ARG A N 1
ATOM 2770 C CA . ARG A 1 371 ? -30.949 6.695 -32.394 1.00 28.45 368 ARG A CA 1
ATOM 2771 C C . ARG A 1 371 ? -31.714 5.391 -32.692 1.00 28.48 368 ARG A C 1
ATOM 2772 O O . ARG A 1 371 ? -31.125 4.317 -32.672 1.00 27.52 368 ARG A O 1
ATOM 2780 N N . GLU A 1 372 ? -33.014 5.470 -32.958 1.00 28.97 369 GLU A N 1
ATOM 2781 C CA . GLU A 1 372 ? -33.803 4.237 -33.148 1.00 29.69 369 GLU A CA 1
ATOM 2782 C C . GLU A 1 372 ? -33.532 3.530 -34.476 1.00 29.97 369 GLU A C 1
ATOM 2783 O O . GLU A 1 372 ? -33.653 2.303 -34.568 1.00 29.77 369 GLU A O 1
ATOM 2789 N N . ALA A 1 373 ? -33.168 4.295 -35.498 1.00 30.46 370 ALA A N 1
ATOM 2790 C CA . ALA A 1 373 ? -32.766 3.696 -36.763 1.00 30.90 370 ALA A CA 1
ATOM 2791 C C . ALA A 1 373 ? -31.495 2.825 -36.567 1.00 31.07 370 ALA A C 1
ATOM 2792 O O . ALA A 1 373 ? -31.360 1.746 -37.157 1.00 31.11 370 ALA A O 1
ATOM 2794 N N . ALA A 1 374 ? -30.580 3.278 -35.709 1.00 31.49 371 ALA A N 1
ATOM 2795 C CA . ALA A 1 374 ? -29.366 2.520 -35.432 1.00 31.44 371 ALA A CA 1
ATOM 2796 C C . ALA A 1 374 ? -29.718 1.262 -34.640 1.00 31.49 371 ALA A C 1
ATOM 2797 O O . ALA A 1 374 ? -29.420 0.132 -35.064 1.00 31.56 371 ALA A O 1
ATOM 2799 N N . ARG A 1 375 ? -30.393 1.454 -33.515 1.00 31.21 372 ARG A N 1
ATOM 2800 C CA . ARG A 1 375 ? -30.672 0.347 -32.597 1.00 31.15 372 ARG A CA 1
ATOM 2801 C C . ARG A 1 375 ? -31.322 -0.843 -33.336 1.00 30.48 372 ARG A C 1
ATOM 2802 O O . ARG A 1 375 ? -30.970 -2.003 -33.087 1.00 30.17 372 ARG A O 1
ATOM 2810 N N . GLN A 1 376 ? -32.233 -0.534 -34.256 1.00 29.68 373 GLN A N 1
ATOM 2811 C CA . GLN A 1 376 ? -32.932 -1.542 -35.056 1.00 29.48 373 GLN A CA 1
ATOM 2812 C C . GLN A 1 376 ? -32.029 -2.213 -36.104 1.00 28.98 373 GLN A C 1
ATOM 2813 O O . GLN A 1 376 ? -32.118 -3.425 -36.306 1.00 28.77 373 GLN A O 1
ATOM 2819 N N . PHE A 1 377 ? -31.181 -1.437 -36.782 1.00 28.36 374 PHE A N 1
ATOM 2820 C CA . PHE A 1 377 ? -30.178 -2.034 -37.668 1.00 28.31 374 PHE A CA 1
ATOM 2821 C C . PHE A 1 377 ? -29.294 -3.020 -36.914 1.00 28.12 374 PHE A C 1
ATOM 2822 O O . PHE A 1 377 ? -29.060 -4.135 -37.378 1.00 28.29 374 PHE A O 1
ATOM 2830 N N . ILE A 1 378 ? -28.779 -2.594 -35.765 1.00 27.62 375 ILE A N 1
ATOM 2831 C CA . ILE A 1 378 ? -27.955 -3.464 -34.944 1.00 27.34 375 ILE A CA 1
ATOM 2832 C C . ILE A 1 378 ? -28.787 -4.676 -34.551 1.00 27.30 375 ILE A C 1
ATOM 2833 O O . ILE A 1 378 ? -28.355 -5.810 -34.716 1.00 27.16 375 ILE A O 1
ATOM 2838 N N . ALA A 1 379 ? -29.996 -4.434 -34.061 1.00 26.97 376 ALA A N 1
ATOM 2839 C CA . ALA A 1 379 ? -30.876 -5.525 -33.647 1.00 27.22 376 ALA A CA 1
ATOM 2840 C C . ALA A 1 379 ? -31.168 -6.526 -34.779 1.00 27.07 376 ALA A C 1
ATOM 2841 O O . ALA A 1 379 ? -31.350 -7.722 -34.518 1.00 27.50 376 ALA A O 1
ATOM 2843 N N . LYS A 1 380 ? -31.197 -6.057 -36.025 1.00 26.74 377 LYS A N 1
ATOM 2844 C CA . LYS A 1 380 ? -31.591 -6.927 -37.146 1.00 26.88 377 LYS A CA 1
ATOM 2845 C C . LYS A 1 380 ? -30.451 -7.709 -37.767 1.00 26.36 377 LYS A C 1
ATOM 2846 O O . LYS A 1 380 ? -30.645 -8.855 -38.189 1.00 26.66 377 LYS A O 1
ATOM 2852 N N . HIS A 1 381 ? -29.278 -7.089 -37.835 1.00 25.79 378 HIS A N 1
ATOM 2853 C CA . HIS A 1 381 ? -28.176 -7.617 -38.629 1.00 25.77 378 HIS A CA 1
ATOM 2854 C C . HIS A 1 381 ? -26.991 -8.125 -37.829 1.00 25.37 378 HIS A C 1
ATOM 2855 O O . HIS A 1 381 ? -26.333 -9.055 -38.264 1.00 25.86 378 HIS A O 1
ATOM 2862 N N . GLU A 1 382 ? -26.678 -7.526 -36.690 1.00 24.89 379 GLU A N 1
ATOM 2863 C CA . GLU A 1 382 ? -25.606 -8.091 -35.882 1.00 24.64 379 GLU A CA 1
ATOM 2864 C C . GLU A 1 382 ? -26.039 -9.500 -35.488 1.00 25.10 379 GLU A C 1
ATOM 2865 O O . GLU A 1 382 ? -27.092 -9.705 -34.897 1.00 25.42 379 GLU A O 1
ATOM 2871 N N . LEU A 1 383 ? -25.231 -10.477 -35.856 1.00 25.43 380 LEU A N 1
ATOM 2872 C CA . LEU A 1 383 ? -25.537 -11.868 -35.577 1.00 26.01 380 LEU A CA 1
ATOM 2873 C C . LEU A 1 383 ? -25.286 -12.275 -34.127 1.00 25.80 380 LEU A C 1
ATOM 2874 O O . LEU A 1 383 ? -25.818 -13.297 -33.672 1.00 26.24 380 LEU A O 1
ATOM 2879 N N . PHE A 1 384 ? -24.447 -11.517 -33.423 1.00 24.69 381 PHE A N 1
ATOM 2880 C CA . PHE A 1 384 ? -24.030 -11.892 -32.073 1.00 24.27 381 PHE A CA 1
ATOM 2881 C C . PHE A 1 384 ? -24.414 -10.844 -31.054 1.00 22.52 381 PHE A C 1
ATOM 2882 O O . PHE A 1 384 ? -24.356 -9.654 -31.328 1.00 22.54 381 PHE A O 1
ATOM 2890 N N . SER A 1 385 ? -24.829 -11.294 -29.882 1.00 21.00 382 SER A N 1
ATOM 2891 C CA . SER A 1 385 ? -25.210 -10.373 -28.803 1.00 20.55 382 SER A CA 1
ATOM 2892 C C . SER A 1 385 ? -23.955 -9.701 -28.236 1.00 19.38 382 SER A C 1
ATOM 2893 O O . SER A 1 385 ? -22.917 -10.334 -28.115 1.00 18.84 382 SER A O 1
ATOM 2896 N N . ARG A 1 386 ? -24.072 -8.414 -27.919 1.00 18.82 383 ARG A N 1
ATOM 2897 C CA . ARG A 1 386 ? -23.025 -7.659 -27.254 1.00 17.94 383 ARG A CA 1
ATOM 2898 C C . ARG A 1 386 ? -22.961 -7.985 -25.759 1.00 17.56 383 ARG A C 1
ATOM 2899 O O . ARG A 1 386 ? -21.914 -7.785 -25.111 1.00 17.47 383 ARG A O 1
ATOM 2907 N N . GLY A 1 387 ? -24.049 -8.526 -25.204 1.00 16.94 384 GLY A N 1
ATOM 2908 C CA . GLY A 1 387 ? -24.086 -8.814 -23.768 1.00 16.69 384 GLY A CA 1
ATOM 2909 C C . GLY A 1 387 ? -23.804 -7.587 -22.907 1.00 17.10 384 GLY A C 1
ATOM 2910 O O . GLY A 1 387 ? -24.552 -6.614 -22.948 1.00 15.66 384 GLY A O 1
ATOM 2911 N N . TRP A 1 388 ? -22.713 -7.652 -22.132 1.00 17.57 385 TRP A N 1
ATOM 2912 C CA . TRP A 1 388 ? -22.315 -6.594 -21.228 1.00 17.92 385 TRP A CA 1
ATOM 2913 C C . TRP A 1 388 ? -21.641 -5.447 -21.959 1.00 17.69 385 TRP A C 1
ATOM 2914 O O . TRP A 1 388 ? -21.606 -4.333 -21.456 1.00 17.77 385 TRP A O 1
ATOM 2925 N N . TYR A 1 389 ? -21.067 -5.725 -23.128 1.00 17.66 386 TYR A N 1
ATOM 2926 C CA . TYR A 1 389 ? -20.332 -4.697 -23.886 1.00 17.28 386 TYR A CA 1
ATOM 2927 C C . TYR A 1 389 ? -21.268 -3.590 -24.375 1.00 16.95 386 TYR A C 1
ATOM 2928 O O . TYR A 1 389 ? -22.399 -3.849 -24.817 1.00 16.42 386 TYR A O 1
ATOM 2937 N N . ALA A 1 390 ? -20.801 -2.349 -24.290 1.00 16.59 387 ALA A N 1
ATOM 2938 C CA . ALA A 1 390 ? -21.640 -1.197 -24.654 1.00 16.60 387 ALA A CA 1
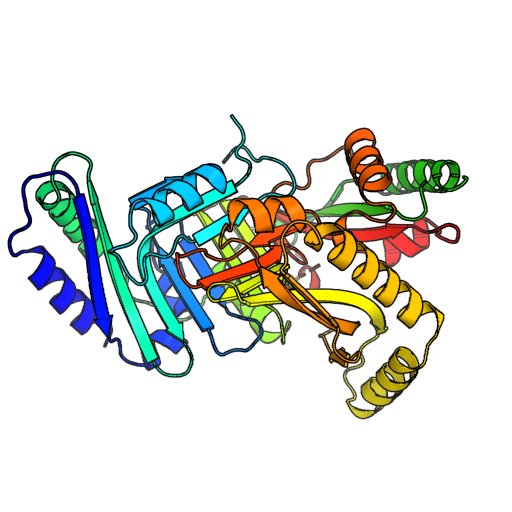ATOM 2939 C C . ALA A 1 390 ? -22.832 -0.891 -23.713 1.00 15.93 387 ALA A C 1
ATOM 2940 O O . ALA A 1 390 ? -23.575 0.054 -23.942 1.00 16.31 387 ALA A O 1
ATOM 2942 N N . GLY A 1 391 ? -22.996 -1.664 -22.648 1.00 15.81 388 GLY A N 1
ATOM 2943 C CA . GLY A 1 391 ? -23.843 -1.266 -21.540 1.00 15.31 388 GLY A CA 1
ATOM 2944 C C . GLY A 1 391 ? -23.062 -0.392 -20.562 1.00 14.72 388 GLY A C 1
ATOM 2945 O O . GLY A 1 391 ? -22.304 0.469 -20.962 1.00 12.86 388 GLY A O 1
ATOM 2946 N N . SER A 1 392 ? -23.236 -0.623 -19.265 1.00 15.46 389 SER A N 1
ATOM 2947 C CA . SER A 1 392 ? -22.572 0.233 -18.263 1.00 15.40 389 SER A CA 1
ATOM 2948 C C . SER A 1 392 ? -22.118 -0.563 -17.048 1.00 15.48 389 SER A C 1
ATOM 2949 O O . SER A 1 392 ? -22.506 -1.719 -16.870 1.00 15.17 389 SER A O 1
ATOM 2952 N N . ALA A 1 393 ? -21.233 0.063 -16.274 1.00 15.18 390 ALA A N 1
ATOM 2953 C CA . ALA A 1 393 ? -20.633 -0.541 -15.094 1.00 15.40 390 ALA A CA 1
ATOM 2954 C C . ALA A 1 393 ? -20.541 0.566 -14.053 1.00 15.64 390 ALA A C 1
ATOM 2955 O O . ALA A 1 393 ? -20.148 1.668 -14.385 1.00 16.54 390 ALA A O 1
ATOM 2957 N N . GLY A 1 394 ? -20.908 0.263 -12.810 1.00 15.81 391 GLY A N 1
ATOM 2958 C CA . GLY A 1 394 ? -20.721 1.173 -11.675 1.00 15.70 391 GLY A CA 1
ATOM 2959 C C . GLY A 1 394 ? -21.589 0.809 -10.467 1.00 14.87 391 GLY A C 1
ATOM 2960 O O . GLY A 1 394 ? -21.720 -0.356 -10.115 1.00 13.64 391 GLY A O 1
ATOM 2961 N N . TYR A 1 395 ? -22.150 1.824 -9.812 1.00 15.47 392 TYR A N 1
ATOM 2962 C CA . TYR A 1 395 ? -22.976 1.634 -8.603 1.00 15.00 392 TYR A CA 1
ATOM 2963 C C . TYR A 1 395 ? -24.137 2.603 -8.518 1.00 15.17 392 TYR A C 1
ATOM 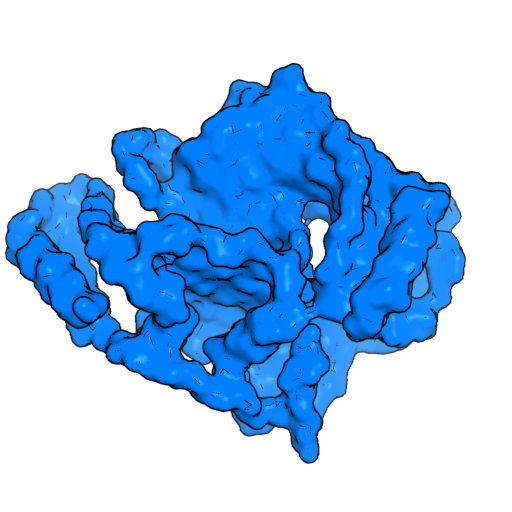2964 O O . TYR A 1 395 ? -24.060 3.710 -9.046 1.00 14.89 392 TYR A O 1
ATOM 2973 N N . LEU A 1 396 ? -25.181 2.212 -7.770 1.00 16.08 393 LEU A N 1
ATOM 2974 C CA . LEU A 1 396 ? -26.224 3.146 -7.362 1.00 16.07 393 LEU A CA 1
ATOM 2975 C C . LEU A 1 396 ? -26.471 3.192 -5.832 1.00 17.29 393 LEU A C 1
ATOM 2976 O O . LEU A 1 396 ? -26.107 2.267 -5.066 1.00 17.66 393 LEU A O 1
ATOM 2981 N N . SER A 1 397 ? -27.044 4.321 -5.418 1.00 17.02 394 SER A N 1
ATOM 2982 C CA . SER A 1 397 ? -27.464 4.591 -4.064 1.00 16.86 394 SER A CA 1
ATOM 2983 C C . SER A 1 397 ? -28.448 5.752 -4.138 1.00 17.13 394 SER A C 1
ATOM 2984 O O . SER A 1 397 ? -28.671 6.341 -5.180 1.00 16.94 394 SER A O 1
ATOM 2987 N N . LEU A 1 398 ? -28.998 6.107 -2.998 1.00 18.76 395 LEU A N 1
ATOM 2988 C CA . LEU A 1 398 ? -30.071 7.095 -2.916 1.00 19.32 395 LEU A CA 1
ATOM 2989 C C . LEU A 1 398 ? -29.596 8.492 -3.346 1.00 19.01 395 LEU A C 1
ATOM 2990 O O . LEU A 1 398 ? -30.268 9.195 -4.099 1.00 18.39 395 LEU A O 1
ATOM 2995 N N . LYS A 1 399 ? -28.423 8.864 -2.860 1.00 18.88 396 LYS A N 1
ATOM 2996 C CA . LYS A 1 399 ? -27.929 10.213 -3.053 1.00 19.64 396 LYS A CA 1
ATOM 2997 C C . LYS A 1 399 ? -26.894 10.315 -4.138 1.00 17.97 396 LYS A C 1
ATOM 2998 O O . LYS A 1 399 ? -26.660 11.397 -4.614 1.00 18.47 396 LYS A O 1
ATOM 3004 N N . ARG A 1 400 ? -26.316 9.190 -4.548 1.00 16.52 397 ARG A N 1
ATOM 3005 C CA . ARG A 1 400 ? -25.221 9.219 -5.485 1.00 15.80 397 ARG A CA 1
ATOM 3006 C C . ARG A 1 400 ? -25.138 7.973 -6.331 1.00 14.77 397 ARG A C 1
ATOM 3007 O O . ARG A 1 400 ? -25.129 6.847 -5.815 1.00 15.31 397 ARG A O 1
ATOM 3015 N N . THR A 1 401 ? -25.037 8.181 -7.634 1.00 13.65 398 THR A N 1
ATOM 3016 C CA . THR A 1 401 ? -24.994 7.089 -8.591 1.00 12.50 398 THR A CA 1
ATOM 3017 C C . THR A 1 401 ? -24.030 7.434 -9.715 1.00 12.81 398 THR A C 1
ATOM 3018 O O . THR A 1 401 ? -24.008 8.563 -10.219 1.00 10.51 398 THR A O 1
ATOM 3022 N N . GLU A 1 402 ? -23.241 6.453 -10.114 1.00 13.18 399 GLU A N 1
ATOM 3023 C CA . GLU A 1 402 ? -22.377 6.651 -11.223 1.00 13.64 399 GLU A CA 1
ATOM 3024 C C . GLU A 1 402 ? -22.141 5.395 -11.995 1.00 14.00 399 GLU A C 1
ATOM 3025 O O . GLU A 1 402 ? -21.785 4.349 -11.418 1.00 15.16 399 GLU A O 1
ATOM 3031 N N . PHE A 1 403 ? -22.325 5.535 -13.310 1.00 14.16 400 PHE A N 1
ATOM 3032 C CA . PHE A 1 403 ? -22.095 4.489 -14.297 1.00 13.78 400 PHE A CA 1
ATOM 3033 C C . PHE A 1 403 ? -21.179 4.975 -15.404 1.00 13.85 400 PHE A C 1
ATOM 3034 O O . PHE A 1 403 ? -21.262 6.132 -15.829 1.00 12.85 400 PHE A O 1
ATOM 3042 N N . SER A 1 404 ? -20.246 4.094 -15.808 1.00 14.18 401 SER A N 1
ATOM 3043 C CA . SER A 1 404 ? -19.385 4.284 -16.976 1.00 14.18 401 SER A CA 1
ATOM 3044 C C . SER A 1 404 ? -19.909 3.435 -18.125 1.00 14.19 401 SER A C 1
ATOM 3045 O O . SER A 1 404 ? -20.443 2.354 -17.880 1.00 15.99 401 SER A O 1
ATOM 3048 N N . VAL A 1 405 ? -19.821 3.916 -19.362 1.00 13.48 402 VAL A N 1
ATOM 3049 C CA . VAL A 1 405 ? -20.235 3.123 -20.514 1.00 13.29 402 VAL A CA 1
ATOM 3050 C C . VAL A 1 405 ? -19.221 1.976 -20.671 1.00 14.23 402 VAL A C 1
ATOM 3051 O O . VAL A 1 405 ? -18.011 2.242 -20.620 1.00 13.49 402 VAL A O 1
ATOM 3055 N N . ALA A 1 406 ? -19.699 0.730 -20.832 1.00 14.18 403 ALA A N 1
ATOM 3056 C CA . ALA A 1 406 ? -18.840 -0.478 -20.824 1.00 15.47 403 ALA A CA 1
ATOM 3057 C C . ALA A 1 406 ? -18.132 -0.772 -22.164 1.00 16.50 403 ALA A C 1
ATOM 3058 O O . ALA A 1 406 ? -18.352 -1.790 -22.838 1.00 15.63 403 ALA A O 1
ATOM 3060 N N . LEU A 1 407 ? -17.256 0.160 -22.483 1.00 18.13 404 LEU A N 1
ATOM 3061 C CA . LEU A 1 407 ? -16.431 0.189 -23.654 1.00 19.97 404 LEU A CA 1
ATOM 3062 C C . LEU A 1 407 ? -15.107 -0.490 -23.324 1.00 20.76 404 LEU A C 1
ATOM 3063 O O . LEU A 1 407 ? -14.768 -0.635 -22.148 1.00 22.22 404 LEU A O 1
ATOM 3068 N N . ARG A 1 408 ? -14.334 -0.838 -24.350 1.00 21.58 405 ARG A N 1
ATOM 3069 C CA . ARG A 1 408 ? -12.966 -1.314 -24.172 1.00 22.46 405 ARG A CA 1
ATOM 3070 C C . ARG A 1 408 ? -12.935 -2.340 -23.058 1.00 22.26 405 ARG A C 1
ATOM 3071 O O . ARG A 1 408 ? -12.351 -2.133 -22.012 1.00 22.48 405 ARG A O 1
ATOM 3079 N N . SER A 1 409 ? -13.626 -3.435 -23.299 1.00 21.66 406 SER A N 1
ATOM 3080 C CA . SER A 1 409 ? -13.952 -4.370 -22.270 1.00 22.04 406 SER A CA 1
ATOM 3081 C C . SER A 1 409 ? -13.911 -5.748 -22.886 1.00 21.68 406 SER A C 1
ATOM 3082 O O . SER A 1 409 ? -13.671 -5.911 -24.087 1.00 22.76 406 SER A O 1
ATOM 3085 N N . ALA A 1 410 ? -14.098 -6.751 -22.052 1.00 21.81 407 ALA A N 1
ATOM 3086 C CA . ALA A 1 410 ? -13.761 -8.129 -22.407 1.00 20.69 407 ALA A CA 1
ATOM 3087 C C . ALA A 1 410 ? -14.496 -9.084 -21.484 1.00 20.55 407 ALA A C 1
ATOM 3088 O O . ALA A 1 410 ? -14.687 -8.807 -20.301 1.00 19.39 407 ALA A O 1
ATOM 3090 N N . ARG A 1 411 ? -14.877 -10.221 -22.043 1.00 21.08 408 ARG A N 1
ATOM 3091 C CA . ARG A 1 411 ? -15.478 -11.297 -21.290 1.00 21.65 408 ARG A CA 1
ATOM 3092 C C . ARG A 1 411 ? -14.405 -12.365 -21.106 1.00 21.06 408 ARG A C 1
ATOM 3093 O O . ARG A 1 411 ? -13.841 -12.822 -22.082 1.00 21.32 408 ARG A O 1
ATOM 3101 N N . VAL A 1 412 ? -14.121 -12.738 -19.864 1.00 20.59 409 VAL A N 1
ATOM 3102 C CA . VAL A 1 412 ? -13.201 -13.819 -19.582 1.00 20.46 409 VAL A CA 1
ATOM 3103 C C . VAL A 1 412 ? -14.004 -15.084 -19.286 1.00 21.31 409 VAL A C 1
ATOM 3104 O O . VAL A 1 412 ? -14.975 -15.064 -18.535 1.00 20.10 409 VAL A O 1
ATOM 3108 N N . ASP A 1 413 ? -13.591 -16.185 -19.904 1.00 22.33 410 ASP A N 1
ATOM 3109 C CA . ASP A 1 413 ? -14.355 -17.422 -19.849 1.00 23.91 410 ASP A CA 1
ATOM 3110 C C . ASP A 1 413 ? -13.359 -18.575 -19.865 1.00 23.66 410 ASP A C 1
ATOM 3111 O O . ASP A 1 413 ? -13.000 -19.083 -20.915 1.00 23.64 410 ASP A O 1
ATOM 3116 N N . GLY A 1 414 ? -12.875 -18.922 -18.676 1.00 23.93 411 GLY A N 1
ATOM 3117 C CA . GLY A 1 414 ? -11.858 -19.934 -18.504 1.00 23.68 411 GLY A CA 1
ATOM 3118 C C . GLY A 1 414 ? -10.538 -19.516 -19.101 1.00 23.77 411 GLY A C 1
ATOM 3119 O O . GLY A 1 414 ? -9.881 -18.613 -18.598 1.00 25.00 411 GLY A O 1
ATOM 3120 N N . GLN A 1 415 ? -10.156 -20.198 -20.177 1.00 23.86 412 GLN A N 1
ATOM 3121 C CA . GLN A 1 415 ? -8.925 -19.944 -20.920 1.00 23.39 412 GLN A CA 1
ATOM 3122 C C . GLN A 1 415 ? -9.203 -19.173 -22.194 1.00 22.48 412 GLN A C 1
ATOM 3123 O O . GLN A 1 415 ? -8.326 -19.024 -23.013 1.00 21.98 412 GLN A O 1
ATOM 3129 N N . GLN A 1 416 ? -10.426 -18.703 -22.376 1.00 22.56 413 GLN A N 1
ATOM 3130 C CA . GLN A 1 416 ? -10.728 -17.799 -23.485 1.00 22.67 413 GLN A CA 1
ATOM 3131 C C . GLN A 1 416 ? -10.991 -16.389 -22.976 1.00 22.41 413 GLN A C 1
ATOM 3132 O O . GLN A 1 416 ? -11.501 -16.211 -21.887 1.00 21.92 413 GLN A O 1
ATOM 3138 N N . ILE A 1 417 ? -10.632 -15.394 -23.781 1.00 22.17 414 ILE A N 1
ATOM 3139 C CA . ILE A 1 417 ? -10.998 -14.016 -23.516 1.00 22.04 414 ILE A CA 1
ATOM 3140 C C . ILE A 1 417 ? -11.561 -13.467 -24.818 1.00 21.84 414 ILE A C 1
ATOM 3141 O O . ILE A 1 417 ? -11.000 -13.696 -25.879 1.00 21.26 414 ILE A O 1
ATOM 3146 N N . HIS A 1 418 ? -12.712 -12.813 -24.717 1.00 21.27 415 HIS A N 1
ATOM 3147 C CA . HIS A 1 418 ? -13.369 -12.222 -25.845 1.00 21.29 415 HIS A CA 1
ATOM 3148 C C . HIS A 1 418 ? -13.246 -10.733 -25.699 1.00 21.09 415 HIS A C 1
ATOM 3149 O O . HIS A 1 418 ? -13.793 -10.159 -24.743 1.00 21.13 415 HIS A O 1
ATOM 3156 N N . LEU A 1 419 ? -12.517 -10.123 -26.623 1.00 21.12 416 LEU A N 1
ATOM 3157 C CA . LEU A 1 419 ? -12.273 -8.702 -26.606 1.00 21.87 416 LEU A CA 1
ATOM 3158 C C . LEU A 1 419 ? -13.274 -8.046 -27.526 1.00 22.24 416 LEU A C 1
ATOM 3159 O O . LEU A 1 419 ? -13.464 -8.507 -28.648 1.00 22.51 416 LEU A O 1
ATOM 3164 N N . TYR A 1 420 ? -13.943 -7.001 -27.029 1.00 22.41 417 TYR A N 1
ATOM 3165 C CA . TYR A 1 420 ? -14.895 -6.228 -27.807 1.00 22.65 417 TYR A CA 1
ATOM 3166 C C . TYR A 1 420 ? -14.257 -4.944 -28.341 1.00 22.28 417 TYR A C 1
ATOM 3167 O O . TYR A 1 420 ? -13.370 -4.343 -27.719 1.00 23.24 417 TYR A O 1
ATOM 3176 N N . ALA A 1 421 ? -14.705 -4.541 -29.517 1.00 22.06 418 ALA A N 1
ATOM 3177 C CA . ALA A 1 421 ? -14.426 -3.213 -30.064 1.00 21.52 418 ALA A CA 1
ATOM 3178 C C . ALA A 1 421 ? -15.565 -2.868 -31.061 1.00 21.58 418 ALA A C 1
ATOM 3179 O O . ALA A 1 421 ? -16.401 -3.729 -31.409 1.00 20.12 418 ALA A O 1
ATOM 3181 N N . GLY A 1 422 ? -15.601 -1.609 -31.491 1.00 21.72 419 GLY A N 1
ATOM 3182 C CA . GLY A 1 422 ? -16.596 -1.150 -32.445 1.00 22.48 419 GLY A CA 1
ATOM 3183 C C . GLY A 1 422 ? -16.019 -0.210 -33.487 1.00 22.74 419 GLY A C 1
ATOM 3184 O O . GLY A 1 422 ? -14.882 0.256 -33.363 1.00 23.11 419 GLY A O 1
ATOM 3185 N N . ALA A 1 423 ? -16.824 0.057 -34.509 1.00 22.54 420 ALA A N 1
ATOM 3186 C CA . ALA A 1 423 ? -16.452 0.918 -35.610 1.00 22.58 420 ALA A CA 1
ATOM 3187 C C . ALA A 1 423 ? -17.720 1.631 -36.024 1.00 22.74 420 ALA A C 1
ATOM 3188 O O . ALA A 1 423 ? -18.754 0.973 -36.221 1.00 23.44 420 ALA A O 1
ATOM 3190 N N . GLY A 1 424 ? -17.659 2.963 -36.135 1.00 21.68 421 GLY A N 1
ATOM 3191 C CA . GLY A 1 424 ? -18.778 3.746 -36.674 1.00 20.90 421 GLY A CA 1
ATOM 3192 C C . GLY A 1 424 ? -18.726 3.719 -38.188 1.00 20.11 421 GLY A C 1
ATOM 3193 O O . GLY A 1 424 ? -17.686 3.961 -38.768 1.00 19.30 421 GLY A O 1
ATOM 3194 N N . ILE A 1 425 ? -19.836 3.405 -38.834 1.00 19.64 422 ILE A N 1
ATOM 3195 C CA . ILE A 1 425 ? -19.832 3.272 -40.287 1.00 19.50 422 ILE A CA 1
ATOM 3196 C C . ILE A 1 425 ? -20.617 4.408 -40.911 1.00 19.67 422 ILE A C 1
ATOM 3197 O O . ILE A 1 425 ? -21.770 4.649 -40.553 1.00 19.54 422 ILE A O 1
ATOM 3202 N N . VAL A 1 426 ? -19.966 5.094 -41.849 1.00 20.07 423 VAL A N 1
ATOM 3203 C CA . VAL A 1 426 ? -20.496 6.285 -42.502 1.00 20.15 423 VAL A CA 1
ATOM 3204 C C . VAL A 1 426 ? -20.467 6.067 -44.013 1.00 20.36 423 VAL A C 1
ATOM 3205 O O . VAL A 1 426 ? -19.810 5.141 -44.494 1.00 20.70 423 VAL A O 1
ATOM 3209 N N . ALA A 1 427 ? -21.185 6.918 -44.751 1.00 20.30 424 ALA A N 1
ATOM 3210 C CA . ALA A 1 427 ? -21.224 6.872 -46.207 1.00 20.03 424 ALA A CA 1
ATOM 3211 C C . ALA A 1 427 ? -19.881 6.543 -46.869 1.00 19.92 424 ALA A C 1
ATOM 3212 O O . ALA A 1 427 ? -19.840 5.741 -47.807 1.00 20.45 424 ALA A O 1
ATOM 3214 N N . GLY A 1 428 ? -18.788 7.145 -46.400 1.00 19.21 425 GLY A N 1
ATOM 3215 C CA . GLY A 1 428 ? -17.474 6.917 -47.031 1.00 18.68 425 GLY A CA 1
ATOM 3216 C C . GLY A 1 428 ? -16.723 5.626 -46.686 1.00 18.28 425 GLY A C 1
ATOM 3217 O O . GLY A 1 428 ? -15.616 5.409 -47.190 1.00 17.76 425 GLY A O 1
ATOM 3218 N N . SER A 1 429 ? -17.314 4.760 -45.853 1.00 17.47 426 SER A N 1
ATOM 3219 C CA . SER A 1 429 ? -16.539 3.738 -45.149 1.00 17.28 426 SER A CA 1
ATOM 3220 C C . SER A 1 429 ? -16.227 2.524 -45.998 1.00 16.78 426 SER A C 1
ATOM 3221 O O . SER A 1 429 ? -17.117 1.969 -46.633 1.00 16.66 426 SER A O 1
ATOM 3224 N N . ASP A 1 430 ? -14.962 2.109 -45.972 1.00 16.39 427 ASP A N 1
ATOM 3225 C CA . ASP A 1 430 ? -14.520 0.869 -46.598 1.00 16.24 427 ASP A CA 1
ATOM 3226 C C . ASP A 1 430 ? -14.318 -0.238 -45.556 1.00 16.10 427 ASP A C 1
ATOM 3227 O O . ASP A 1 430 ? -13.542 -0.079 -44.615 1.00 15.77 427 ASP A O 1
ATOM 3232 N N . ALA A 1 431 ? -15.001 -1.368 -45.748 1.00 16.32 428 ALA A N 1
ATOM 3233 C CA . ALA A 1 431 ? -14.899 -2.528 -44.855 1.00 16.17 428 ALA A CA 1
ATOM 3234 C C . ALA A 1 431 ? -13.459 -2.865 -44.433 1.00 16.35 428 ALA A C 1
ATOM 3235 O O . ALA A 1 431 ? -13.214 -3.148 -43.271 1.00 16.19 428 ALA A O 1
ATOM 3237 N N . GLU A 1 432 ? -12.518 -2.846 -45.377 1.00 17.00 429 GLU A N 1
ATOM 3238 C CA . GLU A 1 432 ? -11.132 -3.280 -45.110 1.00 17.65 429 GLU A CA 1
ATOM 3239 C C . GLU A 1 432 ? -10.366 -2.307 -44.233 1.00 17.85 429 GLU A C 1
ATOM 3240 O O . GLU A 1 432 ? -9.538 -2.714 -43.401 1.00 16.99 429 GLU A O 1
ATOM 3246 N N . GLN A 1 433 ? -10.627 -1.019 -44.453 1.00 18.39 430 GLN A N 1
ATOM 3247 C CA . GLN A 1 433 ? -10.032 0.020 -43.632 1.00 18.78 430 GLN A CA 1
ATOM 3248 C C . GLN A 1 433 ? -10.616 -0.039 -42.237 1.00 18.14 430 GLN A C 1
ATOM 3249 O O . GLN A 1 433 ? -9.870 0.031 -41.264 1.00 17.72 430 GLN A O 1
ATOM 3255 N N . GLU A 1 434 ? -11.937 -0.178 -42.138 1.00 17.84 431 GLU A N 1
ATOM 3256 C CA . GLU A 1 434 ? -12.578 -0.269 -40.817 1.00 18.01 431 GLU A CA 1
ATOM 3257 C C . GLU A 1 434 ? -12.060 -1.481 -40.042 1.00 17.90 431 GLU A C 1
ATOM 3258 O O . GLU A 1 434 ? -11.859 -1.409 -38.830 1.00 17.67 431 GLU A O 1
ATOM 3264 N N . TRP A 1 435 ? -11.826 -2.582 -40.747 1.00 17.60 432 TRP A N 1
ATOM 3265 C CA . TRP A 1 435 ? -11.285 -3.786 -40.117 1.00 17.87 432 TRP A CA 1
ATOM 3266 C C . TRP A 1 435 ? -9.875 -3.550 -39.567 1.00 18.48 432 TRP A C 1
ATOM 3267 O O . TRP A 1 435 ? -9.544 -4.017 -38.471 1.00 17.79 432 TRP A O 1
ATOM 3278 N N . GLN A 1 436 ? -9.068 -2.809 -40.327 1.00 19.56 433 GLN A N 1
ATOM 3279 C CA . GLN A 1 436 ? -7.677 -2.506 -39.958 1.00 20.59 433 GLN A CA 1
ATOM 3280 C C . GLN A 1 436 ? -7.587 -1.577 -38.744 1.00 21.18 433 GLN A C 1
ATOM 3281 O O . GLN A 1 436 ? -6.584 -1.583 -38.018 1.00 21.31 433 GLN A O 1
ATOM 3287 N N . GLU A 1 437 ? -8.634 -0.793 -38.511 1.00 21.74 434 GLU A N 1
ATOM 3288 C CA . GLU A 1 437 ? -8.675 0.116 -37.362 1.00 22.17 434 GLU A CA 1
ATOM 3289 C C . GLU A 1 437 ? -9.170 -0.625 -36.120 1.00 22.33 434 GLU A C 1
ATOM 3290 O O . GLU A 1 437 ? -8.572 -0.524 -35.040 1.00 22.64 434 GLU A O 1
ATOM 3296 N N . ILE A 1 438 ? -10.246 -1.386 -36.295 1.00 22.29 435 ILE A N 1
ATOM 3297 C CA . ILE A 1 438 ? -10.995 -1.962 -35.184 1.00 22.27 435 ILE A CA 1
ATOM 3298 C C . ILE A 1 438 ? -10.157 -2.957 -34.389 1.00 22.41 435 ILE A C 1
ATOM 3299 O O . ILE A 1 438 ? -9.435 -3.765 -34.978 1.00 22.85 435 ILE A O 1
ATOM 3304 N N . LEU A 1 445 ? -6.592 -3.501 -25.341 1.00 24.45 442 LEU A N 1
ATOM 3305 C CA . LEU A 1 445 ? -6.595 -4.633 -24.427 1.00 24.23 442 LEU A CA 1
ATOM 3306 C C . LEU A 1 445 ? -5.795 -5.817 -24.987 1.00 24.48 442 LEU A C 1
ATOM 3307 O O . LEU A 1 445 ? -5.040 -6.440 -24.249 1.00 24.12 442 LEU A O 1
ATOM 3312 N N . GLN A 1 446 ? -5.933 -6.134 -26.278 1.00 25.04 443 GLN A N 1
ATOM 3313 C CA . GLN A 1 446 ? -5.197 -7.292 -26.857 1.00 25.32 443 GLN A CA 1
ATOM 3314 C C . GLN A 1 446 ? -3.695 -7.070 -26.816 1.00 25.51 443 GLN A C 1
ATOM 3315 O O . GLN A 1 446 ? -2.925 -8.003 -26.580 1.00 25.81 443 GLN A O 1
ATOM 3321 N N . SER A 1 447 ? -3.307 -5.830 -27.093 1.00 25.70 444 SER A N 1
ATOM 3322 C CA . SER A 1 447 ? -1.992 -5.276 -26.771 1.00 26.03 444 SER A CA 1
ATOM 3323 C C . SER A 1 447 ? -1.337 -5.804 -25.479 1.00 26.18 444 SER A C 1
ATOM 3324 O O . SER A 1 447 ? -0.101 -5.945 -25.415 1.00 25.85 444 SER A O 1
ATOM 3327 N N . LEU A 1 448 ? -2.158 -6.063 -24.453 1.00 26.01 445 LEU A N 1
ATOM 3328 C CA . LEU A 1 448 ? -1.672 -6.496 -23.127 1.00 26.02 445 LEU A CA 1
ATOM 3329 C C . LEU A 1 448 ? -1.116 -7.922 -23.112 1.00 27.03 445 LEU A C 1
ATOM 3330 O O . LEU A 1 448 ? -0.239 -8.237 -22.320 1.00 26.76 445 LEU A O 1
ATOM 3335 N N . LEU A 1 449 ? -1.625 -8.782 -23.984 1.00 28.86 446 LEU A N 1
ATOM 3336 C CA . LEU A 1 449 ? -1.229 -10.186 -23.990 1.00 30.55 446 LEU A CA 1
ATOM 3337 C C . LEU A 1 449 ? -0.239 -10.485 -25.108 1.00 32.58 446 LEU A C 1
ATOM 3338 O O . LEU A 1 449 ? -0.318 -9.907 -26.186 1.00 32.54 446 LEU A O 1
ATOM 3343 N N . GLU A 1 450 ? 0.693 -11.394 -24.831 1.00 35.50 447 GLU A N 1
ATOM 3344 C CA . GLU A 1 450 ? 1.657 -11.859 -25.829 1.00 37.93 447 GLU A CA 1
ATOM 3345 C C . GLU A 1 450 ? 1.258 -13.219 -26.419 1.00 40.26 447 GLU A C 1
ATOM 3346 O O . GLU A 1 450 ? 0.499 -13.983 -25.822 1.00 40.08 447 GLU A O 1
ATOM 3352 N N . HIS A 1 451 ? 1.780 -13.506 -27.607 1.00 43.56 448 HIS A N 1
ATOM 3353 C CA . HIS A 1 451 ? 1.454 -14.747 -28.332 1.00 45.74 448 HIS A CA 1
ATOM 3354 C C . HIS A 1 451 ? 2.310 -15.943 -27.903 1.00 46.56 448 HIS A C 1
ATOM 3355 O O . HIS A 1 451 ? 3.405 -15.749 -27.371 1.00 46.99 448 HIS A O 1
ATOM 3362 N N . GLU A 1 452 ? 1.777 -17.154 -28.132 1.00 47.40 449 GLU A N 1
ATOM 3363 C CA . GLU A 1 452 ? 2.446 -18.443 -27.840 1.00 48.12 449 GLU A CA 1
ATOM 3364 C C . GLU A 1 452 ? 3.350 -18.846 -29.003 1.00 48.56 449 GLU A C 1
ATOM 3365 O O . GLU A 1 452 ? 4.574 -18.698 -28.918 1.00 49.60 449 GLU A O 1
#